Protein AF-A0A9Q8XMV0-F1 (afdb_monomer_lite)

Structure (mmCIF, N/CA/C/O backbone):
data_AF-A0A9Q8XMV0-F1
#
_entry.id   AF-A0A9Q8XMV0-F1
#
loop_
_atom_site.group_PDB
_atom_site.id
_atom_site.type_symbol
_atom_site.label_atom_id
_atom_site.label_alt_id
_atom_site.label_comp_id
_atom_site.label_asym_id
_atom_site.label_entity_id
_atom_site.label_seq_id
_atom_site.pdbx_PDB_ins_code
_atom_site.Cartn_x
_atom_site.Cartn_y
_atom_site.Cartn_z
_atom_site.occupancy
_atom_site.B_iso_or_equiv
_atom_site.auth_seq_id
_atom_site.auth_comp_id
_atom_site.auth_asym_id
_atom_site.auth_atom_id
_atom_site.pdbx_PDB_model_num
ATOM 1 N N . MET A 1 1 ? 28.395 15.274 -36.299 1.00 26.84 1 MET A N 1
ATOM 2 C CA . MET A 1 1 ? 29.060 13.967 -36.088 1.00 26.84 1 MET A CA 1
ATOM 3 C C . MET A 1 1 ? 29.912 14.037 -34.825 1.00 26.84 1 MET A C 1
ATOM 5 O O . MET A 1 1 ? 31.053 14.476 -34.882 1.00 26.84 1 MET A O 1
ATOM 9 N N . ALA A 1 2 ? 29.345 13.694 -33.666 1.00 25.73 2 ALA A N 1
ATOM 10 C CA . ALA A 1 2 ? 30.078 13.710 -32.403 1.00 25.73 2 ALA A CA 1
ATOM 11 C C . ALA A 1 2 ? 30.891 12.413 -32.267 1.00 25.73 2 ALA A C 1
ATOM 13 O O . ALA A 1 2 ? 30.318 11.335 -32.124 1.00 25.73 2 ALA A O 1
ATOM 14 N N . LYS A 1 3 ? 32.226 12.511 -32.322 1.00 28.67 3 LYS A N 1
ATOM 15 C CA . LYS A 1 3 ? 33.130 11.421 -31.931 1.00 28.67 3 LYS A CA 1
ATOM 16 C C . LYS A 1 3 ? 33.028 11.245 -30.413 1.00 28.67 3 LYS A C 1
ATOM 18 O O . LYS A 1 3 ? 33.769 11.876 -29.666 1.00 28.67 3 LYS A O 1
ATOM 23 N N . ARG A 1 4 ? 32.083 10.422 -29.948 1.00 37.72 4 ARG A N 1
ATOM 24 C CA . ARG A 1 4 ? 32.122 9.902 -28.576 1.00 37.72 4 ARG A CA 1
ATOM 25 C C . ARG A 1 4 ? 33.351 9.008 -28.469 1.00 37.72 4 ARG A C 1
ATOM 27 O O . ARG A 1 4 ? 33.509 8.081 -29.261 1.00 37.72 4 ARG A O 1
ATOM 34 N N . GLY A 1 5 ? 34.240 9.346 -27.539 1.00 39.38 5 GLY A N 1
ATOM 35 C CA . GLY A 1 5 ? 35.412 8.540 -27.232 1.00 39.38 5 GLY A CA 1
ATOM 36 C C . GLY A 1 5 ? 34.983 7.113 -26.919 1.00 39.38 5 GLY A C 1
ATOM 37 O O . GLY A 1 5 ? 34.035 6.887 -26.171 1.00 39.38 5 GLY A O 1
ATOM 38 N N . ILE A 1 6 ? 35.662 6.163 -27.548 1.00 47.03 6 ILE A N 1
ATOM 39 C CA . ILE A 1 6 ? 35.515 4.745 -27.270 1.00 47.03 6 ILE A CA 1
ATOM 40 C C . ILE A 1 6 ? 35.992 4.539 -25.827 1.00 47.03 6 ILE A C 1
ATOM 42 O O . ILE A 1 6 ? 37.195 4.606 -25.569 1.00 47.03 6 ILE A O 1
ATOM 46 N N . ASN A 1 7 ? 35.066 4.355 -24.882 1.00 50.78 7 ASN A N 1
ATOM 47 C CA . ASN A 1 7 ? 35.423 4.033 -23.503 1.00 50.78 7 ASN A CA 1
ATOM 48 C C . ASN A 1 7 ? 36.088 2.654 -23.504 1.00 50.78 7 ASN A C 1
ATOM 50 O O . ASN A 1 7 ? 35.429 1.625 -23.629 1.00 50.78 7 ASN A O 1
ATOM 54 N N . LYS A 1 8 ? 37.422 2.657 -23.407 1.00 51.06 8 LYS A N 1
ATOM 55 C CA . LYS A 1 8 ? 38.243 1.446 -23.294 1.00 51.06 8 LYS A CA 1
ATOM 56 C C . LYS A 1 8 ? 38.080 0.761 -21.950 1.00 51.06 8 LYS A C 1
ATOM 58 O O . LYS A 1 8 ? 38.626 -0.311 -21.767 1.00 51.06 8 LYS A O 1
ATOM 63 N N . THR A 1 9 ? 37.343 1.357 -21.026 1.00 43.34 9 THR A N 1
ATOM 64 C CA . THR A 1 9 ? 37.075 0.802 -19.712 1.00 43.34 9 THR A CA 1
ATOM 65 C C . THR A 1 9 ? 35.577 0.630 -19.516 1.00 43.34 9 THR A C 1
ATOM 67 O O . THR A 1 9 ? 34.778 1.454 -19.964 1.00 43.34 9 THR A O 1
ATOM 70 N N . ASN A 1 10 ? 35.172 -0.456 -18.860 1.00 47.66 10 ASN A N 1
ATOM 71 C CA . ASN A 1 10 ? 33.796 -0.562 -18.380 1.00 47.66 10 ASN A CA 1
ATOM 72 C C . ASN A 1 10 ? 33.557 0.445 -17.238 1.00 47.66 10 ASN A C 1
ATOM 74 O O . ASN A 1 10 ? 34.481 1.093 -16.742 1.00 47.66 10 ASN A O 1
ATOM 78 N N . ASN A 1 11 ? 32.318 0.533 -16.751 1.00 39.12 11 ASN A N 1
ATOM 79 C CA . ASN A 1 11 ? 31.946 1.415 -15.635 1.00 39.12 11 ASN A CA 1
ATOM 80 C C . ASN A 1 11 ? 32.650 1.074 -14.294 1.00 39.12 11 ASN A C 1
ATOM 82 O O . ASN A 1 11 ? 32.362 1.706 -13.282 1.00 39.12 11 ASN A O 1
ATOM 86 N N . LEU A 1 12 ? 33.548 0.078 -14.282 1.00 35.72 12 LEU A N 1
ATOM 87 C CA . LEU A 1 12 ? 34.382 -0.356 -13.158 1.00 35.72 12 LEU A CA 1
ATOM 88 C C . LEU A 1 12 ? 35.875 -0.016 -13.362 1.00 35.72 12 LEU A C 1
ATOM 90 O O . LEU A 1 12 ? 36.703 -0.433 -12.560 1.00 35.72 12 LEU A O 1
ATOM 94 N N . GLY A 1 13 ? 36.239 0.704 -14.431 1.00 40.12 13 GLY A N 1
ATOM 95 C CA . GLY A 1 13 ? 37.631 1.068 -14.726 1.00 40.12 13 GLY A CA 1
ATOM 96 C C . GLY A 1 13 ? 38.484 -0.071 -15.299 1.00 40.12 13 GLY A C 1
ATOM 97 O O . GLY A 1 13 ? 39.689 0.100 -15.448 1.00 40.12 13 GLY A O 1
ATOM 98 N N . VAL A 1 14 ? 37.881 -1.216 -15.635 1.00 48.56 14 VAL A N 1
ATOM 99 C CA . VAL A 1 14 ? 38.583 -2.379 -16.201 1.00 48.56 14 VAL A CA 1
ATOM 100 C C . VAL A 1 14 ? 38.699 -2.216 -17.708 1.00 48.56 14 VAL A C 1
ATOM 102 O O . VAL A 1 14 ? 37.674 -2.016 -18.364 1.00 48.56 14 VAL A O 1
ATOM 105 N N . GLU A 1 15 ? 39.917 -2.324 -18.251 1.00 54.84 15 GLU A N 1
ATOM 106 C CA . GLU A 1 15 ? 40.141 -2.281 -19.697 1.00 54.84 15 GLU A CA 1
ATOM 107 C C . GLU A 1 15 ? 39.398 -3.421 -20.404 1.00 54.84 15 GLU A C 1
ATOM 109 O O . GLU A 1 15 ? 39.560 -4.602 -20.099 1.00 54.84 15 GLU A O 1
ATOM 114 N N . LEU A 1 16 ? 38.547 -3.041 -21.347 1.00 55.50 16 LEU A N 1
ATOM 115 C CA . LEU A 1 16 ? 37.804 -3.926 -22.221 1.00 55.50 16 LEU A CA 1
ATOM 116 C C . LEU A 1 16 ? 38.619 -4.157 -23.493 1.00 55.50 16 LEU A C 1
ATOM 118 O O . LEU A 1 16 ? 39.155 -3.213 -24.079 1.00 55.50 16 LEU A O 1
ATOM 122 N N . ASP A 1 17 ? 38.660 -5.402 -23.967 1.00 73.44 17 ASP A N 1
ATOM 123 C CA . ASP A 1 17 ? 39.275 -5.700 -25.257 1.00 73.44 17 ASP A CA 1
ATOM 124 C C . ASP A 1 17 ? 38.510 -5.012 -26.405 1.00 73.44 17 ASP A C 1
ATOM 126 O O . ASP A 1 17 ? 37.287 -4.840 -26.355 1.00 73.44 17 ASP A O 1
ATOM 130 N N . GLU A 1 18 ? 39.213 -4.631 -27.474 1.00 60.06 18 GLU A N 1
ATOM 131 C CA . GLU A 1 18 ? 38.623 -3.864 -28.581 1.00 60.06 18 GLU A CA 1
ATOM 132 C C . GLU A 1 18 ? 37.437 -4.563 -29.267 1.00 60.06 18 GLU A C 1
ATOM 134 O O . GLU A 1 18 ? 36.552 -3.888 -29.801 1.00 60.06 18 GLU A O 1
ATOM 139 N N . SER A 1 19 ? 37.380 -5.898 -29.251 1.00 60.59 19 SER A N 1
ATOM 140 C CA . SER A 1 19 ? 36.276 -6.659 -29.847 1.00 60.59 19 SER A CA 1
ATOM 141 C C . SER A 1 19 ? 35.001 -6.552 -29.006 1.00 60.59 19 SER A C 1
ATOM 143 O O . SER A 1 19 ? 33.898 -6.460 -29.554 1.00 60.59 19 SER A O 1
ATOM 145 N N . THR A 1 20 ? 35.152 -6.524 -27.682 1.00 54.25 20 THR A N 1
ATOM 146 C CA . THR A 1 20 ? 34.079 -6.331 -26.705 1.00 54.25 20 THR A CA 1
ATOM 147 C C . THR A 1 20 ? 33.609 -4.884 -26.725 1.00 54.25 20 THR A C 1
ATOM 149 O O . THR A 1 20 ? 32.409 -4.628 -26.765 1.00 54.25 20 THR A O 1
ATOM 152 N N . VAL A 1 21 ? 34.533 -3.929 -26.827 1.00 50.53 21 VAL A N 1
ATOM 153 C CA . VAL A 1 21 ? 34.196 -2.509 -26.954 1.00 50.53 21 VAL A CA 1
ATOM 154 C C . VAL A 1 21 ? 33.416 -2.217 -28.240 1.00 50.53 21 VAL A C 1
ATOM 156 O O . VAL A 1 21 ? 32.410 -1.511 -28.202 1.00 50.53 21 VAL A O 1
ATOM 159 N N . ARG A 1 22 ? 33.817 -2.796 -29.381 1.00 50.09 22 ARG A N 1
ATOM 160 C CA . ARG A 1 22 ? 33.084 -2.638 -30.650 1.00 50.09 22 ARG A CA 1
ATOM 161 C C . ARG A 1 22 ? 31.712 -3.312 -30.619 1.00 50.09 22 ARG A C 1
ATOM 163 O O . ARG A 1 22 ? 30.750 -2.715 -31.091 1.00 50.09 22 ARG A O 1
ATOM 170 N N . ARG A 1 23 ? 31.589 -4.514 -30.041 1.00 53.22 23 ARG A N 1
ATOM 171 C CA . ARG A 1 23 ? 30.284 -5.182 -29.864 1.00 53.22 23 ARG A CA 1
ATOM 172 C C . ARG A 1 23 ? 29.356 -4.393 -28.944 1.00 53.22 23 ARG A C 1
ATOM 174 O O . ARG A 1 23 ? 28.194 -4.205 -29.292 1.00 53.22 23 ARG A O 1
ATOM 181 N N . ASN A 1 24 ? 29.875 -3.878 -27.832 1.00 47.62 24 ASN A N 1
ATOM 182 C CA . ASN A 1 24 ? 29.106 -3.066 -26.894 1.00 47.62 24 ASN A CA 1
ATOM 183 C C . ASN A 1 24 ? 28.653 -1.761 -27.545 1.00 47.62 24 ASN A C 1
ATOM 185 O O . ASN A 1 24 ? 27.467 -1.463 -27.490 1.00 47.62 24 ASN A O 1
ATOM 189 N N . ALA A 1 25 ? 29.538 -1.063 -28.263 1.00 45.94 25 ALA A N 1
ATOM 190 C CA . ALA A 1 25 ? 29.197 0.159 -28.989 1.00 45.94 25 ALA A CA 1
ATOM 191 C C . ALA A 1 25 ? 28.125 -0.075 -30.068 1.00 45.94 25 ALA A C 1
ATOM 193 O O . ALA A 1 25 ? 27.200 0.720 -30.201 1.00 45.94 25 ALA A O 1
ATOM 194 N N . VAL A 1 26 ? 28.198 -1.182 -30.816 1.00 46.28 26 VAL A N 1
ATOM 195 C CA . VAL A 1 26 ? 27.173 -1.540 -31.814 1.00 46.28 26 VAL A CA 1
ATOM 196 C C . VAL A 1 26 ? 25.847 -1.918 -31.143 1.00 46.28 26 VAL A C 1
ATOM 198 O O . VAL A 1 26 ? 24.788 -1.528 -31.634 1.00 46.28 26 VAL A O 1
ATOM 201 N N . SER A 1 27 ? 25.880 -2.621 -30.005 1.00 45.09 27 SER A N 1
ATOM 202 C CA . SER A 1 27 ? 24.668 -2.959 -29.245 1.00 45.09 27 SER A CA 1
ATOM 203 C C . SER A 1 27 ? 24.026 -1.728 -28.596 1.00 45.09 27 SER A C 1
ATOM 205 O O . SER A 1 27 ? 22.812 -1.581 -28.651 1.00 45.09 27 SER A O 1
ATOM 207 N N . GLU A 1 28 ? 24.827 -0.798 -28.070 1.00 42.97 28 GLU A N 1
ATOM 208 C CA . GLU A 1 28 ? 24.364 0.464 -27.492 1.00 42.97 28 GLU A CA 1
ATOM 209 C C . GLU A 1 28 ? 23.743 1.354 -28.565 1.00 42.97 28 GLU A C 1
ATOM 211 O O . GLU A 1 28 ? 22.673 1.912 -28.350 1.00 42.97 28 GLU A O 1
ATOM 216 N N . VAL A 1 29 ? 24.354 1.440 -29.750 1.00 42.69 29 VAL A N 1
ATOM 217 C CA . VAL A 1 29 ? 23.782 2.176 -30.885 1.00 42.69 29 VAL A CA 1
ATOM 218 C C . VAL A 1 29 ? 22.464 1.550 -31.335 1.00 42.69 29 VAL A C 1
ATOM 220 O O . VAL A 1 29 ? 21.511 2.285 -31.577 1.00 42.69 29 VAL A O 1
ATOM 223 N N . LYS A 1 30 ? 22.368 0.215 -31.393 1.00 44.38 30 LYS A N 1
ATOM 224 C CA . LYS A 1 30 ? 21.130 -0.484 -31.766 1.00 44.38 30 LYS A CA 1
ATOM 225 C C . LYS A 1 30 ? 20.021 -0.287 -30.730 1.00 44.38 30 LYS A C 1
ATOM 227 O O . LYS A 1 30 ? 18.897 0.008 -31.097 1.00 44.38 30 LYS A O 1
ATOM 232 N N . VAL A 1 31 ? 20.345 -0.349 -29.443 1.00 42.56 31 VAL A N 1
ATOM 233 C CA . VAL A 1 31 ? 19.382 -0.165 -28.348 1.00 42.56 31 VAL A CA 1
ATOM 234 C C . VAL A 1 31 ? 18.947 1.297 -28.212 1.00 42.56 31 VAL A C 1
ATOM 236 O O . VAL A 1 31 ? 17.775 1.566 -27.968 1.00 42.56 31 VAL A O 1
ATOM 239 N N . ILE A 1 32 ? 19.853 2.261 -28.400 1.00 41.94 32 ILE A N 1
ATOM 240 C CA . ILE A 1 32 ? 19.500 3.687 -28.471 1.00 41.94 32 ILE A CA 1
ATOM 241 C C . ILE A 1 32 ? 18.636 3.953 -29.710 1.00 41.94 32 ILE A C 1
ATOM 243 O O . ILE A 1 32 ? 17.662 4.692 -29.604 1.00 41.94 32 ILE A O 1
ATOM 247 N N . ALA A 1 33 ? 18.934 3.323 -30.849 1.00 43.03 33 ALA A N 1
ATOM 248 C CA . ALA A 1 33 ? 18.121 3.419 -32.059 1.00 43.03 33 ALA A CA 1
ATOM 249 C C . ALA A 1 33 ? 16.727 2.800 -31.871 1.00 43.03 33 ALA A C 1
ATOM 251 O O . ALA A 1 33 ? 15.749 3.459 -32.198 1.00 43.03 33 ALA A O 1
ATOM 252 N N . ASP A 1 34 ? 16.610 1.617 -31.263 1.00 46.41 34 ASP A N 1
ATOM 253 C CA . ASP A 1 34 ? 15.324 0.975 -30.955 1.00 46.41 34 ASP A CA 1
ATOM 254 C C . ASP A 1 34 ? 14.510 1.818 -29.951 1.00 46.41 34 ASP A C 1
ATOM 256 O O . ASP A 1 34 ? 13.293 1.942 -30.061 1.00 46.41 34 ASP A O 1
ATOM 260 N N . ARG A 1 35 ? 15.170 2.482 -28.989 1.00 49.81 35 ARG A N 1
ATOM 261 C CA . ARG A 1 35 ? 14.521 3.351 -27.986 1.00 49.81 35 ARG A CA 1
ATOM 262 C C . ARG A 1 35 ? 14.092 4.706 -28.546 1.00 49.81 35 ARG A C 1
ATOM 264 O O . ARG A 1 35 ? 13.008 5.174 -28.205 1.00 49.81 35 ARG A O 1
ATOM 271 N N . LEU A 1 36 ? 14.908 5.317 -29.405 1.00 44.28 36 LEU A N 1
ATOM 272 C CA . LEU A 1 36 ? 14.524 6.501 -30.175 1.00 44.28 36 LEU A CA 1
ATOM 273 C C . LEU A 1 36 ? 13.393 6.152 -31.138 1.00 44.28 36 LEU A C 1
ATOM 275 O O . LEU A 1 36 ? 12.417 6.885 -31.198 1.00 44.28 36 LEU A O 1
ATOM 279 N N . SER A 1 37 ? 13.468 4.996 -31.799 1.00 47.12 37 SER A N 1
ATOM 280 C CA . SER A 1 37 ? 12.399 4.477 -32.646 1.00 47.12 37 SER A CA 1
ATOM 281 C C . SER A 1 37 ? 11.122 4.241 -31.845 1.00 47.12 37 SER A C 1
ATOM 283 O O . SER A 1 37 ? 10.058 4.559 -32.340 1.00 47.12 37 SER A O 1
ATOM 285 N N . ASN A 1 38 ? 11.191 3.810 -30.583 1.00 49.53 38 ASN A N 1
ATOM 286 C CA . ASN A 1 38 ? 10.013 3.668 -29.724 1.00 49.53 38 ASN A CA 1
ATOM 287 C C . ASN A 1 38 ? 9.424 5.000 -29.249 1.00 49.53 38 ASN A C 1
ATOM 289 O O . ASN A 1 38 ? 8.205 5.124 -29.165 1.00 49.53 38 ASN A O 1
ATOM 293 N N . ALA A 1 39 ? 10.258 5.998 -28.952 1.00 45.44 39 ALA A N 1
ATOM 294 C CA . ALA A 1 39 ? 9.783 7.345 -28.646 1.00 45.44 39 ALA A CA 1
ATOM 295 C C . ALA A 1 39 ? 9.181 8.024 -29.890 1.00 45.44 39 ALA A C 1
ATOM 297 O O . ALA A 1 39 ? 8.170 8.708 -29.774 1.00 45.44 39 ALA A O 1
ATOM 298 N N . ILE A 1 40 ? 9.750 7.760 -31.071 1.00 47.31 40 ILE A N 1
ATOM 299 C CA . ILE A 1 40 ? 9.210 8.153 -32.378 1.00 47.31 40 ILE A CA 1
ATOM 300 C C . ILE A 1 40 ? 7.908 7.400 -32.669 1.00 47.31 40 ILE A C 1
ATOM 302 O O . ILE A 1 40 ? 6.934 8.033 -33.027 1.00 47.31 40 ILE A O 1
ATOM 306 N N . ASN A 1 41 ? 7.818 6.095 -32.412 1.00 49.44 41 ASN A N 1
ATOM 307 C CA . ASN A 1 41 ? 6.593 5.308 -32.585 1.00 49.44 41 ASN A CA 1
ATOM 308 C C . ASN A 1 41 ? 5.491 5.755 -31.613 1.00 49.44 41 ASN A C 1
ATOM 310 O O . ASN A 1 41 ? 4.310 5.696 -31.944 1.00 49.44 41 ASN A O 1
ATOM 314 N N . ALA A 1 42 ? 5.855 6.174 -30.396 1.00 45.97 42 ALA A N 1
ATOM 315 C CA . ALA A 1 42 ? 4.923 6.773 -29.448 1.00 45.97 42 ALA A CA 1
ATOM 316 C C . ALA A 1 42 ? 4.429 8.127 -29.972 1.00 45.97 42 ALA A C 1
ATOM 318 O O . ALA A 1 42 ? 3.224 8.321 -30.049 1.00 45.97 42 ALA A O 1
ATOM 319 N N . ALA A 1 43 ? 5.342 8.991 -30.420 1.00 46.84 43 ALA A N 1
ATOM 320 C CA . ALA A 1 43 ? 5.048 10.257 -31.091 1.00 46.84 43 ALA A CA 1
ATOM 321 C C . ALA A 1 43 ? 4.149 10.080 -32.337 1.00 46.84 43 ALA A C 1
ATOM 323 O O . ALA A 1 43 ? 3.140 10.763 -32.477 1.00 46.84 43 ALA A O 1
ATOM 324 N N . GLU A 1 44 ? 4.433 9.099 -33.194 1.00 47.78 44 GLU A N 1
ATOM 325 C CA . GLU A 1 44 ? 3.649 8.762 -34.388 1.00 47.78 44 GLU A CA 1
ATOM 326 C C . GLU A 1 44 ? 2.258 8.217 -34.033 1.00 47.78 44 GLU A C 1
ATOM 328 O O . GLU A 1 44 ? 1.275 8.558 -34.688 1.00 47.78 44 GLU A O 1
ATOM 333 N N . LYS A 1 45 ? 2.140 7.412 -32.968 1.00 49.84 45 LYS A N 1
ATOM 334 C CA . LYS A 1 45 ? 0.849 6.892 -32.481 1.00 49.84 45 LYS A CA 1
ATOM 335 C C . LYS A 1 45 ? -0.016 7.946 -31.790 1.00 49.84 45 LYS A C 1
ATOM 337 O O . LYS A 1 45 ? -1.229 7.744 -31.708 1.00 49.84 45 LYS A O 1
ATOM 342 N N . THR A 1 46 ? 0.586 9.015 -31.269 1.00 44.75 46 THR A N 1
ATOM 343 C CA . THR A 1 46 ? -0.107 10.103 -30.557 1.00 44.75 46 THR A CA 1
ATOM 344 C C . THR A 1 46 ? -0.215 11.394 -31.366 1.00 44.75 46 THR A C 1
ATOM 346 O O . THR A 1 46 ? -0.864 12.332 -30.917 1.00 44.75 46 THR A O 1
ATOM 349 N N . GLY A 1 47 ? 0.408 11.466 -32.546 1.00 48.50 47 GLY A N 1
ATOM 350 C CA . GLY A 1 47 ? 0.478 12.686 -33.355 1.00 48.50 47 GLY A CA 1
ATOM 351 C C . GLY A 1 47 ? 1.306 13.813 -32.721 1.00 48.50 47 GLY A C 1
ATOM 352 O O . GLY A 1 47 ? 1.177 14.964 -33.132 1.00 48.50 47 GLY A O 1
ATOM 353 N N . MET A 1 48 ? 2.125 13.505 -31.711 1.00 46.03 48 MET A N 1
ATOM 354 C CA . MET A 1 48 ? 2.994 14.459 -31.013 1.00 46.03 48 MET A CA 1
ATOM 355 C C . MET A 1 48 ? 4.400 14.442 -31.611 1.00 46.03 48 MET A C 1
ATOM 357 O O . MET A 1 48 ? 4.825 13.422 -32.144 1.00 46.03 48 MET A O 1
ATOM 361 N N . SER A 1 49 ? 5.167 15.530 -31.492 1.00 47.78 49 SER A N 1
ATOM 362 C CA . SER A 1 49 ? 6.606 15.455 -31.760 1.00 47.78 49 SER A CA 1
ATOM 363 C C . SER A 1 49 ? 7.342 14.829 -30.570 1.00 47.78 49 SER A C 1
ATOM 365 O O . SER A 1 49 ? 6.864 14.833 -29.433 1.00 47.78 49 SER A O 1
ATOM 367 N N . PHE A 1 50 ? 8.537 14.291 -30.816 1.00 43.09 50 PHE A N 1
ATOM 368 C CA . PHE A 1 50 ? 9.406 13.770 -29.757 1.00 43.09 50 PHE A CA 1
ATOM 369 C C . PHE A 1 50 ? 9.675 14.817 -28.658 1.00 43.09 50 PHE A C 1
ATOM 371 O O . PHE A 1 50 ? 9.667 14.487 -27.471 1.00 43.09 50 PHE A O 1
ATOM 378 N N . ASP A 1 51 ? 9.846 16.082 -29.044 1.00 46.47 51 ASP A N 1
ATOM 379 C CA . ASP A 1 51 ? 10.118 17.179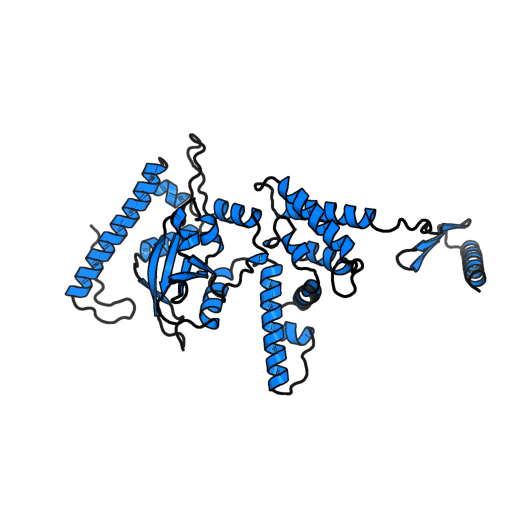 -28.115 1.00 46.47 51 ASP A CA 1
ATOM 380 C C . ASP A 1 51 ? 8.900 17.507 -27.232 1.00 46.47 51 ASP A C 1
ATOM 382 O O . ASP A 1 51 ? 9.068 17.815 -26.049 1.00 46.47 51 ASP A O 1
ATOM 386 N N . ASP A 1 52 ? 7.678 17.337 -27.749 1.00 47.41 52 ASP A N 1
ATOM 387 C CA . ASP A 1 52 ? 6.439 17.539 -26.984 1.00 47.41 52 ASP A CA 1
ATOM 388 C C . ASP A 1 52 ? 6.266 16.481 -25.885 1.00 47.41 52 ASP A C 1
ATOM 390 O O . ASP A 1 52 ? 5.848 16.796 -24.770 1.00 47.41 52 ASP A O 1
ATOM 394 N N . VAL A 1 53 ? 6.632 15.225 -26.166 1.00 46.03 53 VAL A N 1
ATOM 395 C CA . VAL A 1 53 ? 6.582 14.127 -25.183 1.00 46.03 53 VAL A CA 1
ATOM 396 C C . VAL A 1 53 ? 7.573 14.376 -24.044 1.00 46.03 53 VAL A C 1
ATOM 398 O O . VAL A 1 53 ? 7.246 14.187 -22.872 1.00 46.03 53 VAL A O 1
ATOM 401 N N . VAL A 1 54 ? 8.782 14.844 -24.368 1.00 48.94 54 VAL A N 1
ATOM 402 C CA . VAL A 1 54 ? 9.832 15.136 -23.378 1.00 48.94 54 VAL A CA 1
ATOM 403 C C . VAL A 1 54 ? 9.498 16.376 -22.539 1.00 48.94 54 VAL A C 1
ATOM 405 O O . VAL A 1 54 ? 9.878 16.445 -21.367 1.00 48.94 54 VAL A O 1
ATOM 408 N N . ALA A 1 55 ? 8.775 17.346 -23.102 1.00 54.22 55 ALA A N 1
ATOM 409 C CA . ALA A 1 55 ? 8.371 18.568 -22.411 1.00 54.22 55 ALA A CA 1
ATOM 410 C C . ALA A 1 55 ? 7.301 18.346 -21.324 1.00 54.22 55 ALA A C 1
ATOM 412 O O . ALA A 1 55 ? 7.231 19.135 -20.383 1.00 54.22 55 ALA A O 1
ATOM 413 N N . GLN A 1 56 ? 6.498 17.282 -21.424 1.00 52.34 56 GLN A N 1
ATOM 414 C CA . GLN A 1 56 ? 5.411 16.993 -20.479 1.00 52.34 56 GLN A CA 1
ATOM 415 C C . GLN A 1 56 ? 5.814 16.149 -19.266 1.00 52.34 56 GLN A C 1
ATOM 417 O O . GLN A 1 56 ? 5.036 16.010 -18.321 1.00 52.34 56 GLN A O 1
ATOM 422 N N . LEU A 1 57 ? 7.017 15.578 -19.273 1.00 48.78 57 LEU A N 1
ATOM 423 C CA . LEU A 1 57 ? 7.524 14.822 -18.134 1.00 48.78 57 LEU A CA 1
ATOM 424 C C . LEU A 1 57 ? 7.713 15.758 -16.933 1.00 48.78 57 LEU A C 1
ATOM 426 O O . LEU A 1 57 ? 8.296 16.838 -17.054 1.00 48.78 57 LEU A O 1
ATOM 430 N N . THR A 1 58 ? 7.274 15.330 -15.747 1.00 48.22 58 THR A N 1
ATOM 431 C CA . THR A 1 58 ? 7.599 16.035 -14.499 1.00 48.22 58 THR A CA 1
ATOM 432 C C . THR A 1 58 ? 9.121 16.123 -14.314 1.00 48.22 58 THR A C 1
ATOM 434 O O . THR A 1 58 ? 9.851 15.310 -14.881 1.00 48.22 58 THR A O 1
ATOM 437 N N . PRO A 1 59 ? 9.650 17.059 -13.504 1.00 48.91 59 PRO A N 1
ATOM 438 C CA . PRO A 1 59 ? 11.096 17.180 -13.290 1.00 48.91 59 PRO A CA 1
ATOM 439 C C . PRO A 1 59 ? 11.769 15.865 -12.862 1.00 48.91 59 PRO A C 1
ATOM 441 O O . PRO A 1 59 ? 12.846 15.535 -13.357 1.00 48.91 59 PRO A O 1
ATOM 444 N N . ASP A 1 60 ? 11.094 15.072 -12.026 1.00 45.72 60 ASP A N 1
ATOM 445 C CA . ASP A 1 60 ? 11.567 13.753 -11.596 1.00 45.72 60 ASP A CA 1
ATOM 446 C C . ASP A 1 60 ? 11.514 12.732 -12.737 1.00 45.72 60 ASP A C 1
ATOM 448 O O . ASP A 1 60 ? 12.482 12.008 -12.971 1.00 45.72 60 ASP A O 1
ATOM 452 N N . GLN A 1 61 ? 10.416 12.707 -13.500 1.00 45.38 61 GLN A N 1
ATOM 453 C CA . GLN A 1 61 ? 10.291 11.856 -14.685 1.00 45.38 61 GLN A CA 1
ATOM 454 C C . GLN A 1 61 ? 11.326 12.220 -15.746 1.00 45.38 61 GLN A C 1
ATOM 456 O O . GLN A 1 61 ? 11.859 11.323 -16.381 1.00 45.38 61 GLN A O 1
ATOM 461 N N . LYS A 1 62 ? 11.660 13.501 -15.907 1.00 49.88 62 LYS A N 1
ATOM 462 C CA . LYS A 1 62 ? 12.666 13.993 -16.845 1.00 49.88 62 LYS A CA 1
ATOM 463 C C . LYS A 1 62 ? 14.078 13.646 -16.385 1.00 49.88 62 LYS A C 1
ATOM 465 O O . LYS A 1 62 ? 14.864 13.172 -17.192 1.00 49.88 62 LYS A O 1
ATOM 470 N N . ALA A 1 63 ? 14.394 13.784 -15.097 1.00 50.31 63 ALA A N 1
ATOM 471 C CA . ALA A 1 63 ? 15.687 13.372 -14.548 1.00 50.31 63 ALA A CA 1
ATOM 472 C C . ALA A 1 63 ? 15.901 11.852 -14.660 1.00 50.31 63 ALA A C 1
ATOM 474 O O . ALA A 1 63 ? 16.999 11.393 -14.981 1.00 50.31 63 ALA A O 1
ATOM 475 N N . ILE A 1 64 ? 14.843 11.071 -14.431 1.00 44.75 64 ILE A N 1
ATOM 476 C CA . ILE A 1 64 ? 14.844 9.614 -14.582 1.00 44.75 64 ILE A CA 1
ATOM 477 C C . ILE A 1 64 ? 14.918 9.225 -16.063 1.00 44.75 64 ILE A C 1
ATOM 479 O O . ILE A 1 64 ? 15.797 8.453 -16.428 1.00 44.75 64 ILE A O 1
ATOM 483 N N . PHE A 1 65 ? 14.098 9.824 -16.927 1.00 42.41 65 PHE A N 1
ATOM 484 C CA . PHE A 1 65 ? 14.107 9.616 -18.377 1.00 42.41 65 PHE A CA 1
ATOM 485 C C . PHE A 1 65 ? 15.456 9.989 -18.988 1.00 42.41 65 PHE A C 1
ATOM 487 O O . PHE A 1 65 ? 16.027 9.209 -19.736 1.00 42.41 65 PHE A O 1
ATOM 494 N N . GLU A 1 66 ? 16.043 11.127 -18.624 1.00 45.12 66 GLU A N 1
ATOM 495 C CA . GLU A 1 66 ? 17.386 11.503 -19.055 1.00 45.12 66 GLU A CA 1
ATOM 496 C C . GLU A 1 66 ? 18.436 10.525 -18.534 1.00 45.12 66 GLU A C 1
ATOM 498 O O . GLU A 1 66 ? 19.354 10.191 -19.275 1.00 45.12 66 GLU A O 1
ATOM 503 N N . LYS A 1 67 ? 18.320 10.035 -17.295 1.00 45.88 67 LYS A N 1
ATOM 504 C CA . LYS A 1 67 ? 19.213 9.005 -16.744 1.00 45.88 67 LYS A CA 1
ATOM 505 C C . LYS A 1 67 ? 19.046 7.658 -17.453 1.00 45.88 67 LYS A C 1
ATOM 507 O O . LYS A 1 67 ? 20.028 6.942 -17.587 1.00 45.88 67 LYS A O 1
ATOM 512 N N . GLU A 1 68 ? 17.854 7.325 -17.936 1.00 46.69 68 GLU A N 1
ATOM 513 C CA . GLU A 1 68 ? 17.514 6.068 -18.622 1.00 46.69 68 GLU A CA 1
ATOM 514 C C . GLU A 1 68 ? 17.841 6.089 -20.123 1.00 46.69 68 GLU A C 1
ATOM 516 O O . GLU A 1 68 ? 18.367 5.115 -20.668 1.00 46.69 68 GLU A O 1
ATOM 521 N N . VAL A 1 69 ? 17.611 7.226 -20.782 1.00 41.00 69 VAL A N 1
ATOM 522 C CA . VAL A 1 69 ? 18.084 7.531 -22.138 1.00 41.00 69 VAL A CA 1
ATOM 523 C C . VAL A 1 69 ? 19.611 7.617 -22.148 1.00 41.00 69 VAL A C 1
ATOM 525 O O . VAL A 1 69 ? 20.243 7.084 -23.057 1.00 41.00 69 VAL A O 1
ATOM 528 N N . LYS A 1 70 ? 20.229 8.220 -21.118 1.00 38.56 70 LYS A N 1
ATOM 529 C CA . LYS A 1 70 ? 21.693 8.237 -20.959 1.00 38.56 70 LYS A CA 1
ATOM 530 C C . LYS A 1 70 ? 22.260 6.873 -20.572 1.00 38.56 70 LYS A C 1
ATOM 532 O O . LYS A 1 70 ? 23.387 6.596 -20.970 1.00 38.56 70 LYS A O 1
ATOM 537 N N . SER A 1 71 ? 21.544 6.046 -19.802 1.00 46.16 71 SER A N 1
ATOM 538 C CA . SER A 1 71 ? 22.087 4.760 -19.354 1.00 46.16 71 SER A CA 1
ATOM 539 C C . SER A 1 71 ? 22.052 3.704 -20.444 1.00 46.16 71 SER A C 1
ATOM 541 O O . SER A 1 71 ? 22.972 2.898 -20.478 1.00 46.16 71 SER A O 1
ATOM 543 N N . GLY A 1 72 ? 21.037 3.677 -21.323 1.00 47.97 72 GLY A N 1
ATOM 544 C CA . GLY A 1 72 ? 21.019 2.774 -22.487 1.00 47.97 72 GLY A CA 1
ATOM 545 C C . GLY A 1 72 ? 21.067 1.273 -22.148 1.00 47.97 72 GLY A C 1
ATOM 546 O O . GLY A 1 72 ? 21.040 0.436 -23.043 1.00 47.97 72 GLY A O 1
ATOM 547 N N . ALA A 1 73 ? 21.138 0.914 -20.865 1.00 56.41 73 ALA A N 1
ATOM 548 C CA . ALA A 1 73 ? 21.747 -0.338 -20.466 1.00 56.41 73 ALA A CA 1
ATOM 549 C C . ALA A 1 73 ? 20.715 -1.462 -20.488 1.00 56.41 73 ALA A C 1
ATOM 551 O O . ALA A 1 73 ? 19.686 -1.388 -19.819 1.00 56.41 73 ALA A O 1
ATOM 552 N N . GLN A 1 74 ? 20.996 -2.514 -21.254 1.00 73.56 74 GLN A N 1
ATOM 553 C CA . GLN A 1 74 ? 20.257 -3.776 -21.171 1.00 73.56 74 GLN A CA 1
ATOM 554 C C . GLN A 1 74 ? 20.458 -4.447 -19.802 1.00 73.56 74 GLN A C 1
ATOM 556 O O . GLN A 1 74 ? 19.616 -5.226 -19.360 1.00 73.56 74 GLN A O 1
ATOM 561 N N . THR A 1 75 ? 21.552 -4.105 -19.113 1.00 75.00 75 THR A N 1
ATOM 562 C CA . THR A 1 75 ? 21.900 -4.626 -17.795 1.00 75.00 75 THR A CA 1
ATOM 563 C C . THR A 1 75 ? 22.363 -3.503 -16.872 1.00 75.00 75 THR A C 1
ATOM 565 O O . THR A 1 75 ? 23.296 -2.774 -17.203 1.00 75.00 75 THR A O 1
ATOM 568 N N . ILE A 1 76 ? 21.771 -3.389 -15.684 1.00 72.75 76 ILE A N 1
ATOM 569 C CA . ILE A 1 76 ? 22.271 -2.521 -14.606 1.00 72.75 76 ILE A CA 1
ATOM 570 C C . ILE A 1 76 ? 22.926 -3.364 -13.516 1.00 72.75 76 ILE A C 1
ATOM 572 O O . ILE A 1 76 ? 22.620 -4.542 -13.375 1.00 72.75 76 ILE A O 1
ATOM 576 N N . HIS A 1 77 ? 23.817 -2.766 -12.731 1.00 69.00 77 HIS A N 1
ATOM 577 C CA . HIS A 1 77 ? 24.426 -3.432 -11.583 1.00 69.00 77 HIS A CA 1
ATOM 578 C C . HIS A 1 77 ? 24.047 -2.684 -10.311 1.00 69.00 77 HIS A C 1
ATOM 580 O O . HIS A 1 77 ? 24.259 -1.474 -10.227 1.00 69.00 77 HIS A O 1
ATOM 586 N N . LEU A 1 78 ? 23.476 -3.390 -9.336 1.00 66.00 78 LEU A N 1
ATOM 587 C CA . LEU A 1 78 ? 23.038 -2.804 -8.067 1.00 66.00 78 LEU A CA 1
ATOM 588 C C . LEU A 1 78 ? 23.757 -3.477 -6.887 1.00 66.00 78 LEU A C 1
ATOM 590 O O . LEU A 1 78 ? 23.945 -4.694 -6.925 1.00 66.00 78 LEU A O 1
ATOM 594 N N . PRO A 1 79 ? 24.121 -2.734 -5.824 1.00 69.56 79 PRO A N 1
ATOM 595 C CA . PRO A 1 79 ? 24.814 -3.267 -4.646 1.00 69.56 79 PRO A CA 1
ATOM 596 C C . PRO A 1 79 ? 23.834 -3.987 -3.702 1.00 69.56 79 PRO A C 1
ATOM 598 O O . PRO A 1 79 ? 23.641 -3.589 -2.557 1.00 69.56 79 PRO A O 1
ATOM 601 N N . LEU A 1 80 ? 23.140 -5.007 -4.211 1.00 68.94 80 LEU A N 1
ATOM 602 C CA . LEU A 1 80 ? 22.069 -5.729 -3.507 1.00 68.94 80 LEU A CA 1
ATOM 603 C C . LEU A 1 80 ? 22.423 -7.192 -3.205 1.00 68.94 80 LEU A C 1
ATOM 605 O O . LEU A 1 80 ? 21.620 -7.926 -2.620 1.00 68.94 80 LEU A O 1
ATOM 609 N N . GLY A 1 81 ? 23.615 -7.642 -3.599 1.00 57.84 81 GLY A N 1
ATOM 610 C CA . GLY A 1 81 ? 24.105 -8.963 -3.228 1.00 57.84 81 GLY A CA 1
ATOM 611 C C . GLY A 1 81 ? 24.544 -9.022 -1.762 1.00 57.84 81 GLY A C 1
ATOM 612 O O . GLY A 1 81 ? 24.575 -8.016 -1.056 1.00 57.84 81 GLY A O 1
ATOM 613 N N . ARG A 1 82 ? 24.891 -10.226 -1.286 1.00 61.50 82 ARG A N 1
ATOM 614 C CA . ARG A 1 82 ? 25.523 -10.400 0.035 1.00 61.50 82 ARG A CA 1
ATOM 615 C C . ARG A 1 82 ? 26.759 -9.492 0.141 1.00 61.50 82 ARG A C 1
ATOM 617 O O . ARG A 1 82 ? 27.484 -9.350 -0.841 1.00 61.50 82 ARG A O 1
ATOM 624 N N . ASP A 1 83 ? 26.929 -8.849 1.293 1.00 59.66 83 ASP A N 1
ATOM 625 C CA . ASP A 1 83 ? 27.998 -7.874 1.558 1.00 59.66 83 ASP A CA 1
ATOM 626 C C . ASP A 1 83 ? 27.989 -6.668 0.600 1.00 59.66 83 ASP A C 1
ATOM 628 O O . ASP A 1 83 ? 29.030 -6.109 0.271 1.00 59.66 83 ASP A O 1
ATOM 632 N N . PHE A 1 84 ? 26.800 -6.276 0.123 1.00 58.34 84 PHE A N 1
ATOM 633 C CA . PHE A 1 84 ? 26.595 -5.175 -0.827 1.00 58.34 84 PHE A CA 1
ATOM 634 C C . PHE A 1 84 ? 27.353 -5.334 -2.153 1.00 58.34 84 PHE A C 1
ATOM 636 O O . PHE A 1 84 ? 27.577 -4.355 -2.869 1.00 58.34 84 PHE A O 1
ATOM 643 N N . ARG A 1 85 ? 27.714 -6.570 -2.529 1.00 64.31 85 ARG A N 1
ATOM 644 C CA . ARG A 1 85 ? 28.319 -6.831 -3.839 1.00 64.31 85 ARG A CA 1
ATOM 645 C C . ARG A 1 85 ? 27.371 -6.414 -4.965 1.00 64.31 85 ARG A C 1
ATOM 647 O O . ARG A 1 85 ? 26.149 -6.573 -4.868 1.00 64.31 85 ARG A O 1
ATOM 654 N N . MET A 1 86 ? 27.957 -5.914 -6.046 1.00 66.50 86 MET A N 1
ATOM 655 C CA . MET A 1 86 ? 27.229 -5.541 -7.255 1.00 66.50 86 MET A CA 1
ATOM 656 C C . MET A 1 86 ? 26.695 -6.799 -7.942 1.00 66.50 86 MET A C 1
ATOM 658 O O . MET A 1 86 ? 27.463 -7.716 -8.225 1.00 66.50 86 MET A O 1
ATOM 662 N N . ILE A 1 87 ? 25.391 -6.838 -8.208 1.00 63.09 87 ILE A N 1
ATOM 663 C CA . ILE A 1 87 ? 24.735 -7.931 -8.935 1.00 63.09 87 ILE A CA 1
ATOM 664 C C . ILE A 1 87 ? 24.057 -7.386 -10.198 1.00 63.09 87 ILE A C 1
ATOM 666 O O . ILE A 1 87 ? 23.516 -6.274 -10.154 1.00 63.09 87 ILE A O 1
ATOM 670 N N . PRO A 1 88 ? 24.082 -8.131 -11.314 1.00 79.12 88 PRO A N 1
ATOM 671 C CA . PRO A 1 88 ? 23.469 -7.715 -12.563 1.00 79.12 88 PRO A CA 1
ATOM 672 C C . PRO A 1 88 ? 21.944 -7.865 -12.514 1.00 79.12 88 PRO A C 1
ATOM 674 O O . PRO A 1 88 ? 21.401 -8.812 -11.937 1.00 79.12 88 PRO A O 1
ATOM 677 N N . PHE A 1 89 ? 21.261 -6.939 -13.174 1.00 84.94 89 PHE A N 1
ATOM 678 C CA . PHE A 1 89 ? 19.834 -6.969 -13.457 1.00 84.94 89 PHE A CA 1
ATOM 679 C C . PHE A 1 89 ? 19.617 -6.731 -14.946 1.00 84.94 89 PHE A C 1
ATOM 681 O O . PHE A 1 89 ? 20.062 -5.712 -15.468 1.00 84.94 89 PHE A O 1
ATOM 688 N N . GLU A 1 90 ? 18.909 -7.631 -15.611 1.00 89.88 90 GLU A N 1
ATOM 689 C CA . GLU A 1 90 ? 18.599 -7.572 -17.039 1.00 89.88 90 GLU A CA 1
ATOM 690 C C . GLU A 1 90 ? 17.234 -6.913 -17.261 1.00 89.88 90 GLU A C 1
ATOM 692 O O . GLU A 1 90 ? 16.291 -7.165 -16.511 1.00 89.88 90 GLU A O 1
ATOM 697 N N . LEU A 1 91 ? 17.122 -6.044 -18.266 1.00 88.75 91 LEU A N 1
ATOM 698 C CA . LEU A 1 91 ? 15.864 -5.392 -18.618 1.00 88.75 91 LEU A CA 1
ATOM 699 C C . LEU A 1 91 ? 14.980 -6.330 -19.445 1.00 88.75 91 LEU A C 1
ATOM 701 O O . LEU A 1 91 ? 15.357 -6.757 -20.535 1.00 88.75 91 LEU A O 1
ATOM 705 N N . HIS A 1 92 ? 13.773 -6.574 -18.957 1.00 92.06 92 HIS A N 1
ATOM 706 C CA . HIS A 1 92 ? 12.708 -7.278 -19.656 1.00 92.06 92 HIS A CA 1
ATOM 707 C C . HIS A 1 92 ? 11.541 -6.331 -19.926 1.00 92.06 92 HIS A C 1
ATOM 709 O O . HIS A 1 92 ? 11.263 -5.427 -19.136 1.00 92.06 92 HIS A O 1
ATOM 715 N N . GLU A 1 93 ? 10.835 -6.570 -21.024 1.00 92.88 93 GLU A N 1
ATOM 716 C CA . GLU A 1 93 ? 9.574 -5.910 -21.343 1.00 92.88 93 GLU A CA 1
ATOM 717 C C . GLU A 1 93 ? 8.469 -6.966 -21.398 1.00 92.88 93 GLU A C 1
ATOM 719 O O . GLU A 1 93 ? 8.635 -8.012 -22.025 1.00 92.88 93 GLU A O 1
ATOM 724 N N . ILE A 1 94 ? 7.372 -6.715 -20.684 1.00 94.88 94 ILE A N 1
ATOM 725 C CA . ILE A 1 94 ? 6.233 -7.627 -20.575 1.00 94.88 94 ILE A CA 1
ATOM 726 C C . ILE A 1 94 ? 5.021 -6.978 -21.245 1.00 94.88 94 ILE A C 1
ATOM 728 O O . ILE A 1 94 ? 4.671 -5.853 -20.869 1.00 94.88 94 ILE A O 1
ATOM 732 N N . PRO A 1 95 ? 4.360 -7.661 -22.196 1.00 95.12 95 PRO A N 1
ATOM 733 C CA . PRO A 1 95 ? 3.125 -7.179 -22.805 1.00 95.12 95 PRO A CA 1
ATOM 734 C C . PRO A 1 95 ? 2.026 -6.908 -21.764 1.00 95.12 95 PRO A C 1
ATOM 736 O O . PRO A 1 95 ? 1.932 -7.665 -20.797 1.00 95.12 95 PRO A O 1
ATOM 739 N N . PRO A 1 96 ? 1.169 -5.883 -21.960 1.00 94.31 96 PRO A N 1
ATOM 740 C CA . PRO A 1 96 ? 0.151 -5.476 -20.986 1.00 94.31 96 PRO A CA 1
ATOM 741 C C . PRO A 1 96 ? -0.739 -6.619 -20.481 1.00 94.31 96 PRO A C 1
ATOM 743 O O . PRO A 1 96 ? -1.065 -6.663 -19.293 1.00 94.31 96 PRO A O 1
ATOM 746 N N . ASP A 1 97 ? -1.101 -7.533 -21.381 1.00 96.00 97 ASP A N 1
ATOM 747 C CA . ASP A 1 97 ? -2.031 -8.637 -21.124 1.00 96.00 97 ASP A CA 1
ATOM 748 C C . ASP A 1 97 ? -1.367 -9.825 -20.411 1.00 96.00 97 ASP A C 1
ATOM 750 O O . ASP A 1 97 ? -2.044 -10.670 -19.837 1.00 96.00 97 ASP A O 1
ATOM 754 N N . GLU A 1 98 ? -0.032 -9.868 -20.380 1.00 96.56 98 GLU A N 1
ATOM 755 C CA . GLU A 1 98 ? 0.745 -10.942 -19.753 1.00 96.56 98 GLU A CA 1
ATOM 756 C C . GLU A 1 98 ? 1.303 -10.542 -18.379 1.00 96.56 98 GLU A C 1
ATOM 758 O O . GLU A 1 98 ? 1.898 -11.364 -17.681 1.00 96.56 98 GLU A O 1
ATOM 763 N N . ILE A 1 99 ? 1.148 -9.276 -17.966 1.00 96.44 99 ILE A N 1
ATOM 764 C CA . ILE A 1 99 ? 1.740 -8.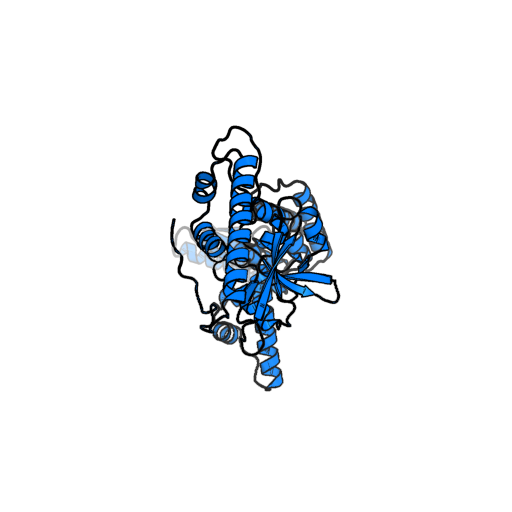760 -16.721 1.00 96.44 99 ILE A CA 1
ATOM 765 C C . ILE A 1 99 ? 1.259 -9.560 -15.511 1.00 96.44 99 ILE A C 1
ATOM 767 O O . ILE A 1 99 ? 2.057 -9.861 -14.622 1.00 96.44 99 ILE A O 1
ATOM 771 N N . GLU A 1 100 ? -0.031 -9.885 -15.445 1.00 94.25 100 GLU A N 1
ATOM 772 C CA . GLU A 1 100 ? -0.593 -10.610 -14.307 1.00 94.25 100 GLU A CA 1
ATOM 773 C C . GLU A 1 100 ? -0.023 -12.026 -14.188 1.00 94.25 100 GLU A C 1
ATOM 775 O O . GLU A 1 100 ? 0.352 -12.436 -13.091 1.00 94.25 100 GLU A O 1
ATOM 780 N N . GLU A 1 101 ? 0.127 -12.721 -15.313 1.00 95.56 101 GLU A N 1
ATOM 781 C CA . GLU A 1 101 ? 0.646 -14.087 -15.370 1.00 95.56 101 GLU A CA 1
ATOM 782 C C . GLU A 1 101 ? 2.163 -14.150 -15.166 1.00 95.56 101 GLU A C 1
ATOM 784 O O . GLU A 1 101 ? 2.658 -15.043 -14.483 1.00 95.56 101 GLU A O 1
ATOM 789 N N . LYS A 1 102 ? 2.923 -13.196 -15.714 1.00 96.62 102 LYS A N 1
ATOM 790 C CA . LYS A 1 102 ? 4.395 -13.222 -15.686 1.00 96.62 102 LYS A CA 1
ATOM 791 C C . LYS A 1 102 ? 5.009 -12.584 -14.448 1.00 96.62 102 LYS A C 1
ATOM 793 O O . LYS A 1 102 ? 6.226 -12.651 -14.263 1.00 96.62 102 LYS A O 1
ATOM 798 N N . THR A 1 103 ? 4.211 -11.953 -13.588 1.00 96.19 103 THR A N 1
ATOM 799 C CA . THR A 1 103 ? 4.735 -11.244 -12.416 1.00 96.19 103 THR A CA 1
ATOM 800 C C . THR A 1 103 ? 3.973 -11.567 -11.141 1.00 96.19 103 THR A C 1
ATOM 802 O O . THR A 1 103 ? 2.745 -11.586 -11.107 1.00 96.19 103 THR A O 1
ATOM 805 N N . CYS A 1 104 ? 4.704 -11.703 -10.039 1.00 93.19 104 CYS A N 1
ATOM 806 C CA . CYS A 1 104 ? 4.136 -11.820 -8.702 1.00 93.19 104 CYS A CA 1
ATOM 807 C C . CYS A 1 104 ? 4.721 -10.781 -7.747 1.00 93.19 104 CYS A C 1
ATOM 809 O O . CYS A 1 104 ? 5.656 -10.050 -8.072 1.00 93.19 104 CYS A O 1
ATOM 811 N N . LEU A 1 105 ? 4.139 -10.688 -6.553 1.00 89.81 105 LEU A N 1
ATOM 812 C CA . LEU A 1 105 ? 4.650 -9.820 -5.503 1.00 89.81 105 LEU A CA 1
ATOM 813 C C . LEU A 1 105 ? 5.769 -10.525 -4.736 1.00 89.81 105 LEU A C 1
ATOM 815 O O . LEU A 1 105 ? 5.582 -11.634 -4.232 1.00 89.81 105 LEU A O 1
ATOM 819 N N . HIS A 1 106 ? 6.913 -9.861 -4.606 1.00 88.62 106 HIS A N 1
ATOM 820 C CA . HIS A 1 106 ? 7.980 -10.327 -3.734 1.00 88.62 106 HIS A CA 1
ATOM 821 C C . HIS A 1 106 ? 7.587 -10.140 -2.262 1.00 88.62 106 HIS A C 1
ATOM 823 O O . HIS A 1 106 ? 7.035 -9.107 -1.890 1.00 88.62 106 HIS A O 1
ATOM 829 N N . ALA A 1 107 ? 7.954 -11.083 -1.389 1.00 81.19 107 ALA A N 1
ATOM 830 C CA . ALA A 1 107 ? 7.631 -11.021 0.044 1.00 81.19 107 ALA A CA 1
ATOM 831 C C . ALA A 1 107 ? 8.250 -9.815 0.783 1.00 81.19 107 ALA A C 1
ATOM 833 O O . ALA A 1 107 ? 7.838 -9.490 1.888 1.00 81.19 107 ALA A O 1
ATOM 834 N N . ALA A 1 108 ? 9.257 -9.173 0.186 1.00 74.38 108 ALA A N 1
ATOM 835 C CA . ALA A 1 108 ? 9.900 -7.963 0.714 1.00 74.38 108 ALA A CA 1
ATOM 836 C C . ALA A 1 108 ? 9.230 -6.654 0.282 1.00 74.38 108 ALA A C 1
ATOM 838 O O . ALA A 1 108 ? 9.708 -5.582 0.643 1.00 74.38 108 ALA A O 1
ATOM 839 N N . ASN A 1 109 ? 8.166 -6.722 -0.522 1.00 75.75 109 ASN A N 1
ATOM 840 C CA . ASN A 1 109 ? 7.445 -5.523 -0.903 1.00 75.75 109 ASN A CA 1
ATOM 841 C C . ASN A 1 109 ? 6.758 -4.925 0.330 1.00 75.75 109 ASN A C 1
ATOM 843 O O . ASN A 1 109 ? 6.037 -5.614 1.048 1.00 75.75 109 ASN A O 1
ATOM 847 N N . ILE A 1 110 ? 6.976 -3.634 0.559 1.00 71.06 110 ILE A N 1
ATOM 848 C CA . ILE A 1 110 ? 6.433 -2.928 1.723 1.00 71.06 110 ILE A CA 1
ATOM 849 C C . ILE A 1 110 ? 4.927 -2.673 1.635 1.00 71.06 110 ILE A C 1
ATOM 851 O O . ILE A 1 110 ? 4.303 -2.325 2.635 1.00 71.06 110 ILE A O 1
ATOM 855 N N . ARG A 1 111 ? 4.345 -2.787 0.436 1.00 77.94 111 ARG A N 1
ATOM 856 C CA . ARG A 1 111 ? 2.926 -2.525 0.206 1.00 77.94 111 ARG A CA 1
ATOM 857 C C . ARG A 1 111 ? 2.098 -3.747 0.552 1.00 77.94 111 ARG A C 1
ATOM 859 O O . ARG A 1 111 ? 2.333 -4.851 0.061 1.00 77.94 111 ARG A O 1
ATOM 866 N N . VAL A 1 112 ? 1.072 -3.522 1.358 1.00 81.25 112 VAL A N 1
ATOM 867 C CA . VAL A 1 112 ? 0.222 -4.584 1.884 1.00 81.25 112 VAL A CA 1
ATOM 868 C C . VAL A 1 112 ? -0.955 -4.806 0.935 1.00 81.25 112 VAL A C 1
ATOM 870 O O . VAL A 1 112 ? -1.938 -4.066 0.949 1.00 81.25 112 VAL A O 1
ATOM 873 N N . LEU A 1 113 ? -0.862 -5.843 0.095 1.00 85.88 113 LEU A N 1
ATOM 874 C CA . LEU A 1 113 ? -1.785 -6.051 -1.030 1.00 85.88 113 LEU A CA 1
ATOM 875 C C . LEU A 1 113 ? -3.262 -6.180 -0.623 1.00 85.88 113 LEU A C 1
ATOM 877 O O . LEU A 1 113 ? -4.131 -5.750 -1.373 1.00 85.88 113 LEU A O 1
ATOM 881 N N . LYS A 1 114 ? -3.561 -6.712 0.570 1.00 88.44 114 LYS A N 1
ATOM 882 C CA . LYS A 1 114 ? -4.947 -6.818 1.068 1.00 88.44 114 LYS A CA 1
ATOM 883 C C . LYS A 1 114 ? -5.668 -5.465 1.154 1.00 88.44 114 LYS A C 1
ATOM 885 O O . LYS A 1 114 ? -6.887 -5.440 1.077 1.00 88.44 114 LYS A O 1
ATOM 890 N N . TYR A 1 115 ? -4.939 -4.353 1.269 1.00 89.44 115 TYR A N 1
ATOM 891 C CA . TYR A 1 115 ? -5.505 -3.000 1.312 1.00 89.44 115 TYR A CA 1
ATOM 892 C C . TYR A 1 115 ? -5.620 -2.336 -0.062 1.00 89.44 115 TYR A C 1
ATOM 894 O O . TYR A 1 115 ? -6.027 -1.180 -0.137 1.00 89.44 115 TYR A O 1
ATOM 902 N N . PHE A 1 116 ? -5.247 -3.032 -1.135 1.00 88.38 116 PHE A N 1
ATOM 903 C CA . PHE A 1 116 ? -5.218 -2.481 -2.483 1.00 88.38 116 PHE A CA 1
ATOM 904 C C . PHE A 1 116 ? -6.586 -2.632 -3.161 1.00 88.38 116 PHE A C 1
ATOM 906 O O . PHE A 1 116 ? -6.953 -3.704 -3.641 1.00 88.38 116 PHE A O 1
ATOM 913 N N . SER A 1 117 ? -7.348 -1.542 -3.173 1.00 90.94 117 SER A N 1
ATOM 914 C CA . SER A 1 117 ? -8.707 -1.458 -3.717 1.00 90.94 117 SER A CA 1
ATOM 915 C C . SER A 1 117 ? -8.735 -1.161 -5.221 1.00 90.94 117 SER A C 1
ATOM 917 O O . SER A 1 117 ? -7.715 -0.855 -5.843 1.00 90.94 117 SER A O 1
ATOM 919 N N . ASP A 1 118 ? -9.928 -1.172 -5.817 1.00 90.69 118 ASP A N 1
ATOM 920 C CA . ASP A 1 118 ? -10.106 -0.756 -7.212 1.00 90.69 118 ASP A CA 1
ATOM 921 C C . ASP A 1 118 ? -9.850 0.748 -7.416 1.00 90.69 118 ASP A C 1
ATOM 923 O O . ASP A 1 118 ? -9.315 1.134 -8.455 1.00 90.69 118 ASP A O 1
ATOM 927 N N . PHE A 1 119 ? -10.090 1.591 -6.401 1.00 90.44 119 PHE A N 1
ATOM 928 C CA . PHE A 1 119 ? -9.647 2.993 -6.411 1.00 90.44 119 PHE A CA 1
ATOM 929 C C . PHE A 1 119 ? -8.119 3.109 -6.492 1.00 90.44 119 PHE A C 1
ATOM 931 O O . PHE A 1 119 ? -7.589 3.980 -7.187 1.00 90.44 119 PHE A O 1
ATOM 938 N N . ASP A 1 120 ? -7.394 2.225 -5.801 1.00 88.06 120 ASP A N 1
ATOM 939 C CA . ASP A 1 120 ? -5.930 2.205 -5.839 1.00 88.06 120 ASP A CA 1
ATOM 940 C C . ASP A 1 120 ? -5.415 1.765 -7.212 1.00 88.06 120 ASP A C 1
ATOM 942 O O . ASP A 1 120 ? -4.479 2.371 -7.742 1.00 88.06 120 ASP A O 1
ATOM 946 N N . LYS A 1 121 ? -6.058 0.765 -7.828 1.00 90.38 121 LYS A N 1
ATOM 947 C CA . LYS A 1 121 ? -5.757 0.344 -9.205 1.00 90.38 121 LYS A CA 1
ATOM 948 C C . LYS A 1 121 ? -6.034 1.466 -10.205 1.00 90.38 121 LYS A C 1
ATOM 950 O O . LYS A 1 121 ? -5.174 1.726 -11.044 1.00 90.38 121 LYS A O 1
ATOM 955 N N . GLN A 1 122 ? -7.162 2.173 -10.088 1.00 89.56 122 GLN A N 1
ATOM 956 C CA . GLN A 1 122 ? -7.472 3.303 -10.970 1.00 89.56 122 GLN A CA 1
ATOM 957 C C . GLN A 1 122 ? -6.412 4.401 -10.853 1.00 89.56 122 GLN A C 1
ATOM 959 O O . GLN A 1 122 ? -5.848 4.826 -11.856 1.00 89.56 122 GLN A O 1
ATOM 964 N N . LYS A 1 123 ? -6.026 4.783 -9.631 1.00 86.75 123 LYS A N 1
ATOM 965 C CA . LYS A 1 123 ? -4.921 5.731 -9.407 1.00 86.75 123 LYS A CA 1
ATOM 966 C C .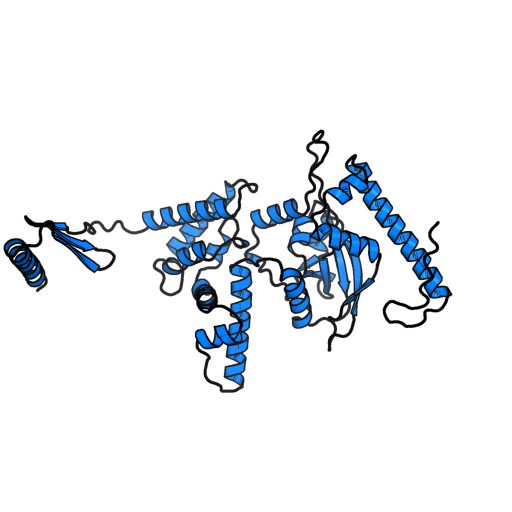 LYS A 1 123 ? -3.597 5.282 -10.019 1.00 86.75 123 LYS A C 1
ATOM 968 O O . LYS A 1 123 ? -2.785 6.117 -10.411 1.00 86.75 123 LYS A O 1
ATOM 973 N N . CYS A 1 124 ? -3.334 3.980 -10.044 1.00 89.88 124 CYS A N 1
ATOM 974 C CA . CYS A 1 124 ? -2.137 3.450 -10.683 1.00 89.88 124 CYS A CA 1
ATOM 975 C C . CYS A 1 124 ? -2.179 3.604 -12.202 1.00 89.88 124 CYS A C 1
ATOM 977 O O . CYS A 1 124 ? -1.142 3.912 -12.782 1.00 89.88 124 CYS A O 1
ATOM 979 N N . LYS A 1 125 ? -3.352 3.448 -12.826 1.00 89.12 125 LYS A N 1
ATOM 980 C CA . LYS A 1 125 ? -3.545 3.732 -14.254 1.00 89.12 125 LYS A CA 1
ATOM 981 C C . LYS A 1 125 ? -3.347 5.216 -14.547 1.00 89.12 125 LYS A C 1
ATOM 983 O O . LYS A 1 125 ? -2.528 5.557 -15.392 1.00 89.12 125 LYS A O 1
ATOM 988 N N . GLU A 1 126 ? -3.999 6.094 -13.782 1.00 86.31 126 GLU A N 1
ATOM 989 C CA . GLU A 1 126 ? -3.866 7.553 -13.940 1.00 86.31 126 GLU A CA 1
ATOM 990 C C . GLU A 1 126 ? -2.415 8.033 -13.790 1.00 86.31 126 GLU A C 1
ATOM 992 O O . GLU A 1 126 ? -1.984 8.940 -14.488 1.00 86.31 126 GLU A O 1
ATOM 997 N N . MET A 1 127 ? -1.618 7.392 -12.927 1.00 84.69 127 MET A N 1
ATOM 998 C CA . MET A 1 127 ? -0.191 7.705 -12.764 1.00 84.69 127 MET A CA 1
ATOM 999 C C . MET A 1 127 ? 0.634 7.485 -14.044 1.00 84.69 127 MET A C 1
ATOM 1001 O O . MET A 1 127 ? 1.695 8.089 -14.185 1.00 84.69 127 MET A O 1
ATOM 1005 N N . LEU A 1 128 ? 0.190 6.602 -14.942 1.00 84.81 128 LEU A N 1
ATOM 1006 C CA . LEU A 1 128 ? 0.861 6.323 -16.215 1.00 84.81 128 LEU A CA 1
ATOM 1007 C C . LEU A 1 128 ? 0.252 7.095 -17.389 1.00 84.81 128 LEU A C 1
ATOM 1009 O O . LEU A 1 128 ? 0.773 7.001 -18.499 1.00 84.81 128 LEU A O 1
ATOM 1013 N N . LYS A 1 129 ? -0.850 7.815 -17.167 1.00 85.06 129 LYS A N 1
ATOM 1014 C CA . LYS A 1 129 ? -1.568 8.549 -18.205 1.00 85.06 129 LYS A CA 1
ATOM 1015 C C . LYS A 1 129 ? -0.796 9.809 -18.599 1.00 85.06 129 LYS A C 1
ATOM 1017 O O . LYS A 1 129 ? -0.324 10.549 -17.740 1.00 85.06 129 LYS A O 1
ATOM 1022 N N . LEU A 1 130 ? -0.695 10.057 -19.899 1.00 76.44 130 LEU A N 1
ATOM 1023 C CA . LEU A 1 130 ? -0.221 11.308 -20.483 1.00 76.44 130 LEU A CA 1
ATOM 1024 C C . LEU A 1 130 ? -1.421 12.154 -20.925 1.00 76.44 130 LEU A C 1
ATOM 1026 O O . LEU A 1 130 ? -2.458 11.619 -21.323 1.00 76.44 130 LEU A O 1
ATOM 1030 N N . THR A 1 131 ? -1.275 13.475 -20.867 1.00 63.56 131 THR A N 1
ATOM 1031 C CA . THR A 1 131 ? -2.299 14.418 -21.331 1.00 63.56 131 THR A CA 1
ATOM 1032 C C . THR A 1 131 ? -2.044 14.745 -22.802 1.00 63.56 131 THR A C 1
ATOM 1034 O O . THR A 1 131 ? -0.978 15.263 -23.124 1.00 63.56 131 THR A O 1
ATOM 1037 N N . ASP A 1 132 ? -3.005 14.481 -23.697 1.00 59.88 132 ASP A N 1
ATOM 1038 C CA . ASP A 1 132 ? -2.911 14.921 -25.100 1.00 59.88 132 ASP A CA 1
ATOM 1039 C C . ASP A 1 132 ? -2.790 16.462 -25.154 1.00 59.88 132 ASP A C 1
ATOM 1041 O O . ASP A 1 132 ? -3.721 17.156 -24.734 1.00 59.88 132 ASP A O 1
ATOM 1045 N N . PRO A 1 133 ? -1.670 17.030 -25.642 1.00 50.66 133 PRO A N 1
ATOM 1046 C CA . PRO A 1 133 ? -1.497 18.479 -25.727 1.00 50.66 133 PRO A CA 1
ATOM 1047 C C . PRO A 1 133 ? -2.365 19.142 -26.797 1.00 50.66 133 PRO A C 1
ATOM 1049 O O . PRO A 1 133 ? -2.550 20.356 -26.743 1.00 50.66 133 PRO A O 1
ATOM 1052 N N . ASN A 1 134 ? -2.882 18.386 -27.770 1.00 53.94 134 ASN A N 1
ATOM 1053 C CA . ASN A 1 134 ? -3.599 18.953 -28.908 1.00 53.94 134 ASN A CA 1
ATOM 1054 C C . ASN A 1 134 ? -5.122 18.927 -28.750 1.00 53.94 134 ASN A C 1
ATOM 1056 O O . ASN A 1 134 ? -5.800 19.553 -29.564 1.00 53.94 134 ASN A O 1
ATOM 1060 N N . GLY A 1 135 ? -5.662 18.261 -27.720 1.00 52.66 135 GLY A N 1
ATOM 1061 C CA . GLY A 1 135 ? -7.074 18.313 -27.313 1.00 52.66 135 GLY A CA 1
ATOM 1062 C C . GLY A 1 135 ? -8.085 17.946 -28.404 1.00 52.66 135 GLY A C 1
ATOM 1063 O O . GLY A 1 135 ? -9.268 18.261 -28.274 1.00 52.66 135 GLY A O 1
ATOM 1064 N N . LYS A 1 136 ? -7.625 17.345 -29.506 1.00 49.44 136 LYS A N 1
ATOM 1065 C CA . LYS A 1 136 ? -8.429 17.135 -30.716 1.00 49.44 136 LYS A CA 1
ATOM 1066 C C . LYS A 1 136 ? -9.048 15.747 -30.759 1.00 49.44 136 LYS A C 1
ATOM 1068 O O . LYS A 1 136 ? -10.102 15.597 -31.367 1.00 49.44 136 LYS A O 1
ATOM 1073 N N . GLU A 1 137 ? -8.473 14.776 -30.051 1.00 50.25 137 GLU A N 1
ATOM 1074 C CA . GLU A 1 137 ? -9.093 13.476 -29.820 1.00 50.25 137 GLU A CA 1
ATOM 1075 C C . GLU A 1 137 ? -8.875 13.056 -28.362 1.00 50.25 137 GLU A C 1
ATOM 1077 O O . GLU A 1 137 ? -7.753 13.032 -27.873 1.00 50.25 137 GLU A O 1
ATOM 1082 N N . ASN A 1 138 ? -9.954 12.705 -27.657 1.00 55.31 138 ASN A N 1
ATOM 1083 C CA . ASN A 1 138 ? -9.938 12.188 -26.281 1.00 55.31 138 ASN A CA 1
ATOM 1084 C C . ASN A 1 138 ? -9.299 10.783 -26.196 1.00 55.31 138 ASN A C 1
ATOM 1086 O O . ASN A 1 138 ? -9.912 9.850 -25.676 1.00 55.31 138 ASN A O 1
ATOM 1090 N N . LYS A 1 139 ? -8.105 10.577 -26.756 1.00 62.44 139 LYS A N 1
ATOM 1091 C CA . LYS A 1 139 ? -7.419 9.291 -26.706 1.00 62.44 139 LYS A CA 1
ATOM 1092 C C . LYS A 1 139 ? -6.488 9.280 -25.506 1.00 62.44 139 LYS A C 1
ATOM 1094 O O . LYS A 1 139 ? -5.475 9.970 -25.472 1.00 62.44 139 LYS A O 1
ATOM 1099 N N . GLU A 1 140 ? -6.853 8.499 -24.500 1.00 72.38 140 GLU A N 1
ATOM 1100 C CA . GLU A 1 140 ? -6.014 8.295 -23.324 1.00 72.38 140 GLU A CA 1
ATOM 1101 C C . GLU A 1 140 ? -4.753 7.519 -23.728 1.00 72.38 140 GLU A C 1
ATOM 1103 O O . GLU A 1 140 ? -4.830 6.454 -24.344 1.00 72.38 140 GLU A O 1
ATOM 1108 N N . VAL A 1 141 ? -3.582 8.068 -23.404 1.00 76.69 141 VAL A N 1
ATOM 1109 C CA . VAL A 1 141 ? -2.282 7.458 -23.704 1.00 76.69 141 VAL A CA 1
ATOM 1110 C C . VAL A 1 141 ? -1.616 7.085 -22.390 1.00 76.69 141 VAL A C 1
ATOM 1112 O O . VAL A 1 141 ? -1.480 7.933 -21.515 1.00 76.69 141 VAL A O 1
ATOM 1115 N N . TYR A 1 142 ? -1.160 5.839 -22.259 1.00 80.50 142 TYR A N 1
ATOM 1116 C CA . TYR A 1 142 ? -0.481 5.351 -21.057 1.00 80.50 142 TYR A CA 1
ATOM 1117 C C . TYR A 1 142 ? 0.956 4.941 -21.368 1.00 80.50 142 TYR A C 1
ATOM 1119 O O . TYR A 1 142 ? 1.200 4.165 -22.292 1.00 80.50 142 TYR A O 1
ATOM 1127 N N . VAL A 1 143 ? 1.919 5.423 -20.579 1.00 75.69 143 VAL A N 1
ATOM 1128 C CA . VAL A 1 143 ? 3.345 5.144 -20.788 1.00 75.69 143 VAL A CA 1
ATOM 1129 C C . VAL A 1 143 ? 4.028 4.784 -19.476 1.00 75.69 143 VAL A C 1
ATOM 1131 O O . VAL A 1 143 ? 4.052 5.554 -18.519 1.00 75.69 143 VAL A O 1
ATOM 1134 N N . ASN A 1 144 ? 4.654 3.607 -19.450 1.00 80.50 144 ASN A N 1
ATOM 1135 C CA . ASN A 1 144 ? 5.545 3.214 -18.370 1.00 80.50 144 ASN A CA 1
ATOM 1136 C C . ASN A 1 144 ? 6.978 3.668 -18.671 1.00 80.50 144 ASN A C 1
ATOM 1138 O O . ASN A 1 144 ? 7.732 3.014 -19.401 1.00 80.50 144 ASN A O 1
ATOM 1142 N N . THR A 1 145 ? 7.348 4.810 -18.102 1.00 67.56 145 THR A N 1
ATOM 1143 C CA . THR A 1 145 ? 8.672 5.399 -18.302 1.00 67.56 145 THR A CA 1
ATOM 1144 C C . THR A 1 145 ? 9.744 4.701 -17.474 1.00 67.56 145 THR A C 1
ATOM 1146 O O . THR A 1 145 ? 10.847 4.536 -17.971 1.00 67.56 145 THR A O 1
ATOM 1149 N N . THR A 1 146 ? 9.424 4.216 -16.269 1.00 74.25 146 THR A N 1
ATOM 1150 C CA . THR A 1 146 ? 10.433 3.797 -15.280 1.00 74.25 146 THR A CA 1
ATOM 1151 C C . THR A 1 146 ? 10.337 2.303 -14.954 1.00 74.25 146 THR A C 1
ATOM 1153 O O . THR A 1 146 ? 9.324 1.878 -14.384 1.00 74.25 146 THR A O 1
ATOM 1156 N N . PRO A 1 147 ? 11.381 1.488 -15.203 1.00 84.88 147 PRO A N 1
ATOM 1157 C CA . PRO A 1 147 ? 11.334 0.052 -14.952 1.00 84.88 147 PRO A CA 1
ATOM 1158 C C . PRO A 1 147 ? 11.147 -0.312 -13.476 1.00 84.88 147 PRO A C 1
ATOM 1160 O O . PRO A 1 147 ? 11.701 0.328 -12.577 1.00 84.88 147 PRO A O 1
ATOM 1163 N N . THR A 1 148 ? 10.376 -1.363 -13.216 1.00 90.50 148 THR A N 1
ATOM 1164 C CA . THR A 1 148 ? 10.247 -1.963 -11.881 1.00 90.50 148 THR A CA 1
ATOM 1165 C C . THR A 1 148 ? 11.466 -2.828 -11.559 1.00 90.50 148 THR A C 1
ATOM 1167 O O . THR A 1 148 ? 12.212 -3.202 -12.464 1.00 90.50 148 THR A O 1
ATOM 1170 N N . LEU A 1 149 ? 11.664 -3.188 -10.289 1.00 90.25 149 LEU A N 1
ATOM 1171 C CA . LEU A 1 149 ? 12.736 -4.105 -9.884 1.00 90.25 149 LEU A CA 1
ATOM 1172 C C . LEU A 1 149 ? 12.159 -5.436 -9.407 1.00 90.25 149 LEU A C 1
ATOM 1174 O O . LEU A 1 149 ? 11.189 -5.464 -8.640 1.00 90.25 149 LEU A O 1
ATOM 1178 N N . ALA A 1 150 ? 12.772 -6.532 -9.849 1.00 93.69 150 ALA A N 1
ATOM 1179 C CA . ALA A 1 150 ? 12.316 -7.874 -9.534 1.00 93.69 150 ALA A CA 1
ATOM 1180 C C . ALA A 1 150 ? 13.449 -8.891 -9.394 1.00 93.69 150 ALA A C 1
ATOM 1182 O O . ALA A 1 150 ? 14.569 -8.703 -9.877 1.00 93.69 150 ALA A O 1
ATOM 1183 N N . THR A 1 151 ? 13.123 -10.006 -8.752 1.00 93.31 151 THR A N 1
ATOM 1184 C CA . THR A 1 151 ? 13.907 -11.240 -8.826 1.00 93.31 151 THR A CA 1
ATOM 1185 C C . THR A 1 151 ? 13.176 -12.299 -9.624 1.00 93.31 151 THR A C 1
ATOM 1187 O O . THR A 1 151 ? 11.954 -12.271 -9.754 1.00 93.31 151 THR A O 1
ATOM 1190 N N . TRP A 1 152 ? 13.929 -13.253 -10.160 1.00 94.25 152 TRP A N 1
ATOM 1191 C CA . TRP A 1 152 ? 13.346 -14.456 -10.738 1.00 94.25 152 TRP A CA 1
ATOM 1192 C C . TRP A 1 152 ? 12.885 -15.422 -9.635 1.00 94.25 152 TRP A C 1
ATOM 1194 O O . TRP A 1 152 ? 13.715 -15.996 -8.922 1.00 94.25 152 TRP A O 1
ATOM 1204 N N . ASP A 1 153 ? 11.573 -15.634 -9.502 1.00 91.31 153 ASP A N 1
ATOM 1205 C CA . ASP A 1 153 ? 11.019 -16.694 -8.658 1.00 91.31 153 ASP A CA 1
ATOM 1206 C C . ASP A 1 153 ? 11.035 -18.012 -9.435 1.00 91.31 153 ASP A C 1
ATOM 1208 O O . ASP A 1 153 ? 10.167 -18.282 -10.262 1.00 91.31 153 ASP A O 1
ATOM 1212 N N . LYS A 1 154 ? 12.028 -18.859 -9.144 1.00 88.31 154 LYS A N 1
ATOM 1213 C CA . LYS A 1 154 ? 12.188 -20.169 -9.793 1.00 88.31 154 LYS A CA 1
ATOM 1214 C C . LYS A 1 154 ? 11.013 -21.121 -9.568 1.00 88.31 154 LYS A C 1
ATOM 1216 O O . LYS A 1 154 ? 10.838 -22.021 -10.374 1.00 88.31 154 LYS A O 1
ATOM 1221 N N . LYS A 1 155 ? 10.263 -20.989 -8.468 1.00 89.25 155 LYS A N 1
ATOM 1222 C CA . LYS A 1 155 ? 9.155 -21.907 -8.158 1.00 89.25 155 LYS A CA 1
ATOM 1223 C C . LYS A 1 155 ? 7.899 -21.546 -8.934 1.00 89.25 155 LYS A C 1
ATOM 1225 O O . LYS A 1 155 ? 7.148 -22.436 -9.306 1.00 89.25 155 LYS A O 1
ATOM 1230 N N . LYS A 1 156 ? 7.662 -20.246 -9.110 1.00 89.62 156 LYS A N 1
ATOM 1231 C CA . LYS A 1 156 ? 6.496 -19.726 -9.831 1.00 89.62 156 LYS A CA 1
ATOM 1232 C C . LYS A 1 156 ? 6.774 -19.433 -11.300 1.00 89.62 156 LYS A C 1
ATOM 1234 O O . LYS A 1 156 ? 5.837 -19.134 -12.019 1.00 89.62 156 LYS A O 1
ATOM 1239 N N . GLU A 1 157 ? 8.042 -19.464 -11.705 1.00 93.62 157 GLU A N 1
ATOM 1240 C CA . GLU A 1 157 ? 8.509 -19.044 -13.030 1.00 93.62 157 GLU A CA 1
ATOM 1241 C C . GLU A 1 157 ? 8.037 -17.625 -13.394 1.00 93.62 157 GLU A C 1
ATOM 1243 O O . GLU A 1 157 ? 7.634 -17.330 -14.515 1.00 93.62 157 GLU A O 1
ATOM 1248 N N . GLN A 1 158 ? 8.090 -16.726 -12.407 1.00 95.56 158 GLN A N 1
ATOM 1249 C CA . GLN A 1 158 ? 7.568 -15.361 -12.490 1.00 95.56 158 GLN A CA 1
ATOM 1250 C C . GLN A 1 158 ? 8.602 -14.332 -12.032 1.00 95.56 158 GLN A C 1
ATOM 1252 O O . GLN A 1 158 ? 9.495 -14.616 -11.229 1.00 95.56 158 GLN A O 1
ATOM 1257 N N . PHE A 1 159 ? 8.432 -13.085 -12.473 1.00 95.81 159 PHE A N 1
ATOM 1258 C CA . PHE A 1 159 ? 9.166 -11.948 -11.924 1.00 95.81 159 PHE A CA 1
ATOM 1259 C C . PHE A 1 159 ? 8.529 -11.502 -10.608 1.00 95.81 159 PHE A C 1
ATOM 1261 O O . PHE A 1 159 ? 7.442 -10.921 -10.587 1.00 95.81 159 PHE A O 1
ATOM 1268 N N . ALA A 1 160 ? 9.216 -11.759 -9.499 1.00 94.19 160 ALA A N 1
ATOM 1269 C CA . ALA A 1 160 ? 8.811 -11.320 -8.175 1.00 94.19 160 ALA A CA 1
ATOM 1270 C C . ALA A 1 160 ? 9.200 -9.850 -7.969 1.00 94.19 160 ALA A C 1
ATOM 1272 O O . ALA A 1 160 ? 10.342 -9.525 -7.637 1.00 94.19 160 ALA A O 1
ATOM 1273 N N . ILE A 1 161 ? 8.234 -8.955 -8.175 1.00 92.94 161 ILE A N 1
ATOM 1274 C CA . ILE A 1 161 ? 8.390 -7.502 -8.078 1.00 92.94 161 ILE A CA 1
ATOM 1275 C C . ILE A 1 161 ? 8.567 -7.089 -6.611 1.00 92.94 161 ILE A C 1
ATOM 1277 O O . ILE A 1 161 ? 7.658 -7.262 -5.792 1.00 92.94 161 ILE A O 1
ATOM 1281 N N . PHE A 1 162 ? 9.712 -6.491 -6.279 1.00 87.88 162 PHE A N 1
ATOM 1282 C CA . PHE A 1 162 ? 9.973 -5.924 -4.949 1.00 87.88 162 PHE A CA 1
ATOM 1283 C C . PHE A 1 162 ? 9.936 -4.391 -4.923 1.00 87.88 162 PHE A C 1
ATOM 1285 O O . PHE A 1 162 ? 9.698 -3.833 -3.860 1.00 87.88 162 PHE A O 1
ATOM 1292 N N . ASP A 1 163 ? 10.067 -3.714 -6.069 1.00 87.38 163 ASP A N 1
ATOM 1293 C CA . ASP A 1 163 ? 9.820 -2.271 -6.205 1.00 87.38 163 ASP A CA 1
ATOM 1294 C C . ASP A 1 163 ? 9.011 -1.966 -7.473 1.00 87.38 163 ASP A C 1
ATOM 1296 O O . ASP A 1 163 ? 9.206 -2.595 -8.510 1.00 87.38 163 ASP A O 1
ATOM 1300 N N . GLY A 1 164 ? 8.120 -0.973 -7.405 1.00 88.38 164 GLY A N 1
ATOM 1301 C CA . GLY A 1 164 ? 7.300 -0.553 -8.545 1.00 88.38 164 GLY A CA 1
ATOM 1302 C C . GLY A 1 164 ? 5.926 -1.221 -8.653 1.00 88.38 164 GLY A C 1
ATOM 1303 O O . GLY A 1 164 ? 5.360 -1.285 -9.741 1.00 88.38 164 GLY A O 1
ATOM 1304 N N . LEU A 1 165 ? 5.337 -1.654 -7.533 1.00 88.69 165 LEU A N 1
ATOM 1305 C CA . LEU A 1 165 ? 4.008 -2.287 -7.501 1.00 88.69 165 LEU A CA 1
ATOM 1306 C C . LEU A 1 165 ? 2.909 -1.447 -8.179 1.00 88.69 165 LEU A C 1
ATOM 1308 O O . LEU A 1 165 ? 2.088 -1.976 -8.923 1.00 88.69 165 LEU A O 1
ATOM 1312 N N . ARG A 1 166 ? 2.907 -0.127 -7.958 1.00 88.62 166 ARG A N 1
ATOM 1313 C CA . ARG A 1 166 ? 1.941 0.786 -8.592 1.00 88.62 166 ARG A CA 1
ATOM 1314 C C . ARG A 1 166 ? 2.101 0.818 -10.113 1.00 88.62 166 ARG A C 1
ATOM 1316 O O . ARG A 1 166 ? 1.109 0.834 -10.825 1.00 88.62 166 ARG A O 1
ATOM 1323 N N . ARG A 1 167 ? 3.341 0.770 -10.610 1.00 90.81 167 ARG A N 1
ATOM 1324 C CA . ARG A 1 167 ? 3.635 0.713 -12.051 1.00 90.81 167 ARG A CA 1
ATOM 1325 C C . ARG A 1 167 ? 3.175 -0.614 -12.647 1.00 90.81 167 ARG A C 1
ATOM 1327 O O . ARG A 1 167 ? 2.529 -0.599 -13.684 1.00 90.81 167 ARG A O 1
ATOM 1334 N N . ARG A 1 168 ? 3.400 -1.730 -11.941 1.00 94.06 168 ARG A N 1
ATOM 1335 C CA . ARG A 1 168 ? 2.853 -3.047 -12.308 1.00 94.06 168 ARG A CA 1
ATOM 1336 C C . ARG A 1 168 ? 1.335 -2.983 -12.497 1.00 94.06 168 ARG A C 1
ATOM 1338 O O . ARG A 1 168 ? 0.858 -3.352 -13.559 1.00 94.06 168 ARG A O 1
ATOM 1345 N N . PHE A 1 169 ? 0.588 -2.498 -11.503 1.00 93.12 169 PHE A N 1
ATOM 1346 C CA . PHE A 1 169 ? -0.878 -2.427 -11.597 1.00 93.12 169 PHE A CA 1
ATOM 1347 C C . PHE A 1 169 ? -1.382 -1.415 -12.625 1.00 93.12 169 PHE A C 1
ATOM 1349 O O . PHE A 1 169 ? -2.388 -1.672 -13.273 1.00 93.12 169 PHE A O 1
ATOM 1356 N N . GLY A 1 170 ? -0.705 -0.276 -12.775 1.00 91.94 170 GLY A N 1
ATOM 1357 C CA . GLY A 1 170 ? -1.087 0.732 -13.764 1.00 91.94 170 GLY A CA 1
ATOM 1358 C C . GLY A 1 170 ? -0.898 0.253 -15.200 1.00 91.94 170 GLY A C 1
ATOM 1359 O O . GLY A 1 170 ? -1.700 0.592 -16.062 1.00 91.94 170 GLY A O 1
ATOM 1360 N N . ALA A 1 171 ? 0.145 -0.543 -15.447 1.00 93.50 171 ALA A N 1
ATOM 1361 C CA . ALA A 1 171 ? 0.489 -1.038 -16.776 1.00 93.50 171 ALA A CA 1
ATOM 1362 C C . ALA A 1 171 ? -0.434 -2.175 -17.256 1.00 93.50 171 ALA A C 1
ATOM 1364 O O . ALA A 1 171 ? -0.609 -2.346 -18.461 1.00 93.50 171 ALA A O 1
ATOM 1365 N N . MET A 1 172 ? -1.050 -2.927 -16.336 1.00 93.56 172 MET A N 1
ATOM 1366 C CA . MET A 1 172 ? -1.946 -4.050 -16.651 1.00 93.56 172 MET A CA 1
ATOM 1367 C C . MET A 1 172 ? -3.058 -3.655 -17.627 1.00 93.56 172 MET A C 1
ATOM 1369 O O . MET A 1 172 ? -3.900 -2.808 -17.317 1.00 93.56 172 MET A O 1
ATOM 1373 N N . GLY A 1 173 ? -3.056 -4.286 -18.805 1.00 87.00 173 GLY A N 1
ATOM 1374 C CA . GLY A 1 173 ? -4.014 -4.018 -19.881 1.00 87.00 173 GLY A CA 1
ATOM 1375 C C . GLY A 1 173 ? -3.964 -2.594 -20.454 1.00 87.00 173 GLY A C 1
ATOM 1376 O O . GLY A 1 173 ? -4.926 -2.179 -21.090 1.00 87.00 173 GLY A O 1
ATOM 1377 N N . GLN A 1 174 ? -2.905 -1.815 -20.189 1.00 88.19 174 GLN A N 1
ATOM 1378 C CA . GLN A 1 174 ? -2.754 -0.432 -20.670 1.00 88.19 174 GLN A CA 1
ATOM 1379 C C . GLN A 1 174 ? -1.474 -0.232 -21.487 1.00 88.19 174 GLN A C 1
ATOM 1381 O O . GLN A 1 174 ? -1.520 0.283 -22.602 1.00 88.19 174 GLN A O 1
ATOM 1386 N N . CYS A 1 175 ? -0.315 -0.621 -20.948 1.00 87.88 175 CYS A N 1
ATOM 1387 C CA . CYS A 1 175 ? 0.980 -0.417 -21.600 1.00 87.88 175 CYS A CA 1
ATOM 1388 C C . CYS A 1 175 ? 2.012 -1.476 -21.169 1.00 87.88 175 CYS A C 1
ATOM 1390 O O . CYS A 1 175 ? 1.834 -2.119 -20.135 1.00 87.88 175 CYS A O 1
ATOM 1392 N N . PRO A 1 176 ? 3.082 -1.712 -21.953 1.00 92.38 176 PRO A N 1
ATOM 1393 C CA . PRO A 1 176 ? 4.096 -2.692 -21.580 1.00 92.38 176 PRO A CA 1
ATOM 1394 C C . PRO A 1 176 ? 4.783 -2.366 -20.245 1.00 92.38 176 PRO A C 1
ATOM 1396 O O . PRO A 1 176 ? 5.130 -1.216 -19.949 1.00 92.38 176 PRO A O 1
ATOM 1399 N N . LEU A 1 177 ? 5.034 -3.395 -19.434 1.00 94.00 177 LEU A N 1
ATOM 1400 C CA . LEU A 1 177 ? 5.770 -3.268 -18.178 1.00 94.00 177 LEU A CA 1
ATOM 1401 C C . LEU A 1 177 ? 7.259 -3.532 -18.405 1.00 94.00 177 LEU A C 1
ATOM 1403 O O . LEU A 1 177 ? 7.658 -4.647 -18.730 1.00 94.00 177 LEU A O 1
ATOM 1407 N N . LYS A 1 178 ? 8.093 -2.522 -18.159 1.00 90.50 178 LYS A N 1
ATOM 1408 C CA . LYS A 1 178 ? 9.550 -2.672 -18.108 1.00 90.50 178 LYS A CA 1
ATOM 1409 C C . LYS A 1 178 ? 9.979 -3.134 -16.719 1.00 90.50 178 LYS A C 1
ATOM 1411 O O . LYS A 1 178 ? 9.578 -2.525 -15.726 1.00 90.50 178 LYS A O 1
ATOM 1416 N N . VAL A 1 179 ? 10.810 -4.171 -16.644 1.00 93.06 179 VAL A N 1
ATOM 1417 C CA . VAL A 1 179 ? 11.266 -4.783 -15.388 1.00 93.06 179 VAL A CA 1
ATOM 1418 C C . VAL A 1 179 ? 12.753 -5.103 -15.463 1.00 93.06 179 VAL A C 1
ATOM 1420 O O . VAL A 1 179 ? 13.178 -5.852 -16.333 1.00 93.06 179 VAL A O 1
ATOM 1423 N N . TYR A 1 180 ? 13.545 -4.592 -14.525 1.00 92.19 180 TYR A N 1
ATOM 1424 C CA . TYR A 1 180 ? 14.901 -5.077 -14.286 1.00 92.19 180 TYR A CA 1
ATOM 1425 C C . TYR A 1 180 ? 14.849 -6.305 -13.377 1.00 92.19 180 TYR A C 1
ATOM 1427 O O . TYR A 1 180 ? 14.389 -6.219 -12.235 1.00 92.19 180 TYR A O 1
ATOM 1435 N N . VAL A 1 181 ? 15.331 -7.441 -13.878 1.00 93.88 181 VAL A N 1
ATOM 1436 C CA . VAL A 1 181 ? 15.270 -8.740 -13.202 1.00 93.88 181 VAL A CA 1
ATOM 1437 C C . VAL A 1 181 ? 16.676 -9.246 -12.923 1.00 93.88 181 VAL A C 1
ATOM 1439 O O . VAL A 1 181 ? 17.508 -9.313 -13.823 1.00 93.88 181 VAL A O 1
ATOM 1442 N N . THR A 1 182 ? 16.942 -9.657 -11.686 1.00 90.19 182 THR A N 1
ATOM 1443 C CA . THR A 1 182 ? 18.141 -10.444 -11.371 1.00 90.19 182 THR A CA 1
ATOM 1444 C C . THR A 1 182 ? 17.789 -11.915 -11.160 1.00 90.19 182 THR A C 1
ATOM 1446 O O . THR A 1 182 ? 16.759 -12.255 -10.568 1.00 90.19 182 THR A O 1
ATOM 1449 N N . LYS A 1 183 ? 18.659 -12.804 -11.649 1.00 90.06 183 LYS A N 1
ATOM 1450 C CA . LYS A 1 183 ? 18.611 -14.250 -11.368 1.00 90.06 183 LYS A CA 1
ATOM 1451 C C . LYS A 1 183 ? 19.410 -14.618 -10.117 1.00 90.06 183 LYS A C 1
ATOM 1453 O O . LYS A 1 183 ? 19.349 -15.762 -9.664 1.00 90.06 183 LYS A O 1
ATOM 1458 N N . GLU A 1 184 ? 20.176 -13.674 -9.576 1.00 85.06 184 GLU A N 1
ATOM 1459 C CA . GLU A 1 184 ? 20.960 -13.891 -8.373 1.00 85.06 184 GLU A CA 1
ATOM 1460 C C . GLU A 1 184 ? 20.099 -13.804 -7.114 1.00 85.06 184 GLU A C 1
ATOM 1462 O O . GLU A 1 184 ? 19.096 -13.092 -7.051 1.00 85.06 184 GLU A O 1
ATOM 1467 N N . SER A 1 185 ? 20.510 -14.533 -6.076 1.00 77.50 185 SER A N 1
ATOM 1468 C CA . SER A 1 185 ? 19.821 -14.485 -4.793 1.00 77.50 185 SER A CA 1
ATOM 1469 C C . SER A 1 185 ? 20.052 -13.135 -4.121 1.00 77.50 185 SER A C 1
ATOM 1471 O O . SER A 1 185 ? 21.182 -12.806 -3.752 1.00 77.50 185 SER A O 1
ATOM 1473 N N . ILE A 1 186 ? 18.966 -12.410 -3.864 1.00 75.06 186 ILE A N 1
ATOM 1474 C CA . ILE A 1 186 ? 18.947 -11.284 -2.928 1.00 75.06 186 ILE A CA 1
ATOM 1475 C C . ILE A 1 186 ? 18.265 -11.716 -1.637 1.00 75.06 186 ILE A C 1
ATOM 1477 O O . ILE A 1 186 ? 17.379 -12.571 -1.635 1.00 75.06 186 ILE A O 1
ATOM 1481 N N . THR A 1 187 ? 18.693 -11.146 -0.517 1.00 71.25 187 THR A N 1
ATOM 1482 C CA . THR A 1 187 ? 18.012 -11.369 0.758 1.00 71.25 187 THR A CA 1
ATOM 1483 C C . THR A 1 187 ? 16.749 -10.511 0.823 1.00 71.25 187 THR A C 1
ATOM 1485 O O . THR A 1 187 ? 16.653 -9.475 0.160 1.00 71.25 187 THR A O 1
ATOM 1488 N N . HIS A 1 188 ? 15.797 -10.904 1.675 1.00 71.06 188 HIS A N 1
ATOM 1489 C CA . HIS A 1 188 ? 14.643 -10.061 2.002 1.00 71.06 188 HIS A CA 1
ATOM 1490 C C . HIS A 1 188 ? 15.085 -8.657 2.444 1.00 71.06 188 HIS A C 1
ATOM 1492 O O . HIS A 1 188 ? 14.524 -7.669 1.989 1.00 71.06 188 HIS A O 1
ATOM 1498 N N . PHE A 1 189 ? 16.152 -8.579 3.246 1.00 66.25 189 PHE A N 1
ATOM 1499 C CA . PHE A 1 189 ? 16.730 -7.322 3.714 1.00 66.25 189 PHE A CA 1
ATOM 1500 C C . PHE A 1 189 ? 17.189 -6.408 2.566 1.00 66.25 189 PHE A C 1
ATOM 1502 O O . PHE A 1 189 ? 16.824 -5.238 2.548 1.00 66.25 189 PHE A O 1
ATOM 1509 N N . HIS A 1 190 ? 17.934 -6.914 1.577 1.00 67.25 190 HIS A N 1
ATOM 1510 C CA . HIS A 1 190 ? 18.396 -6.075 0.460 1.00 67.25 190 HIS A CA 1
ATOM 1511 C C . HIS A 1 190 ? 17.258 -5.657 -0.475 1.00 67.25 190 HIS A C 1
ATOM 1513 O O . HIS A 1 190 ? 17.235 -4.518 -0.940 1.00 67.25 190 HIS A O 1
ATOM 1519 N N . ALA A 1 191 ? 16.295 -6.549 -0.722 1.00 71.94 191 ALA A N 1
ATOM 1520 C CA . ALA A 1 191 ? 15.097 -6.222 -1.491 1.00 71.94 191 ALA A CA 1
ATOM 1521 C C . ALA A 1 191 ? 14.277 -5.114 -0.806 1.00 71.94 191 ALA A C 1
ATOM 1523 O O . ALA A 1 191 ? 13.859 -4.156 -1.456 1.00 71.94 191 ALA A O 1
ATOM 1524 N N . GLN A 1 192 ? 14.103 -5.221 0.515 1.00 67.62 192 GLN A N 1
ATOM 1525 C CA . GLN A 1 192 ? 13.412 -4.223 1.323 1.00 67.62 192 GLN A CA 1
ATOM 1526 C C . GLN A 1 192 ? 14.177 -2.900 1.353 1.00 67.62 192 GLN A C 1
ATOM 1528 O O . GLN A 1 192 ? 13.568 -1.863 1.145 1.00 67.62 192 GLN A O 1
ATOM 1533 N N . LEU A 1 193 ? 15.505 -2.919 1.508 1.00 66.31 193 LEU A N 1
ATOM 1534 C CA . LEU A 1 193 ? 16.334 -1.711 1.479 1.00 66.31 193 LEU A CA 1
ATOM 1535 C C . LEU A 1 193 ? 16.205 -0.953 0.148 1.00 66.31 193 LEU A C 1
ATOM 1537 O O . LEU A 1 193 ? 16.108 0.273 0.141 1.00 66.31 193 LEU A O 1
ATOM 1541 N N . ALA A 1 194 ? 16.196 -1.674 -0.977 1.00 70.12 194 ALA A N 1
ATOM 1542 C CA . ALA A 1 194 ? 15.990 -1.078 -2.295 1.00 70.12 194 ALA A CA 1
ATOM 1543 C C . ALA A 1 194 ? 14.586 -0.472 -2.431 1.00 70.12 194 ALA A C 1
ATOM 1545 O O . ALA A 1 194 ? 14.447 0.650 -2.918 1.00 70.12 194 ALA A O 1
ATOM 1546 N N . SER A 1 195 ? 13.561 -1.197 -1.970 1.00 69.88 195 SER A N 1
ATOM 1547 C CA . SER A 1 195 ? 12.181 -0.710 -1.938 1.00 69.88 195 SER A CA 1
ATOM 1548 C C . SER A 1 195 ? 12.050 0.535 -1.058 1.00 69.88 195 SER A C 1
ATOM 1550 O O . SER A 1 195 ? 11.501 1.532 -1.512 1.00 69.88 195 SER A O 1
ATOM 1552 N N . ASP A 1 196 ? 12.569 0.512 0.169 1.00 65.06 196 ASP A N 1
ATOM 1553 C CA . ASP A 1 196 ? 12.520 1.631 1.115 1.00 65.06 196 ASP A CA 1
ATOM 1554 C C . ASP A 1 196 ? 13.167 2.871 0.494 1.00 65.06 196 ASP A C 1
ATOM 1556 O O . ASP A 1 196 ? 12.488 3.874 0.288 1.00 65.06 196 ASP A O 1
ATOM 1560 N N . LYS A 1 197 ? 14.422 2.756 0.040 1.00 66.38 197 LYS A N 1
ATOM 1561 C CA . LYS A 1 197 ? 15.170 3.870 -0.560 1.00 66.38 197 LYS A CA 1
ATOM 1562 C C . LYS A 1 197 ? 14.475 4.476 -1.781 1.00 66.38 197 LYS A C 1
ATOM 1564 O O . LYS A 1 197 ? 14.439 5.695 -1.937 1.00 66.38 197 LYS A O 1
ATOM 1569 N N . ASN A 1 198 ? 13.917 3.641 -2.659 1.00 65.50 198 ASN A N 1
ATOM 1570 C CA . ASN A 1 198 ? 13.193 4.123 -3.837 1.00 65.50 198 ASN A CA 1
ATOM 1571 C C . ASN A 1 198 ? 11.861 4.787 -3.472 1.00 65.50 198 ASN A C 1
ATOM 1573 O O . ASN A 1 198 ? 11.365 5.597 -4.248 1.00 65.50 198 ASN A O 1
ATOM 1577 N N . ASN A 1 199 ? 11.286 4.474 -2.310 1.00 65.50 199 ASN A N 1
ATOM 1578 C CA . ASN A 1 199 ? 10.020 5.028 -1.839 1.00 65.50 199 ASN A CA 1
ATOM 1579 C C . ASN A 1 199 ? 10.196 6.081 -0.727 1.00 65.50 199 ASN A C 1
ATOM 1581 O O . ASN A 1 199 ? 9.189 6.600 -0.258 1.00 65.50 199 ASN A O 1
ATOM 1585 N N . ASP A 1 200 ? 11.423 6.456 -0.344 1.00 61.78 200 ASP A N 1
ATOM 1586 C CA . ASP A 1 200 ? 11.699 7.435 0.727 1.00 61.78 200 ASP A CA 1
ATOM 1587 C C . ASP A 1 200 ? 11.031 8.801 0.484 1.00 61.78 200 ASP A C 1
ATOM 1589 O O . ASP A 1 200 ? 10.630 9.489 1.423 1.00 61.78 200 ASP A O 1
ATOM 1593 N N . HIS A 1 201 ? 10.879 9.187 -0.785 1.00 55.94 201 HIS A N 1
ATOM 1594 C CA . HIS A 1 201 ? 10.212 10.425 -1.195 1.00 55.94 201 HIS A CA 1
ATOM 1595 C C . HIS A 1 201 ? 8.676 10.314 -1.207 1.00 55.94 201 HIS A C 1
ATOM 1597 O O . HIS A 1 201 ? 7.980 11.328 -1.259 1.00 55.94 201 HIS A O 1
ATOM 1603 N N . LEU A 1 202 ? 8.129 9.096 -1.159 1.00 59.66 202 LEU A N 1
ATOM 1604 C CA . LEU A 1 202 ? 6.694 8.843 -1.160 1.00 59.66 202 LEU A CA 1
ATOM 1605 C C . LEU A 1 202 ? 6.196 8.679 0.275 1.00 59.66 202 LEU A C 1
ATOM 1607 O O . LEU A 1 202 ? 6.661 7.843 1.048 1.00 59.66 202 LEU A O 1
ATOM 1611 N N . THR A 1 203 ? 5.162 9.436 0.634 1.00 60.81 203 THR A N 1
ATOM 1612 C CA . THR A 1 203 ? 4.435 9.211 1.882 1.00 60.81 203 THR A CA 1
ATOM 1613 C C . THR A 1 203 ? 3.680 7.886 1.787 1.00 60.81 203 THR A C 1
ATOM 1615 O O . THR A 1 203 ? 2.566 7.809 1.272 1.00 60.81 203 THR A O 1
ATOM 1618 N N . ASN A 1 204 ? 4.291 6.807 2.283 1.00 66.19 204 ASN A N 1
ATOM 1619 C CA . ASN A 1 204 ? 3.599 5.530 2.444 1.00 66.19 204 ASN A CA 1
ATOM 1620 C C . ASN A 1 204 ? 2.291 5.733 3.228 1.00 66.19 204 ASN A C 1
ATOM 1622 O O . ASN A 1 204 ? 2.224 6.539 4.174 1.00 66.19 204 ASN A O 1
ATOM 1626 N N . GLY A 1 205 ? 1.252 4.998 2.822 1.00 81.00 205 GLY A N 1
ATOM 1627 C CA . GLY A 1 205 ? -0.059 5.046 3.463 1.00 81.00 205 GLY A CA 1
ATOM 1628 C C . GLY A 1 205 ? 0.049 4.717 4.951 1.00 81.00 205 GLY A C 1
ATOM 1629 O O . GLY A 1 205 ? 1.022 4.098 5.395 1.00 81.00 205 GLY A O 1
ATOM 1630 N N . PHE A 1 206 ? -0.927 5.149 5.751 1.00 90.50 206 PHE A N 1
ATOM 1631 C CA . PHE A 1 206 ? -0.903 4.878 7.191 1.00 90.50 206 PHE A CA 1
ATOM 1632 C C . PHE A 1 206 ? -0.823 3.373 7.473 1.00 90.50 206 PHE A C 1
ATOM 1634 O O . PHE A 1 206 ? -0.040 2.969 8.325 1.00 90.50 206 PHE A O 1
ATOM 1641 N N . LEU A 1 207 ? -1.587 2.555 6.740 1.00 90.81 207 LEU A N 1
ATOM 1642 C CA . LEU A 1 207 ? -1.639 1.103 6.936 1.00 90.81 207 LEU A CA 1
ATOM 1643 C C . LEU A 1 207 ? -0.331 0.397 6.548 1.00 90.81 207 LEU A C 1
ATOM 1645 O O . LEU A 1 207 ? 0.134 -0.454 7.298 1.00 90.81 207 LEU A O 1
ATOM 1649 N N . ASP A 1 208 ? 0.314 0.795 5.448 1.00 86.88 208 ASP A N 1
ATOM 1650 C CA . ASP A 1 208 ? 1.629 0.248 5.072 1.00 86.88 208 ASP A CA 1
ATOM 1651 C C . ASP A 1 208 ? 2.676 0.570 6.153 1.00 86.88 208 ASP A C 1
ATOM 1653 O O . ASP A 1 208 ? 3.419 -0.298 6.613 1.00 86.88 208 ASP A O 1
ATOM 1657 N N . ARG A 1 209 ? 2.696 1.826 6.633 1.00 87.00 209 ARG A N 1
ATOM 1658 C CA . ARG A 1 209 ? 3.588 2.227 7.732 1.00 87.00 209 ARG A CA 1
ATOM 1659 C C . ARG A 1 209 ? 3.251 1.506 9.031 1.00 87.00 209 ARG A C 1
ATOM 1661 O O . ARG A 1 209 ? 4.172 1.139 9.756 1.00 87.00 209 ARG A O 1
ATOM 1668 N N . ARG A 1 210 ? 1.968 1.280 9.318 1.00 91.38 210 ARG A N 1
ATOM 1669 C CA . ARG A 1 210 ? 1.512 0.516 10.481 1.00 91.38 210 ARG A CA 1
ATOM 1670 C C . ARG A 1 210 ? 2.131 -0.880 10.478 1.00 91.38 210 ARG A C 1
ATOM 1672 O O . ARG A 1 210 ? 2.799 -1.219 11.450 1.00 91.38 210 ARG A O 1
ATOM 1679 N N . GLU A 1 211 ? 1.974 -1.650 9.400 1.00 87.81 211 GLU A N 1
ATOM 1680 C CA . GLU A 1 211 ? 2.543 -3.005 9.307 1.00 87.81 211 GLU A CA 1
ATOM 1681 C C . GLU A 1 211 ? 4.073 -2.991 9.416 1.00 87.81 211 GLU A C 1
ATOM 1683 O O . GLU A 1 211 ? 4.649 -3.750 10.196 1.00 87.81 211 GLU A O 1
ATOM 1688 N N . MET A 1 212 ? 4.740 -2.063 8.717 1.00 85.38 212 MET A N 1
ATOM 1689 C CA . MET A 1 212 ? 6.197 -1.921 8.785 1.00 85.38 212 MET A CA 1
ATOM 1690 C C . MET A 1 212 ? 6.683 -1.679 10.223 1.00 85.38 212 MET A C 1
ATOM 1692 O O . MET A 1 212 ? 7.614 -2.340 10.687 1.00 85.38 212 MET A O 1
ATOM 1696 N N . TYR A 1 213 ? 6.079 -0.728 10.943 1.00 89.12 213 TYR A N 1
ATOM 1697 C CA . TYR A 1 213 ? 6.501 -0.408 12.307 1.00 89.12 213 TYR A CA 1
ATOM 1698 C C . TYR A 1 213 ? 6.105 -1.489 13.313 1.00 89.12 213 TYR A C 1
ATOM 1700 O O . TYR A 1 213 ? 6.897 -1.762 14.211 1.00 89.12 213 TYR A O 1
ATOM 1708 N N . ILE A 1 214 ? 4.955 -2.150 13.151 1.00 90.94 214 ILE A N 1
ATOM 1709 C CA . ILE A 1 214 ? 4.582 -3.307 13.979 1.00 90.94 214 ILE A CA 1
ATOM 1710 C C . ILE A 1 214 ? 5.597 -4.437 13.798 1.00 90.94 214 ILE A C 1
ATOM 1712 O O . ILE A 1 214 ? 6.072 -4.984 14.789 1.00 90.94 214 ILE A O 1
ATOM 1716 N N . SER A 1 215 ? 5.999 -4.743 12.560 1.00 86.94 215 SER A N 1
ATOM 1717 C CA . SER A 1 215 ? 7.034 -5.748 12.301 1.00 86.94 215 SER A CA 1
ATOM 1718 C C . SER A 1 215 ? 8.351 -5.379 12.984 1.00 86.94 215 SER A C 1
ATOM 1720 O O . SER A 1 215 ? 8.945 -6.219 13.654 1.00 86.94 215 SER A O 1
ATOM 1722 N N . LYS A 1 216 ? 8.792 -4.117 12.873 1.00 86.94 216 LYS A N 1
ATOM 1723 C CA . LYS A 1 216 ? 10.017 -3.637 13.535 1.00 86.94 216 LYS A CA 1
ATOM 1724 C C . LYS A 1 216 ? 9.920 -3.723 15.063 1.00 86.94 216 LYS A C 1
ATOM 1726 O O . LYS A 1 216 ? 10.892 -4.115 15.703 1.00 86.94 216 LYS A O 1
ATOM 1731 N N . VAL A 1 217 ? 8.766 -3.392 15.648 1.00 91.81 217 VAL A N 1
ATOM 1732 C CA . VAL A 1 217 ? 8.515 -3.536 17.093 1.00 91.81 217 VAL A CA 1
ATOM 1733 C C . VAL A 1 217 ? 8.604 -5.001 17.515 1.00 91.81 217 VAL A C 1
ATOM 1735 O O . VAL A 1 217 ? 9.367 -5.302 18.428 1.00 91.81 217 VAL A O 1
ATOM 1738 N N . ASN A 1 218 ? 7.920 -5.909 16.814 1.00 90.00 218 ASN A N 1
ATOM 1739 C CA . ASN A 1 218 ? 7.952 -7.342 17.118 1.00 90.00 218 ASN A CA 1
ATOM 1740 C C . ASN A 1 218 ? 9.381 -7.901 17.037 1.00 90.00 218 ASN A C 1
ATOM 1742 O O . ASN A 1 218 ? 9.797 -8.658 17.908 1.00 90.00 218 ASN A O 1
ATOM 1746 N N . SER A 1 219 ? 10.161 -7.506 16.022 1.00 86.88 219 SER A N 1
ATOM 1747 C CA . SER A 1 219 ? 11.563 -7.922 15.893 1.00 86.88 219 SER A CA 1
ATOM 1748 C C . SER A 1 219 ? 12.425 -7.421 17.051 1.00 86.88 219 SER A C 1
ATOM 1750 O O . SER A 1 219 ? 13.233 -8.179 17.580 1.00 86.88 219 SER A O 1
ATOM 1752 N N . LEU A 1 220 ? 12.247 -6.164 17.470 1.00 88.50 220 LEU A N 1
ATOM 1753 C CA . LEU A 1 220 ? 12.962 -5.614 18.621 1.00 88.50 220 LEU A CA 1
ATOM 1754 C C . LEU A 1 220 ? 12.578 -6.334 19.913 1.00 88.50 220 LEU A C 1
ATOM 1756 O O . LEU A 1 220 ? 13.461 -6.678 20.689 1.00 88.50 220 LEU A O 1
ATOM 1760 N N . GLN A 1 221 ? 11.289 -6.582 20.138 1.00 88.88 221 GLN A N 1
ATOM 1761 C CA . GLN A 1 221 ? 10.815 -7.304 21.319 1.00 88.88 221 GLN A CA 1
ATOM 1762 C C . GLN A 1 221 ? 11.342 -8.739 21.346 1.00 88.88 221 GLN A C 1
ATOM 1764 O O . GLN A 1 221 ? 11.837 -9.183 22.375 1.00 88.88 221 GLN A O 1
ATOM 1769 N N . HIS A 1 222 ? 11.338 -9.434 20.207 1.00 87.19 222 HIS A N 1
ATOM 1770 C CA . HIS A 1 222 ? 11.908 -10.774 20.104 1.00 87.19 222 HIS A CA 1
ATOM 1771 C C . HIS A 1 222 ? 13.412 -10.793 20.416 1.00 87.19 222 HIS A C 1
ATOM 1773 O O . HIS A 1 222 ? 13.884 -11.676 21.124 1.00 87.19 222 HIS A O 1
ATOM 1779 N N . GLN A 1 223 ? 14.169 -9.793 19.951 1.00 86.94 223 GLN A N 1
ATOM 1780 C CA . GLN A 1 223 ? 15.586 -9.659 20.303 1.00 86.94 223 GLN A CA 1
ATOM 1781 C C . GLN A 1 223 ? 15.792 -9.452 21.807 1.00 86.94 223 GLN A C 1
ATOM 1783 O O . GLN A 1 223 ? 16.681 -10.081 22.367 1.00 86.94 223 GLN A O 1
ATOM 1788 N N . GLN A 1 224 ? 14.971 -8.617 22.457 1.00 88.62 224 GLN A N 1
ATOM 1789 C CA . GLN A 1 224 ? 15.038 -8.415 23.912 1.00 88.62 224 GLN A CA 1
ATOM 1790 C C . GLN A 1 224 ? 14.729 -9.713 24.668 1.00 88.62 224 GLN A C 1
ATOM 1792 O O . GLN A 1 224 ? 15.437 -10.062 25.604 1.00 88.62 224 GLN A O 1
ATOM 1797 N N . GLN A 1 225 ? 13.730 -10.475 24.213 1.00 89.06 225 GLN A N 1
ATOM 1798 C CA . GLN A 1 225 ? 13.407 -11.783 24.786 1.00 89.06 225 GLN A CA 1
ATOM 1799 C C . GLN A 1 225 ? 14.583 -12.763 24.666 1.00 89.06 225 GLN A C 1
ATOM 1801 O O . GLN A 1 225 ? 14.925 -13.427 25.640 1.00 89.06 225 GLN A O 1
ATOM 1806 N N . LEU A 1 226 ? 15.241 -12.825 23.501 1.00 91.69 226 LEU A N 1
ATOM 1807 C CA . LEU A 1 226 ? 16.413 -13.682 23.290 1.00 91.69 226 LEU A CA 1
ATOM 1808 C C . LEU A 1 226 ? 17.617 -13.265 24.144 1.00 91.69 226 LEU A C 1
ATOM 1810 O O . LEU A 1 226 ? 18.369 -14.130 24.589 1.00 91.69 226 LEU A O 1
ATOM 1814 N N . SER A 1 227 ? 17.803 -11.965 24.387 1.00 90.12 227 SER A N 1
ATOM 1815 C CA . SER A 1 227 ? 18.873 -11.454 25.251 1.00 90.12 227 SER A CA 1
ATOM 1816 C C . SER A 1 227 ? 18.500 -11.395 26.737 1.00 90.12 227 SER A C 1
ATOM 1818 O O . SER A 1 227 ? 19.327 -10.982 27.547 1.00 90.12 227 SER A O 1
ATOM 1820 N N . SER A 1 228 ? 17.295 -11.846 27.117 1.00 90.00 228 SER A N 1
ATOM 1821 C CA . SER A 1 228 ? 16.747 -11.721 28.480 1.00 90.00 228 SER A CA 1
ATOM 1822 C C . SER A 1 228 ? 16.730 -10.274 29.003 1.00 90.00 228 SER A C 1
ATOM 1824 O O . SER A 1 228 ? 16.789 -10.030 30.208 1.00 90.00 228 SER A O 1
ATOM 1826 N N . GLU A 1 229 ? 16.651 -9.304 28.093 1.00 87.69 229 GLU A N 1
ATOM 1827 C CA . GLU A 1 229 ? 16.486 -7.891 28.412 1.00 87.69 229 GLU A CA 1
ATOM 1828 C C . GLU A 1 229 ? 15.004 -7.564 28.679 1.00 87.69 229 GLU A C 1
ATOM 1830 O O . GLU A 1 229 ? 14.108 -8.189 28.101 1.00 87.69 229 GLU A O 1
ATOM 1835 N N . PRO A 1 230 ? 14.713 -6.579 29.549 1.00 88.88 230 PRO A N 1
ATOM 1836 C CA . PRO A 1 230 ? 13.342 -6.179 29.840 1.00 88.88 230 PRO A CA 1
ATOM 1837 C C . PRO A 1 230 ? 12.652 -5.583 28.608 1.00 88.88 230 PRO A C 1
ATOM 1839 O O . PRO A 1 230 ? 13.269 -4.898 27.790 1.00 88.88 230 PRO A O 1
ATOM 1842 N N . GLU A 1 231 ? 11.336 -5.776 28.507 1.00 89.81 231 GLU A N 1
ATOM 1843 C CA . GLU A 1 231 ? 10.563 -5.181 27.421 1.00 89.81 231 GLU A CA 1
ATOM 1844 C C . GLU A 1 231 ? 10.657 -3.649 27.423 1.00 89.81 231 GLU A C 1
ATOM 1846 O O . GLU A 1 231 ? 10.546 -2.965 28.445 1.00 89.81 231 GLU A O 1
ATOM 1851 N N . LEU A 1 232 ? 10.841 -3.090 26.229 1.00 90.12 232 LEU A N 1
ATOM 1852 C CA . LEU A 1 232 ? 10.966 -1.653 26.046 1.00 90.12 232 LEU A CA 1
ATOM 1853 C C . LEU A 1 232 ? 9.594 -0.975 26.123 1.00 90.12 232 LEU A C 1
ATOM 1855 O O . LEU A 1 232 ? 8.661 -1.342 25.413 1.00 90.12 232 LEU A O 1
ATOM 1859 N N . SER A 1 233 ? 9.501 0.104 26.905 1.00 92.75 233 SER A N 1
ATOM 1860 C CA . SER A 1 233 ? 8.324 0.985 26.881 1.00 92.75 233 SER A CA 1
ATOM 1861 C C . SER A 1 233 ? 8.078 1.578 25.484 1.00 92.75 233 SER A C 1
ATOM 1863 O O . SER A 1 233 ? 9.016 1.791 24.714 1.00 92.75 233 SER A O 1
ATOM 1865 N N . GLU A 1 234 ? 6.834 1.970 25.178 1.00 92.00 234 GLU A N 1
ATOM 1866 C CA . GLU A 1 234 ? 6.480 2.612 23.896 1.00 92.00 234 GLU A CA 1
ATOM 1867 C C . GLU A 1 234 ? 7.359 3.845 23.596 1.00 92.00 234 GLU A C 1
ATOM 1869 O O . GLU A 1 234 ? 7.753 4.088 22.456 1.00 92.00 234 GLU A O 1
ATOM 1874 N N . ARG A 1 235 ? 7.735 4.611 24.633 1.00 94.19 235 ARG A N 1
ATOM 1875 C CA . ARG A 1 235 ? 8.639 5.766 24.501 1.00 94.19 235 ARG A CA 1
ATOM 1876 C C . ARG A 1 235 ? 10.051 5.340 24.085 1.00 94.19 235 ARG A C 1
ATOM 1878 O O . ARG A 1 235 ? 10.664 6.013 23.257 1.00 94.19 235 ARG A O 1
ATOM 1885 N N . ALA A 1 236 ? 10.564 4.254 24.658 1.00 93.12 236 ALA A N 1
ATOM 1886 C CA . ALA A 1 236 ? 11.874 3.713 24.311 1.00 93.12 236 ALA A CA 1
ATOM 1887 C C . ALA A 1 236 ? 11.872 3.102 22.900 1.00 93.12 236 ALA A C 1
ATOM 1889 O O . ALA A 1 236 ? 12.783 3.383 22.121 1.00 93.12 236 ALA A O 1
ATOM 1890 N N . LEU A 1 237 ? 10.815 2.365 22.536 1.00 93.56 237 LEU A N 1
ATOM 1891 C CA . LEU A 1 237 ? 10.609 1.841 21.182 1.00 93.56 237 LEU A CA 1
ATOM 1892 C C . LEU A 1 237 ? 10.579 2.967 20.144 1.00 93.56 237 LEU A C 1
ATOM 1894 O O . LEU A 1 237 ? 11.308 2.909 19.157 1.00 93.56 237 LEU A O 1
ATOM 1898 N N . ALA A 1 238 ? 9.809 4.030 20.393 1.00 93.00 238 ALA A N 1
ATOM 1899 C CA . ALA A 1 238 ? 9.730 5.196 19.515 1.00 93.00 238 ALA A CA 1
ATOM 1900 C C . ALA A 1 238 ? 11.106 5.844 19.281 1.00 93.00 238 ALA A C 1
ATOM 1902 O O . ALA A 1 238 ? 11.472 6.121 18.138 1.00 93.00 238 ALA A O 1
ATOM 1903 N N . LYS A 1 239 ? 11.901 6.013 20.349 1.00 93.31 239 LYS A N 1
ATOM 1904 C CA . LYS A 1 239 ? 13.271 6.540 20.258 1.00 93.31 239 LYS A CA 1
ATOM 1905 C C . LYS A 1 239 ? 14.184 5.616 19.443 1.00 93.31 239 LYS A C 1
ATOM 1907 O O . LYS A 1 239 ? 14.890 6.104 18.568 1.00 93.31 239 LYS A O 1
ATOM 1912 N N . LYS A 1 240 ? 14.153 4.302 19.699 1.00 89.75 240 LYS A N 1
ATOM 1913 C CA . LYS A 1 240 ? 14.988 3.300 19.004 1.00 89.75 240 LYS A CA 1
ATOM 1914 C C . LYS A 1 240 ? 14.644 3.194 17.513 1.00 89.75 240 LYS A C 1
ATOM 1916 O O . LYS A 1 240 ? 15.526 2.958 16.698 1.00 89.75 240 LYS A O 1
ATOM 1921 N N . LEU A 1 241 ? 13.377 3.410 17.160 1.00 85.75 241 LEU A N 1
ATOM 1922 C CA . LEU A 1 241 ? 12.863 3.371 15.787 1.00 85.75 241 LEU A CA 1
ATOM 1923 C C . LEU A 1 241 ? 12.916 4.724 15.056 1.00 85.75 241 LEU A C 1
ATOM 1925 O O . LEU A 1 241 ? 12.515 4.789 13.894 1.00 85.75 241 LEU A O 1
ATOM 1929 N N . GLY A 1 242 ? 13.360 5.798 15.718 1.00 88.25 242 GLY A N 1
ATOM 1930 C CA . GLY A 1 242 ? 13.438 7.135 15.120 1.00 88.25 242 GLY A CA 1
ATOM 1931 C C . GLY A 1 242 ? 12.078 7.715 14.709 1.00 88.25 242 GLY A C 1
ATOM 1932 O O . GLY A 1 242 ? 11.992 8.444 13.726 1.00 88.25 242 GLY A O 1
ATOM 1933 N N . ILE A 1 243 ? 11.002 7.381 15.429 1.00 88.62 243 ILE A N 1
ATOM 1934 C CA . ILE A 1 243 ? 9.629 7.809 15.121 1.00 88.62 243 ILE A CA 1
ATOM 1935 C C . ILE A 1 243 ? 9.006 8.572 16.295 1.00 88.62 243 ILE A C 1
ATOM 1937 O O . ILE A 1 243 ? 9.257 8.284 17.462 1.00 88.62 243 ILE A O 1
ATOM 1941 N N . HIS A 1 244 ? 8.136 9.540 15.997 1.00 91.69 244 HIS A N 1
ATOM 1942 C CA . HIS A 1 244 ? 7.377 10.258 17.017 1.00 91.69 244 HIS A CA 1
ATOM 1943 C C . HIS A 1 244 ? 6.460 9.312 17.819 1.00 91.69 244 HIS A C 1
ATOM 1945 O O . HIS A 1 244 ? 5.646 8.595 17.233 1.00 91.69 244 HIS A O 1
ATOM 1951 N N . LYS A 1 245 ? 6.503 9.378 19.161 1.00 93.69 245 LYS A N 1
ATOM 1952 C CA . LYS A 1 245 ? 5.728 8.501 20.068 1.00 93.69 245 LYS A CA 1
ATOM 1953 C C . LYS A 1 245 ? 4.243 8.420 19.699 1.00 93.69 245 LYS A C 1
ATOM 1955 O O . LYS A 1 245 ? 3.718 7.331 19.524 1.00 93.69 245 LYS A O 1
ATOM 1960 N N . MET A 1 246 ? 3.572 9.565 19.526 1.00 90.69 246 MET A N 1
ATOM 1961 C CA . MET A 1 246 ? 2.140 9.586 19.169 1.00 90.69 246 MET A CA 1
ATOM 1962 C C . MET A 1 246 ? 1.823 8.815 17.880 1.00 90.69 246 MET A C 1
ATOM 1964 O O . MET A 1 246 ? 0.734 8.267 17.750 1.00 90.69 246 MET A O 1
ATOM 1968 N N . LEU A 1 247 ? 2.752 8.794 16.920 1.00 90.50 247 LEU A N 1
ATOM 1969 C CA . LEU A 1 247 ? 2.553 8.088 15.660 1.00 90.50 247 LEU A CA 1
ATOM 1970 C C . LEU A 1 247 ? 2.723 6.578 15.853 1.00 90.50 247 LEU A C 1
ATOM 1972 O O . LEU A 1 247 ? 1.879 5.822 15.385 1.00 90.50 247 LEU A O 1
ATOM 1976 N N . LEU A 1 248 ? 3.742 6.157 16.613 1.00 93.06 248 LEU A N 1
ATOM 1977 C CA . LEU A 1 248 ? 3.903 4.755 16.999 1.00 93.06 248 LEU A CA 1
ATOM 1978 C C . LEU A 1 248 ? 2.685 4.247 17.785 1.00 93.06 248 LEU A C 1
ATOM 1980 O O . LEU A 1 248 ? 2.134 3.207 17.441 1.00 93.06 248 LEU A O 1
ATOM 1984 N N . SER A 1 249 ? 2.214 5.014 18.772 1.00 92.25 249 SER A N 1
ATOM 1985 C CA . SER A 1 249 ? 1.023 4.669 19.559 1.00 92.25 249 SER A CA 1
ATOM 1986 C C . SER A 1 249 ? -0.217 4.503 18.680 1.00 92.25 249 SER A C 1
ATOM 1988 O O . SER A 1 249 ? -0.975 3.550 18.839 1.00 92.25 249 SER A O 1
ATOM 1990 N N . ALA A 1 250 ? -0.411 5.398 17.703 1.00 91.88 250 ALA A N 1
ATOM 1991 C CA . ALA A 1 250 ? -1.515 5.287 16.755 1.00 91.88 250 ALA A CA 1
ATOM 1992 C C . ALA A 1 250 ? -1.428 3.995 15.927 1.00 91.88 250 ALA A C 1
ATOM 1994 O O . ALA A 1 250 ? -2.445 3.327 15.760 1.00 91.88 250 ALA A O 1
ATOM 1995 N N . TYR A 1 251 ? -0.235 3.614 15.452 1.00 93.50 251 TYR A N 1
ATOM 1996 C CA . TYR A 1 251 ? -0.044 2.352 14.733 1.00 93.50 251 TYR A CA 1
ATOM 1997 C C . TYR A 1 251 ? -0.379 1.143 15.604 1.00 93.50 251 TYR A C 1
ATOM 1999 O O . TYR A 1 251 ? -1.183 0.312 15.184 1.00 93.50 251 TYR A O 1
ATOM 2007 N N . LEU A 1 252 ? 0.160 1.085 16.825 1.00 93.06 252 LEU A N 1
ATOM 2008 C CA . LEU A 1 252 ? -0.075 -0.022 17.755 1.00 93.06 252 LEU A CA 1
ATOM 2009 C C . LEU A 1 252 ? -1.564 -0.176 18.089 1.00 93.06 252 LEU A C 1
ATOM 2011 O O . LEU A 1 252 ? -2.116 -1.258 17.919 1.00 93.06 252 LEU A O 1
ATOM 2015 N N . LYS A 1 253 ? -2.245 0.915 18.459 1.00 92.38 253 LYS A N 1
ATOM 2016 C CA . LYS A 1 253 ? -3.680 0.889 18.792 1.00 92.38 253 LYS A CA 1
ATOM 2017 C C . LYS A 1 253 ? -4.563 0.536 17.598 1.00 92.38 253 LYS A C 1
ATOM 2019 O O . LYS A 1 253 ? -5.557 -0.165 17.738 1.00 92.38 253 LYS A O 1
ATOM 2024 N N . SER A 1 254 ? -4.195 0.999 16.404 1.00 92.94 254 SER A N 1
ATOM 2025 C CA . SER A 1 254 ? -4.951 0.704 15.182 1.00 92.94 254 SER A CA 1
ATOM 2026 C C . SER A 1 254 ? -4.831 -0.745 14.701 1.00 92.94 254 SER A C 1
ATOM 2028 O O . SER A 1 254 ? -5.557 -1.123 13.785 1.00 92.94 254 SER A O 1
ATOM 2030 N N . LYS A 1 255 ? -3.929 -1.552 15.282 1.00 91.88 255 LYS A N 1
ATOM 2031 C CA . LYS A 1 255 ? -3.797 -2.987 14.981 1.00 91.88 255 LYS A CA 1
ATOM 2032 C C . LYS A 1 255 ? -5.055 -3.771 15.360 1.00 91.88 255 LYS A C 1
ATOM 2034 O O . LYS A 1 255 ? -5.359 -4.763 14.716 1.00 91.88 255 LYS A O 1
ATOM 2039 N N . ALA A 1 256 ? -5.766 -3.322 16.391 1.00 89.81 256 ALA A N 1
ATOM 2040 C CA . ALA A 1 256 ? -6.968 -3.988 16.876 1.00 89.81 256 ALA A CA 1
ATOM 2041 C C . ALA A 1 256 ? -8.198 -3.765 15.979 1.00 89.81 256 ALA A C 1
ATOM 2043 O O . ALA A 1 256 ? -9.183 -4.475 16.129 1.00 89.81 256 ALA A O 1
ATOM 2044 N N . ILE A 1 257 ? -8.146 -2.810 15.040 1.00 92.00 257 ILE A N 1
ATOM 2045 C CA . ILE A 1 257 ? -9.242 -2.589 14.091 1.00 92.00 257 ILE A CA 1
ATOM 2046 C C . ILE A 1 257 ? -9.309 -3.790 13.130 1.00 92.00 257 ILE A C 1
ATOM 2048 O O . ILE A 1 257 ? -8.294 -4.070 12.485 1.00 92.00 257 ILE A O 1
ATOM 2052 N N . PRO A 1 258 ? -10.477 -4.445 12.963 1.00 91.75 258 PRO A N 1
ATOM 2053 C CA . PRO A 1 258 ? -10.639 -5.566 12.044 1.00 91.75 258 PRO A CA 1
ATOM 2054 C C . PRO A 1 258 ? -10.243 -5.201 10.614 1.00 91.75 258 PRO A C 1
ATOM 2056 O O . PRO A 1 258 ? -10.693 -4.190 10.059 1.00 91.75 258 PRO A O 1
ATOM 2059 N N . ASP A 1 259 ? -9.419 -6.041 9.997 1.00 92.06 259 ASP A N 1
ATOM 2060 C CA . ASP A 1 259 ? -8.945 -5.804 8.637 1.00 92.06 259 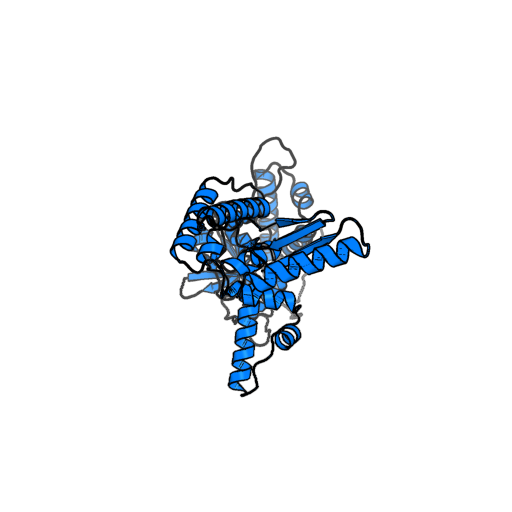ASP A CA 1
ATOM 2061 C C . ASP A 1 259 ? -10.088 -5.842 7.629 1.00 92.06 259 ASP A C 1
ATOM 2063 O O . ASP A 1 259 ? -10.084 -5.067 6.680 1.00 92.06 259 ASP A O 1
ATOM 2067 N N . GLU A 1 260 ? -11.105 -6.672 7.850 1.00 92.56 260 GLU A N 1
ATOM 2068 C CA . GLU A 1 260 ? -12.276 -6.771 6.983 1.00 92.56 260 GLU A CA 1
ATOM 2069 C C . GLU A 1 260 ? -13.029 -5.439 6.891 1.00 92.56 260 GLU A C 1
ATOM 2071 O O . GLU A 1 260 ? -13.553 -5.099 5.829 1.00 92.56 260 GLU A O 1
ATOM 2076 N N . LEU A 1 261 ? -13.046 -4.659 7.979 1.00 93.25 261 LEU A N 1
ATOM 2077 C CA . LEU A 1 261 ? -13.611 -3.311 7.991 1.00 93.25 261 LEU A CA 1
ATOM 2078 C C . LEU A 1 261 ? -12.738 -2.339 7.198 1.00 93.25 261 LEU A C 1
ATOM 2080 O O . LEU A 1 261 ? -13.255 -1.570 6.391 1.00 93.25 261 LEU A O 1
ATOM 2084 N N . LEU A 1 262 ? -11.420 -2.379 7.416 1.00 94.44 262 LEU A N 1
ATOM 2085 C CA . LEU A 1 262 ? -10.477 -1.510 6.711 1.00 94.44 262 LEU A CA 1
ATOM 2086 C C . LEU A 1 262 ? -10.500 -1.775 5.204 1.00 94.44 262 LEU A C 1
ATOM 2088 O O . LEU A 1 262 ? -10.530 -0.828 4.430 1.00 94.44 262 LEU A O 1
ATOM 2092 N N . ILE A 1 263 ? -10.544 -3.045 4.799 1.00 94.00 263 ILE A N 1
ATOM 2093 C CA . ILE A 1 263 ? -10.622 -3.497 3.404 1.00 94.00 263 ILE A CA 1
ATOM 2094 C C . ILE A 1 263 ? -11.954 -3.094 2.761 1.00 94.00 263 ILE A C 1
ATOM 2096 O O . ILE A 1 263 ? -12.002 -2.832 1.562 1.00 94.00 263 ILE A O 1
ATOM 2100 N N . ALA A 1 264 ? -13.038 -3.022 3.538 1.00 94.62 264 ALA A N 1
ATOM 2101 C CA . ALA A 1 264 ? -14.338 -2.600 3.030 1.00 94.62 264 ALA A CA 1
ATOM 2102 C C . ALA A 1 264 ? -14.412 -1.095 2.713 1.00 94.62 264 ALA A C 1
ATOM 2104 O O . ALA A 1 264 ? -15.362 -0.670 2.057 1.00 94.62 264 ALA A O 1
ATOM 2105 N N . LEU A 1 265 ? -13.447 -0.276 3.145 1.00 94.69 265 LEU A N 1
ATOM 2106 C CA . LEU A 1 265 ? -13.413 1.148 2.804 1.00 94.69 265 LEU A CA 1
ATOM 2107 C C . LEU A 1 265 ? -13.024 1.365 1.326 1.00 94.69 265 LEU A C 1
ATOM 2109 O O . LEU A 1 265 ? -12.281 0.556 0.773 1.00 94.69 265 LEU A O 1
ATOM 2113 N N . PRO A 1 266 ? -13.492 2.453 0.679 1.00 94.06 266 PRO A N 1
ATOM 2114 C CA . PRO A 1 266 ? -13.256 2.701 -0.745 1.00 94.06 266 PRO A CA 1
ATOM 2115 C C . PRO A 1 266 ? -11.786 2.664 -1.167 1.00 94.06 266 PRO A C 1
ATOM 2117 O O . PRO A 1 266 ? -11.470 2.101 -2.207 1.00 94.06 266 PRO A O 1
ATOM 2120 N N . SER A 1 267 ? -10.895 3.272 -0.377 1.00 92.44 267 SER A N 1
ATOM 2121 C CA . SER A 1 267 ? -9.454 3.282 -0.646 1.00 92.44 267 SER A CA 1
ATOM 2122 C C . SER A 1 267 ? -8.664 3.160 0.654 1.00 92.44 267 SER A C 1
ATOM 2124 O O . SER A 1 267 ? -8.281 4.165 1.264 1.00 92.44 267 SER A O 1
ATOM 2126 N N . PRO A 1 268 ? -8.418 1.931 1.125 1.00 92.69 268 PRO A N 1
ATOM 2127 C CA . PRO A 1 268 ? -7.787 1.712 2.420 1.00 92.69 268 PRO A CA 1
ATOM 2128 C C . PRO A 1 268 ? -6.363 2.295 2.488 1.00 92.69 268 PRO A C 1
ATOM 2130 O O . PRO A 1 268 ? -5.926 2.758 3.544 1.00 92.69 268 PRO A O 1
ATOM 2133 N N . THR A 1 269 ? -5.646 2.353 1.357 1.00 88.56 269 THR A N 1
ATOM 2134 C CA . THR A 1 269 ? -4.274 2.889 1.303 1.00 88.56 269 THR A CA 1
ATOM 2135 C C . THR A 1 269 ? -4.181 4.390 1.597 1.00 88.56 269 THR A C 1
ATOM 2137 O O . THR A 1 269 ? -3.125 4.845 2.049 1.00 88.56 269 THR A O 1
ATOM 2140 N N . THR A 1 270 ? -5.261 5.164 1.401 1.00 88.44 270 THR A N 1
ATOM 2141 C CA . THR A 1 270 ? -5.267 6.615 1.677 1.00 88.44 270 THR A CA 1
ATOM 2142 C C . THR A 1 270 ? -5.826 6.991 3.040 1.00 88.44 270 THR A C 1
ATOM 2144 O O . THR A 1 270 ? -5.920 8.174 3.372 1.00 88.44 270 THR A O 1
ATOM 2147 N N . LEU A 1 271 ? -6.152 6.010 3.884 1.00 89.25 271 LEU A N 1
ATOM 2148 C CA . LEU A 1 271 ? -6.591 6.296 5.244 1.00 89.25 271 LEU A CA 1
ATOM 2149 C C . LEU A 1 271 ? -5.494 7.040 6.005 1.00 89.25 271 LEU A C 1
ATOM 2151 O O . LEU A 1 271 ? -4.374 6.562 6.170 1.00 89.25 271 LEU A O 1
ATOM 2155 N N . GLY A 1 272 ? -5.827 8.240 6.469 1.00 87.75 272 GLY A N 1
ATOM 2156 C CA . GLY A 1 272 ? -4.960 9.047 7.315 1.00 87.75 272 GLY A CA 1
ATOM 2157 C C . GLY A 1 272 ? -5.221 8.810 8.801 1.00 87.75 272 GLY A C 1
ATOM 2158 O O . GLY A 1 272 ? -6.278 8.316 9.202 1.00 87.75 272 GLY A O 1
ATOM 2159 N N . ARG A 1 273 ? -4.288 9.279 9.640 1.00 88.69 273 ARG A N 1
ATOM 2160 C CA . ARG A 1 273 ? -4.432 9.252 11.106 1.00 88.69 273 ARG A CA 1
ATOM 2161 C C . ARG A 1 273 ? -5.782 9.806 11.595 1.00 88.69 273 ARG A C 1
ATOM 2163 O O . ARG A 1 273 ? -6.364 9.154 12.450 1.00 88.69 273 ARG A O 1
ATOM 2170 N N . PRO A 1 274 ? -6.330 10.926 11.068 1.00 88.00 274 PRO A N 1
ATOM 2171 C CA . PRO A 1 274 ? -7.614 11.449 11.543 1.00 88.00 274 PRO A CA 1
ATOM 2172 C C . PRO A 1 274 ? -8.785 10.470 11.389 1.00 88.00 274 PRO A C 1
ATOM 2174 O O . PRO A 1 274 ? -9.630 10.400 12.275 1.00 88.00 274 PRO A O 1
ATOM 2177 N N . LEU A 1 275 ? -8.833 9.705 10.292 1.00 88.44 275 LEU A N 1
ATOM 2178 C CA . LEU A 1 275 ? -9.883 8.705 10.078 1.00 88.44 275 LEU A CA 1
ATOM 2179 C C . LEU A 1 275 ? -9.656 7.478 10.963 1.00 88.44 275 LEU A C 1
ATOM 2181 O O . LEU A 1 275 ? -10.582 7.029 11.629 1.00 88.44 275 LEU A O 1
ATOM 2185 N N . ILE A 1 276 ? -8.415 6.994 11.049 1.00 91.06 276 ILE A N 1
ATOM 2186 C CA . ILE A 1 276 ? -8.066 5.862 11.917 1.00 91.06 276 ILE A CA 1
ATOM 2187 C C . ILE A 1 276 ? -8.369 6.173 13.388 1.00 91.06 276 ILE A C 1
ATOM 2189 O O . ILE A 1 276 ? -8.953 5.348 14.083 1.00 91.06 276 ILE A O 1
ATOM 2193 N N . SER A 1 277 ? -8.051 7.379 13.861 1.00 88.62 277 SER A N 1
ATOM 2194 C CA . SER A 1 277 ? -8.345 7.806 15.232 1.00 88.62 277 SER A CA 1
ATOM 2195 C C . SER A 1 277 ? -9.839 7.819 15.558 1.00 88.62 277 SER A C 1
ATOM 2197 O O . SER A 1 277 ? -10.179 7.630 16.719 1.00 88.62 277 SER A O 1
ATOM 2199 N N . LYS A 1 278 ? -10.726 7.991 14.567 1.00 88.81 278 LYS A N 1
ATOM 2200 C CA . LYS A 1 278 ? -12.181 7.858 14.752 1.00 88.81 278 LYS A CA 1
ATOM 2201 C C . LYS A 1 278 ? -12.639 6.401 14.852 1.00 88.81 278 LYS A C 1
ATOM 2203 O O . LYS A 1 278 ? -13.657 6.136 15.476 1.00 88.81 278 LYS A O 1
ATOM 2208 N N . LEU A 1 279 ? -11.905 5.470 14.241 1.00 89.88 279 LEU A N 1
ATOM 2209 C CA . LEU A 1 279 ? -12.229 4.042 14.255 1.00 89.88 279 LEU A CA 1
ATOM 2210 C C . LEU A 1 279 ? -11.725 3.330 15.517 1.00 89.88 279 LEU A C 1
ATOM 2212 O O . LEU A 1 279 ? -12.372 2.389 15.963 1.00 89.88 279 LEU A O 1
ATOM 2216 N N . ILE A 1 280 ? -10.609 3.777 16.109 1.00 90.00 280 ILE A N 1
ATOM 2217 C CA . ILE A 1 280 ? -10.012 3.139 17.300 1.00 90.00 280 ILE A CA 1
ATOM 2218 C C . ILE A 1 280 ? -11.004 3.017 18.475 1.00 90.00 280 ILE A C 1
ATOM 2220 O O . ILE A 1 280 ? -11.118 1.916 18.997 1.00 90.00 280 ILE A O 1
ATOM 2224 N N . PRO A 1 281 ? -11.751 4.059 18.895 1.00 87.00 281 PRO A N 1
ATOM 2225 C CA . PRO A 1 281 ? -12.687 3.928 20.020 1.00 87.00 281 PRO A CA 1
ATOM 2226 C C . PRO A 1 281 ? -13.851 2.963 19.752 1.00 87.00 281 PRO A C 1
ATOM 2228 O O . PRO A 1 281 ? -14.462 2.446 20.678 1.00 87.00 281 PRO A O 1
ATOM 2231 N N . LEU A 1 282 ? -14.173 2.727 18.479 1.00 86.19 282 LEU A N 1
ATOM 2232 C CA . LEU A 1 282 ? -15.317 1.913 18.077 1.00 86.19 282 LEU A CA 1
ATOM 2233 C C . LEU A 1 282 ? -14.938 0.445 17.897 1.00 86.19 282 LEU A C 1
ATOM 2235 O O . LEU A 1 282 ? -15.652 -0.437 18.357 1.00 86.19 282 LEU A O 1
ATOM 2239 N N . PHE A 1 283 ? -13.822 0.201 17.213 1.00 87.19 283 PHE A N 1
ATOM 2240 C CA . PHE A 1 283 ? -13.423 -1.121 16.731 1.00 87.19 283 PHE A CA 1
ATOM 2241 C C . PHE A 1 283 ? -12.039 -1.554 17.222 1.00 87.19 283 PHE A C 1
ATOM 2243 O O . PHE A 1 283 ? -11.578 -2.626 16.854 1.00 87.19 283 PHE A O 1
ATOM 2250 N N . GLY A 1 284 ? -11.337 -0.708 17.977 1.00 84.19 284 GLY A N 1
ATOM 2251 C CA . GLY A 1 284 ? -10.068 -1.066 18.599 1.00 84.19 284 GLY A CA 1
ATOM 2252 C C . GLY A 1 284 ? -10.253 -1.955 19.829 1.00 84.19 284 GLY A C 1
ATOM 2253 O O . GLY A 1 284 ? -11.356 -2.379 20.167 1.00 84.19 284 GLY A O 1
ATOM 2254 N N . GLU A 1 285 ? -9.151 -2.224 20.521 1.00 80.44 285 GLU A N 1
ATOM 2255 C CA . GLU A 1 285 ? -9.156 -3.024 21.745 1.00 80.44 285 GLU A CA 1
ATOM 2256 C C . GLU A 1 285 ? -9.994 -2.331 22.830 1.00 80.44 285 GLU A C 1
ATOM 2258 O O . GLU A 1 285 ? -9.763 -1.163 23.144 1.00 80.44 285 GLU A O 1
ATOM 2263 N N . GLY A 1 286 ? -10.998 -3.038 23.361 1.00 74.75 286 GLY A N 1
ATOM 2264 C CA . GLY A 1 286 ? -11.976 -2.467 24.295 1.00 74.75 286 GLY A CA 1
ATOM 2265 C C . GLY A 1 286 ? -12.973 -1.492 23.654 1.00 74.75 286 GLY A C 1
ATOM 2266 O O . GLY A 1 286 ? -13.624 -0.739 24.373 1.00 74.75 286 GLY A O 1
ATOM 2267 N N . GLY A 1 287 ? -13.073 -1.473 22.321 1.00 76.94 287 GLY A N 1
ATOM 2268 C CA . GLY A 1 287 ? -13.976 -0.594 21.588 1.00 76.94 287 GLY A CA 1
ATOM 2269 C C . GLY A 1 287 ? -15.456 -0.938 21.768 1.00 76.94 287 GLY A C 1
ATOM 2270 O O . GLY A 1 287 ? -15.830 -2.076 22.054 1.00 76.94 287 GLY A O 1
ATOM 2271 N N . GLU A 1 288 ? -16.304 0.069 21.558 1.00 69.00 288 GLU A N 1
ATOM 2272 C CA . GLU A 1 288 ? -17.753 0.011 21.810 1.00 69.00 288 GLU A CA 1
ATOM 2273 C C . GLU A 1 288 ? -18.500 -1.043 20.970 1.00 69.00 288 GLU A C 1
ATOM 2275 O O . GLU A 1 288 ? -19.611 -1.433 21.319 1.00 69.00 288 GLU A O 1
ATOM 2280 N N . LEU A 1 289 ? -17.927 -1.493 19.848 1.00 69.81 289 LEU A N 1
ATOM 2281 C CA . LEU A 1 289 ? -18.610 -2.323 18.852 1.00 69.81 289 LEU A CA 1
ATOM 2282 C C . LEU A 1 289 ? -18.041 -3.738 18.746 1.00 69.81 289 LEU A C 1
ATOM 2284 O O . LEU A 1 289 ? -17.944 -4.295 17.653 1.00 69.81 289 LEU A O 1
ATOM 2288 N N . ASN A 1 290 ? -17.724 -4.348 19.887 1.00 61.28 290 ASN A N 1
ATOM 2289 C CA . ASN A 1 290 ? -17.252 -5.735 19.964 1.00 61.28 290 ASN A CA 1
ATOM 2290 C C . ASN A 1 290 ? -18.348 -6.799 19.674 1.00 61.28 290 ASN A C 1
ATOM 2292 O O . ASN A 1 290 ? -18.151 -7.985 19.927 1.00 61.28 290 ASN A O 1
ATOM 2296 N N . ASP A 1 291 ? -19.513 -6.401 19.144 1.00 68.38 291 ASP A N 1
ATOM 2297 C CA . ASP A 1 291 ? -20.532 -7.318 18.622 1.00 68.38 291 ASP A CA 1
ATOM 2298 C C . ASP A 1 291 ? -20.260 -7.600 17.135 1.00 68.38 291 ASP A C 1
ATOM 2300 O O . ASP A 1 291 ? -20.463 -6.748 16.260 1.00 68.38 291 ASP A O 1
ATOM 2304 N N . GLY A 1 292 ? -19.823 -8.826 16.834 1.00 77.25 292 GLY A N 1
ATOM 2305 C CA . GLY A 1 292 ? -19.540 -9.280 15.471 1.00 77.25 292 GLY A CA 1
ATOM 2306 C C . GLY A 1 292 ? -20.702 -9.078 14.484 1.00 77.25 292 GLY A C 1
ATOM 2307 O O . GLY A 1 292 ? -20.457 -8.930 13.284 1.00 77.25 292 GLY A O 1
ATOM 2308 N N . LYS A 1 293 ? -21.960 -8.993 14.953 1.00 83.56 293 LYS A N 1
ATOM 2309 C CA . LYS A 1 293 ? -23.121 -8.707 14.089 1.00 83.56 293 LYS A CA 1
ATOM 2310 C C . LYS A 1 293 ? -23.113 -7.280 13.551 1.00 83.56 293 LYS A C 1
ATOM 2312 O O . LYS A 1 293 ? -23.361 -7.068 12.361 1.00 83.56 293 LYS A O 1
ATOM 2317 N N . LEU A 1 294 ? -22.818 -6.294 14.398 1.00 84.44 294 LEU A N 1
ATOM 2318 C CA . LEU A 1 294 ? -22.772 -4.897 13.974 1.00 84.44 294 LEU A CA 1
ATOM 2319 C C . LEU A 1 294 ? -21.578 -4.643 13.048 1.00 84.44 294 LEU A C 1
ATOM 2321 O O . LEU A 1 294 ? -21.727 -3.939 12.048 1.00 84.44 294 LEU A O 1
ATOM 2325 N N . LEU A 1 295 ? -20.433 -5.280 13.313 1.00 88.19 295 LEU A N 1
ATOM 2326 C CA . LEU A 1 295 ? -19.284 -5.268 12.405 1.00 88.19 295 LEU A CA 1
ATOM 2327 C C . LEU A 1 295 ? -19.658 -5.806 11.012 1.00 88.19 295 LEU A C 1
ATOM 2329 O O . LEU A 1 295 ? -19.381 -5.154 10.003 1.00 88.19 295 LEU A O 1
ATOM 2333 N N . ALA A 1 296 ? -20.349 -6.947 10.940 1.00 90.44 296 ALA A N 1
ATOM 2334 C CA . ALA A 1 296 ? -20.802 -7.520 9.671 1.00 90.44 296 ALA A CA 1
ATOM 2335 C C . ALA A 1 296 ? -21.778 -6.594 8.919 1.00 90.44 296 ALA A C 1
ATOM 2337 O O . ALA A 1 296 ? -21.660 -6.418 7.700 1.00 90.44 296 ALA A O 1
ATOM 2338 N N . LYS A 1 297 ? -22.705 -5.943 9.638 1.00 91.19 297 LYS A N 1
ATOM 2339 C CA . LYS A 1 297 ? -23.618 -4.937 9.068 1.00 91.19 297 LYS A CA 1
ATOM 2340 C C . LYS A 1 297 ? -22.847 -3.744 8.497 1.00 91.19 297 LYS A C 1
ATOM 2342 O O . LYS A 1 297 ? -23.100 -3.334 7.367 1.00 91.19 297 LYS A O 1
ATOM 2347 N N . CYS A 1 298 ? -21.867 -3.234 9.241 1.00 91.94 298 CYS A N 1
ATOM 2348 C CA . CYS A 1 298 ? -20.990 -2.146 8.811 1.00 91.94 298 CYS A CA 1
ATOM 2349 C C . CYS A 1 298 ? -20.239 -2.493 7.518 1.00 91.94 298 CYS A C 1
ATOM 2351 O O . CYS A 1 298 ? -20.279 -1.731 6.552 1.00 91.94 298 CYS A O 1
ATOM 2353 N N . ILE A 1 299 ? -19.611 -3.671 7.469 1.00 93.62 299 ILE A N 1
ATOM 2354 C CA . ILE A 1 299 ? -18.889 -4.162 6.288 1.00 93.62 299 ILE A CA 1
ATOM 2355 C C . ILE A 1 299 ? -19.824 -4.280 5.079 1.00 93.62 299 ILE A C 1
ATOM 2357 O O . ILE A 1 299 ? -19.453 -3.892 3.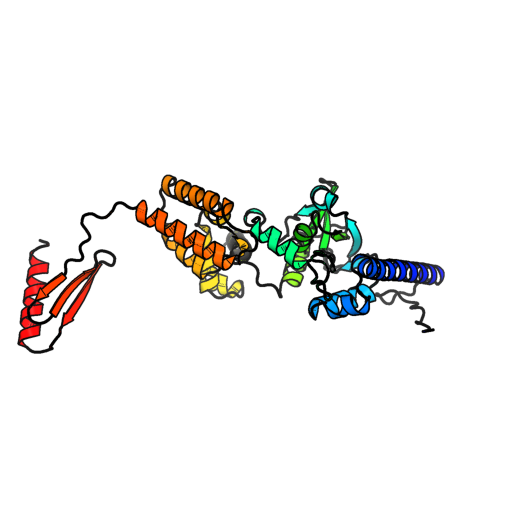972 1.00 93.62 299 ILE A O 1
ATOM 2361 N N . THR A 1 300 ? -21.040 -4.793 5.279 1.00 94.69 300 THR A N 1
ATOM 2362 C CA . THR A 1 300 ? -22.028 -4.958 4.201 1.00 94.69 300 THR A CA 1
ATOM 2363 C C . THR A 1 300 ? -22.418 -3.610 3.600 1.00 94.69 300 THR A C 1
ATOM 2365 O O . THR A 1 300 ? -22.316 -3.427 2.388 1.00 94.69 300 THR A O 1
ATOM 2368 N N . VAL A 1 301 ? -22.752 -2.629 4.444 1.00 94.25 301 VAL A N 1
ATOM 2369 C CA . VAL A 1 301 ? -23.127 -1.279 3.993 1.00 94.25 301 VAL A CA 1
ATOM 2370 C C . VAL A 1 301 ? -21.984 -0.583 3.253 1.00 94.25 301 VAL A C 1
ATOM 2372 O O . VAL A 1 301 ? -22.225 0.111 2.261 1.00 94.25 301 VAL A O 1
ATOM 2375 N N . LEU A 1 302 ? -20.742 -0.765 3.710 1.00 95.25 302 LEU A N 1
ATOM 2376 C CA . LEU A 1 302 ? -19.561 -0.229 3.035 1.00 95.25 302 LEU A CA 1
ATOM 2377 C C . LEU A 1 302 ? -19.354 -0.870 1.656 1.00 95.25 302 LEU A C 1
ATOM 2379 O O . LEU A 1 302 ? -19.168 -0.158 0.673 1.00 95.25 302 LEU A O 1
ATOM 2383 N N . LYS A 1 303 ? -19.469 -2.199 1.548 1.00 94.06 303 LYS A N 1
ATOM 2384 C CA . LYS A 1 303 ? -19.360 -2.908 0.263 1.00 94.06 303 LYS A CA 1
ATOM 2385 C C . LYS A 1 303 ? -20.435 -2.471 -0.732 1.00 94.06 303 LYS A C 1
ATOM 2387 O O . LYS A 1 303 ? -20.130 -2.261 -1.902 1.00 94.06 303 LYS A O 1
ATOM 2392 N N . GLU A 1 304 ? -21.679 -2.318 -0.285 1.00 93.75 304 GLU A N 1
ATOM 2393 C CA . GLU A 1 304 ? -22.772 -1.808 -1.123 1.00 93.75 304 GLU A CA 1
ATOM 2394 C C . GLU A 1 304 ? -22.529 -0.366 -1.563 1.00 93.75 304 GLU A C 1
ATOM 2396 O O . GLU A 1 304 ? -22.740 -0.027 -2.724 1.00 93.75 304 GLU A O 1
ATOM 2401 N N . PHE A 1 305 ? -22.036 0.477 -0.654 1.00 93.88 305 PHE A N 1
ATOM 2402 C CA . PHE A 1 305 ? -21.666 1.846 -0.984 1.00 93.88 305 PHE A CA 1
ATOM 2403 C C . PHE A 1 305 ? -20.567 1.893 -2.049 1.00 93.88 305 PHE A C 1
ATOM 2405 O O . PHE A 1 305 ? -20.719 2.616 -3.031 1.00 93.88 305 PHE A O 1
ATOM 2412 N N . ASN A 1 306 ? -19.521 1.073 -1.920 1.00 92.38 306 ASN A N 1
ATOM 2413 C CA . ASN A 1 306 ? -18.421 1.035 -2.884 1.00 92.38 306 ASN A CA 1
ATOM 2414 C C . ASN A 1 306 ? -18.883 0.670 -4.298 1.00 92.38 306 ASN A C 1
ATOM 2416 O O . ASN A 1 306 ? -18.381 1.249 -5.254 1.00 92.38 306 ASN A O 1
ATOM 2420 N N . LYS A 1 307 ? -19.875 -0.219 -4.444 1.00 91.12 307 LYS A N 1
ATOM 2421 C CA . LYS A 1 307 ? -20.451 -0.567 -5.758 1.00 91.12 307 LYS A CA 1
ATOM 2422 C C . LYS A 1 307 ? -21.120 0.618 -6.463 1.00 91.12 307 LYS A C 1
ATOM 2424 O O . LYS A 1 307 ? -21.261 0.591 -7.678 1.00 91.12 307 LYS A O 1
ATOM 2429 N N . SER A 1 308 ? -21.557 1.626 -5.709 1.00 89.81 308 SER A N 1
ATOM 2430 C CA . SER A 1 308 ? -22.219 2.825 -6.241 1.00 89.81 308 SER A CA 1
ATOM 2431 C C . SER A 1 308 ? -21.270 3.999 -6.498 1.00 89.81 308 SER A C 1
ATOM 2433 O O . SER A 1 308 ? -21.709 5.043 -6.975 1.00 89.81 308 SER A O 1
ATOM 2435 N N . LEU A 1 309 ? -19.989 3.868 -6.141 1.00 91.56 309 LEU A N 1
ATOM 2436 C CA . LEU A 1 309 ? -19.021 4.952 -6.257 1.00 91.56 309 LEU A CA 1
ATOM 2437 C C . LEU A 1 309 ? -18.401 5.020 -7.653 1.00 91.56 309 LEU A C 1
ATOM 2439 O O . LEU A 1 309 ? -17.994 4.011 -8.220 1.00 91.56 309 LEU A O 1
ATOM 2443 N N . ASP A 1 310 ? -18.243 6.244 -8.152 1.00 91.06 310 ASP A N 1
ATOM 2444 C CA . ASP A 1 310 ? -17.405 6.529 -9.315 1.00 91.06 310 ASP A CA 1
ATOM 2445 C C . ASP A 1 310 ? -15.922 6.457 -8.913 1.00 91.06 310 ASP A C 1
ATOM 2447 O O . ASP A 1 310 ? -15.484 7.192 -8.019 1.00 91.06 310 ASP A O 1
ATOM 2451 N N . LEU A 1 311 ? -15.151 5.598 -9.589 1.00 89.19 311 LEU A N 1
ATOM 2452 C CA . LEU A 1 311 ? -13.717 5.394 -9.352 1.00 89.19 311 LEU A CA 1
ATOM 2453 C C . LEU A 1 311 ? -12.863 6.639 -9.644 1.00 89.19 311 LEU A C 1
ATOM 2455 O O . LEU A 1 311 ? -11.742 6.732 -9.144 1.00 89.19 311 LEU A O 1
ATOM 2459 N N . ASN A 1 312 ? -13.393 7.617 -10.385 1.00 86.69 312 ASN A N 1
ATOM 2460 C CA . ASN A 1 312 ? -12.743 8.913 -10.602 1.00 86.69 312 ASN A CA 1
ATOM 2461 C C . ASN A 1 312 ? -12.899 9.870 -9.408 1.00 86.69 312 ASN A C 1
ATOM 2463 O O . ASN A 1 312 ? -12.255 10.921 -9.350 1.00 86.69 312 ASN A O 1
ATOM 2467 N N . THR A 1 313 ? -13.736 9.523 -8.425 1.00 88.56 313 THR A N 1
ATOM 2468 C CA . THR A 1 313 ? -13.892 10.316 -7.201 1.00 88.56 313 THR A CA 1
ATOM 2469 C C . THR A 1 313 ? -12.570 10.381 -6.437 1.00 88.56 313 THR A C 1
ATOM 2471 O O . THR A 1 313 ? -11.871 9.382 -6.277 1.00 88.56 313 THR A O 1
ATOM 2474 N N . ASN A 1 314 ? -12.244 11.548 -5.871 1.00 89.31 314 ASN A N 1
ATOM 2475 C CA . ASN A 1 314 ? -11.096 11.667 -4.973 1.00 89.31 314 ASN A CA 1
ATOM 2476 C C . ASN A 1 314 ? -11.207 10.650 -3.808 1.00 89.31 314 ASN A C 1
ATOM 2478 O O . ASN A 1 314 ? -12.198 10.688 -3.068 1.00 89.31 314 ASN A O 1
ATOM 2482 N N . PRO A 1 315 ? -10.203 9.780 -3.583 1.00 89.19 315 PRO A N 1
ATOM 2483 C CA . PRO A 1 315 ? -10.340 8.708 -2.594 1.00 89.19 315 PRO A CA 1
ATOM 2484 C C . PRO A 1 315 ? -10.479 9.147 -1.141 1.00 89.19 315 PRO A C 1
ATOM 2486 O O . PRO A 1 315 ? -11.144 8.468 -0.362 1.00 89.19 315 PRO A O 1
ATOM 2489 N N . ASP A 1 316 ? -9.934 10.303 -0.767 1.00 88.50 316 ASP A N 1
ATOM 2490 C CA . ASP A 1 316 ? -10.112 10.825 0.589 1.00 88.50 316 ASP A CA 1
ATOM 2491 C C . ASP A 1 316 ? -11.551 11.296 0.797 1.00 88.50 316 ASP A C 1
ATOM 2493 O O . ASP A 1 316 ? -12.131 11.086 1.863 1.00 88.50 316 ASP A O 1
ATOM 2497 N N . THR A 1 317 ? -12.161 11.878 -0.237 1.00 90.31 317 THR A N 1
ATOM 2498 C CA . THR A 1 317 ? -13.588 12.219 -0.244 1.00 90.31 317 THR A CA 1
ATOM 2499 C C . THR A 1 317 ? -14.458 10.965 -0.196 1.00 90.31 317 THR A C 1
ATOM 2501 O O . THR A 1 317 ? -15.411 10.922 0.583 1.00 90.31 317 THR A O 1
ATOM 2504 N N . ALA A 1 318 ? -14.125 9.932 -0.975 1.00 92.56 318 ALA A N 1
ATOM 2505 C CA . ALA A 1 318 ? -14.836 8.655 -0.946 1.00 92.56 318 ALA A CA 1
ATOM 2506 C C . ALA A 1 318 ? -14.782 8.016 0.453 1.00 92.56 318 ALA A C 1
ATOM 2508 O O . ALA A 1 318 ? -15.822 7.677 1.020 1.00 92.56 318 ALA A O 1
ATOM 2509 N N . ASN A 1 319 ? -13.590 7.943 1.054 1.00 93.50 319 ASN A N 1
ATOM 2510 C CA . ASN A 1 319 ? -13.398 7.430 2.409 1.00 93.50 319 ASN A CA 1
ATOM 2511 C C . ASN A 1 319 ? -14.158 8.253 3.458 1.00 93.50 319 ASN A C 1
ATOM 2513 O O . ASN A 1 319 ? -14.782 7.673 4.342 1.00 93.50 319 ASN A O 1
ATOM 2517 N N . LYS A 1 320 ? -14.159 9.591 3.371 1.00 91.44 320 LYS A N 1
ATOM 2518 C CA . LYS A 1 320 ? -14.938 10.444 4.290 1.00 91.44 320 LYS A CA 1
ATOM 2519 C C . LYS A 1 320 ? -16.432 10.110 4.245 1.00 91.44 320 LYS A C 1
ATOM 2521 O O . LYS A 1 320 ? -17.013 9.853 5.295 1.00 91.44 320 LYS A O 1
ATOM 2526 N N . LYS A 1 321 ? -17.020 10.023 3.046 1.00 92.62 321 LYS A N 1
ATOM 2527 C CA . LYS A 1 321 ? -18.437 9.656 2.862 1.00 92.62 321 LYS A CA 1
ATOM 2528 C C . LYS A 1 321 ? -18.742 8.244 3.368 1.00 92.62 321 LYS A C 1
ATOM 2530 O O . LYS A 1 321 ? -19.768 8.017 4.004 1.00 92.62 321 LYS A O 1
ATOM 2535 N N . ALA A 1 322 ? -17.843 7.293 3.115 1.00 94.00 322 ALA A N 1
ATOM 2536 C CA . ALA A 1 322 ? -17.976 5.924 3.607 1.00 94.00 322 ALA A CA 1
ATOM 2537 C C . ALA A 1 322 ? -17.998 5.876 5.142 1.00 94.00 322 ALA A C 1
ATOM 2539 O O . ALA A 1 322 ? -18.838 5.202 5.735 1.00 94.00 322 ALA A O 1
ATOM 2540 N N . ILE A 1 323 ? -17.120 6.648 5.785 1.00 91.38 323 ILE A N 1
ATOM 2541 C CA . ILE A 1 323 ? -17.060 6.775 7.241 1.00 91.38 323 ILE A CA 1
ATOM 2542 C C . ILE A 1 323 ? -18.326 7.445 7.789 1.00 91.38 323 ILE A C 1
ATOM 2544 O O . ILE A 1 323 ? -18.885 6.958 8.762 1.00 91.38 323 ILE A O 1
ATOM 2548 N N . GLU A 1 324 ? -18.841 8.506 7.168 1.00 90.88 324 GLU A N 1
ATOM 2549 C CA . GLU A 1 324 ? -20.121 9.117 7.571 1.00 90.88 324 GLU A CA 1
ATOM 2550 C C . GLU A 1 324 ? -21.279 8.110 7.522 1.00 90.88 324 GLU A C 1
ATOM 2552 O O . GLU A 1 324 ? -22.076 8.019 8.459 1.00 90.88 324 GLU A O 1
ATOM 2557 N N . LYS A 1 325 ? -21.337 7.295 6.463 1.00 91.69 325 LYS A N 1
ATOM 2558 C CA . LYS A 1 325 ? -22.348 6.243 6.314 1.00 91.69 325 LYS A CA 1
ATOM 2559 C C . LYS A 1 325 ? -22.191 5.146 7.369 1.00 91.69 325 LYS A C 1
ATOM 2561 O O . LYS A 1 325 ? -23.186 4.704 7.938 1.00 91.69 325 LYS A O 1
ATOM 2566 N N . LEU A 1 326 ? -20.952 4.757 7.668 1.00 91.12 326 LEU A N 1
ATOM 2567 C CA . LEU A 1 326 ? -20.618 3.841 8.757 1.00 91.12 326 LEU A CA 1
ATOM 2568 C C . LEU A 1 326 ? -21.122 4.377 10.105 1.00 91.12 326 LEU A C 1
ATOM 2570 O O . LEU A 1 326 ? -21.822 3.669 10.824 1.00 91.12 326 LEU A O 1
ATOM 2574 N N . PHE A 1 327 ? -20.827 5.640 10.424 1.00 87.94 327 PHE A N 1
ATOM 2575 C CA . PHE A 1 327 ? -21.282 6.280 11.660 1.00 87.94 327 PHE A CA 1
ATOM 2576 C C . PHE A 1 327 ? -22.807 6.320 11.763 1.00 87.94 327 PHE A C 1
ATOM 2578 O O . PHE A 1 327 ? -23.341 6.014 12.824 1.00 87.94 327 PHE A O 1
ATOM 2585 N N . LYS A 1 328 ? -23.514 6.605 10.665 1.00 88.56 328 LYS A N 1
ATOM 2586 C CA . LYS A 1 328 ? -24.981 6.574 10.639 1.00 88.56 328 LYS A CA 1
ATOM 2587 C C . LYS A 1 328 ? -25.535 5.193 11.013 1.00 88.56 328 LYS A C 1
ATOM 2589 O O . LYS A 1 328 ? -26.393 5.103 11.884 1.00 88.56 328 LYS A O 1
ATOM 2594 N N . VAL A 1 329 ? -24.991 4.122 10.429 1.00 88.50 329 VAL A N 1
ATOM 2595 C CA . VAL A 1 329 ? -25.389 2.737 10.754 1.00 88.50 329 VAL A CA 1
ATOM 2596 C C . VAL A 1 329 ? -25.138 2.417 12.223 1.00 88.50 329 VAL A C 1
ATOM 2598 O O . VAL A 1 329 ? -25.968 1.772 12.863 1.00 88.50 329 VAL A O 1
ATOM 2601 N N . ILE A 1 330 ? -24.003 2.862 12.760 1.00 86.25 330 ILE A N 1
ATOM 2602 C CA . ILE A 1 330 ? -23.645 2.659 14.164 1.00 86.25 330 ILE A CA 1
ATOM 2603 C C . ILE A 1 330 ? -24.644 3.376 15.072 1.00 86.25 330 ILE A C 1
ATOM 2605 O O . ILE A 1 330 ? -25.160 2.757 15.996 1.00 86.25 330 ILE A O 1
ATOM 2609 N N . THR A 1 331 ? -24.953 4.645 14.802 1.00 84.56 331 THR A N 1
ATOM 2610 C CA . THR A 1 331 ? -25.919 5.423 15.590 1.00 84.56 331 THR A CA 1
ATOM 2611 C C . THR A 1 331 ? -27.323 4.824 15.532 1.00 84.56 331 THR A C 1
ATOM 2613 O O . THR A 1 331 ? -27.983 4.750 16.559 1.00 84.56 331 THR A O 1
ATOM 2616 N N . GLU A 1 332 ? -27.768 4.352 14.367 1.00 83.81 332 GLU A N 1
ATOM 2617 C CA . GLU A 1 332 ? -29.085 3.718 14.192 1.00 83.81 332 GLU A CA 1
ATOM 2618 C C . GLU A 1 332 ? -29.189 2.329 14.834 1.00 83.81 332 GLU A C 1
ATOM 2620 O O . GLU A 1 332 ? -30.290 1.869 15.122 1.00 83.81 332 GLU A O 1
ATOM 2625 N N . SER A 1 333 ? -28.062 1.636 15.011 1.00 76.88 333 SER A N 1
ATOM 2626 C CA . SER A 1 333 ? -28.030 0.279 15.575 1.00 76.88 333 SER A CA 1
ATOM 2627 C C . SER A 1 333 ? -27.778 0.265 17.080 1.00 76.88 333 SER A C 1
ATOM 2629 O O . SER A 1 333 ? -27.894 -0.791 17.699 1.00 76.88 333 SER A O 1
ATOM 2631 N N . ARG A 1 334 ? -27.426 1.411 17.673 1.00 71.50 334 ARG A N 1
ATOM 2632 C CA . ARG A 1 334 ? -27.437 1.560 19.126 1.00 71.50 334 ARG A CA 1
ATOM 2633 C C . ARG A 1 334 ? -28.892 1.572 19.590 1.00 71.50 334 ARG A C 1
ATOM 2635 O O . ARG A 1 334 ? -29.726 2.175 18.906 1.00 71.50 334 ARG A O 1
ATOM 2642 N N . PRO A 1 335 ? -29.211 0.944 20.733 1.00 58.50 335 PRO A N 1
ATOM 2643 C CA . PRO A 1 335 ? -30.466 1.235 21.404 1.00 58.50 335 PRO A CA 1
ATOM 2644 C C . PRO A 1 335 ? -30.569 2.757 21.516 1.00 58.50 335 PRO A C 1
ATOM 2646 O O . PRO A 1 335 ? -29.599 3.413 21.902 1.00 58.50 335 PRO A O 1
ATOM 2649 N N . LYS A 1 336 ? -31.704 3.339 21.119 1.00 49.19 336 LYS A N 1
ATOM 2650 C CA . LYS A 1 336 ? -32.005 4.683 21.603 1.00 49.19 336 LYS A CA 1
ATOM 2651 C C . LYS A 1 336 ? -32.047 4.526 23.115 1.00 49.19 336 LYS A C 1
ATOM 2653 O O . LYS A 1 336 ? -32.887 3.771 23.594 1.00 49.19 336 LYS A O 1
ATOM 2658 N N . ASP A 1 337 ? -31.131 5.161 23.834 1.00 44.28 337 ASP A N 1
ATOM 2659 C CA . ASP A 1 337 ? -31.320 5.345 25.265 1.00 44.28 337 ASP A CA 1
ATOM 2660 C C . ASP A 1 337 ? -32.637 6.114 25.398 1.00 44.28 337 ASP A C 1
ATOM 2662 O O . ASP A 1 337 ? -32.690 7.319 25.146 1.00 44.28 337 ASP A O 1
ATOM 2666 N N . GLU A 1 338 ? -33.728 5.410 25.707 1.00 42.31 3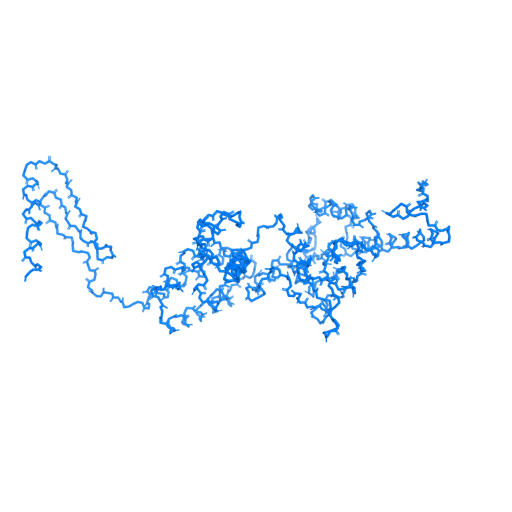38 GLU A N 1
ATOM 2667 C CA . GLU A 1 338 ? -35.020 6.044 25.979 1.00 42.31 338 GLU A CA 1
ATOM 2668 C C . GLU A 1 338 ? -34.955 6.915 27.249 1.00 42.31 338 GLU A C 1
ATOM 2670 O O . GLU A 1 338 ? -35.861 7.710 27.474 1.00 42.31 338 GLU A O 1
ATOM 2675 N N . ASP A 1 339 ? -33.832 6.892 27.985 1.00 42.81 339 ASP A N 1
ATOM 2676 C CA . ASP A 1 339 ? -33.644 7.611 29.248 1.00 42.81 339 ASP A CA 1
ATOM 2677 C C . ASP A 1 339 ? -32.543 8.689 29.276 1.00 42.81 339 ASP A C 1
ATOM 2679 O O . ASP A 1 339 ? -32.363 9.338 30.304 1.00 42.81 339 ASP A O 1
ATOM 2683 N N . SER A 1 340 ? -31.824 8.993 28.187 1.00 42.66 340 SER A N 1
ATOM 2684 C CA . SER A 1 340 ? -30.815 10.071 28.232 1.00 42.66 340 SER A CA 1
ATOM 2685 C C . SER A 1 340 ? -31.403 11.445 27.873 1.00 42.66 340 SER A C 1
ATOM 2687 O O . SER A 1 340 ? -30.982 12.096 26.912 1.00 42.66 340 SER A O 1
ATOM 2689 N N . LYS A 1 341 ? -32.389 11.924 28.638 1.00 45.62 341 LYS A N 1
ATOM 2690 C CA . LYS A 1 341 ? -32.564 13.378 28.756 1.00 45.62 341 LYS A CA 1
ATOM 2691 C C . LYS A 1 341 ? -31.503 13.859 29.735 1.00 45.62 341 LYS A C 1
ATOM 2693 O O . LYS A 1 341 ? -31.554 13.488 30.902 1.00 45.62 341 LYS A O 1
ATOM 2698 N N . ASP A 1 342 ? -30.562 14.683 29.275 1.00 47.59 342 ASP A N 1
ATOM 2699 C CA . ASP A 1 342 ? -29.734 15.460 30.196 1.00 47.59 342 ASP A CA 1
ATOM 2700 C C . ASP A 1 342 ? -30.683 16.180 31.166 1.00 47.59 342 ASP A C 1
ATOM 2702 O O . ASP A 1 342 ? -31.541 16.970 30.757 1.00 47.59 342 ASP A O 1
ATOM 2706 N N . SER A 1 343 ? -30.598 15.844 32.453 1.00 53.44 343 SER A N 1
ATOM 2707 C CA . SER A 1 343 ? -31.424 16.472 33.473 1.00 53.44 343 SER A CA 1
ATOM 2708 C C . SER A 1 343 ? -30.865 17.871 33.703 1.00 53.44 343 SER A C 1
ATOM 2710 O O . SER A 1 343 ? -29.873 18.046 34.413 1.00 53.44 343 SER A O 1
ATOM 2712 N N . SER A 1 344 ? -31.456 18.863 33.044 1.00 59.97 344 SER A N 1
ATOM 2713 C CA . SER A 1 344 ? -31.197 20.267 33.338 1.00 59.97 344 SER A CA 1
ATOM 2714 C C . SER A 1 344 ? -32.185 20.713 34.403 1.00 59.97 344 SER A C 1
ATOM 2716 O O . SER A 1 344 ? -33.383 20.790 34.136 1.00 59.97 344 SER A O 1
ATOM 2718 N N . ILE A 1 345 ? -31.687 21.005 35.601 1.00 69.88 345 ILE A N 1
ATOM 2719 C CA . ILE A 1 345 ? -32.471 21.609 36.675 1.00 69.88 345 ILE A CA 1
ATOM 2720 C C . ILE A 1 345 ? -32.276 23.125 36.563 1.00 69.88 345 ILE A C 1
ATOM 2722 O O . ILE A 1 345 ? -31.182 23.623 36.860 1.00 69.88 345 ILE A O 1
ATOM 2726 N N . PRO A 1 346 ? -33.283 23.876 36.084 1.00 67.69 346 PRO A N 1
ATOM 2727 C CA . PRO A 1 346 ? -33.238 25.326 36.152 1.00 67.69 346 PRO A CA 1
ATOM 2728 C C . PRO A 1 346 ? -33.396 25.777 37.608 1.00 67.69 346 PRO A C 1
ATOM 2730 O O . PRO A 1 346 ? -34.171 25.197 38.368 1.00 67.69 346 PRO A O 1
ATOM 2733 N N . TYR A 1 347 ? -32.682 26.833 37.981 1.00 74.19 347 TYR A N 1
ATOM 2734 C CA . TYR A 1 347 ? -32.941 27.602 39.197 1.00 74.19 347 TYR A CA 1
ATOM 2735 C C . TYR A 1 347 ? -32.870 29.093 38.855 1.00 74.19 347 TYR A C 1
ATOM 2737 O O . TYR A 1 347 ? -32.333 29.465 37.813 1.00 74.19 347 TYR A O 1
ATOM 2745 N N . ASP A 1 348 ? -33.399 29.959 39.716 1.00 72.44 348 ASP A N 1
ATOM 2746 C CA . ASP A 1 348 ? -33.652 31.377 39.393 1.00 72.44 348 ASP A CA 1
ATOM 2747 C C . ASP A 1 348 ? -32.417 32.178 38.930 1.00 72.44 348 ASP A C 1
ATOM 2749 O O . ASP A 1 348 ? -32.554 33.235 38.317 1.00 72.44 348 ASP A O 1
ATOM 2753 N N . TYR A 1 349 ? -31.205 31.670 39.176 1.00 75.38 349 TYR A N 1
ATOM 2754 C CA . TYR A 1 349 ? -29.940 32.334 38.852 1.00 75.38 349 TYR A CA 1
ATOM 2755 C C . TYR A 1 349 ? -29.033 31.513 37.925 1.00 75.38 349 TYR A C 1
ATOM 2757 O O . TYR A 1 349 ? -27.848 31.834 37.797 1.00 75.38 349 TYR A O 1
ATOM 2765 N N . GLY A 1 350 ? -29.547 30.456 37.287 1.00 80.50 350 GLY A N 1
ATOM 2766 C CA . GLY A 1 350 ? -28.717 29.596 36.452 1.00 80.50 350 GLY A CA 1
ATOM 2767 C C . GLY A 1 350 ? -29.310 28.238 36.087 1.00 80.50 350 GLY A C 1
ATOM 2768 O O . GLY A 1 350 ? -30.518 28.011 36.109 1.00 80.50 350 GLY A O 1
ATOM 2769 N N . SER A 1 351 ? -28.430 27.307 35.726 1.00 80.81 351 SER A N 1
ATOM 2770 C CA . SER A 1 351 ? -28.807 25.915 35.471 1.00 80.81 351 SER A CA 1
ATOM 2771 C C . SER A 1 351 ? -27.717 24.953 35.920 1.00 80.81 351 SER A C 1
ATOM 2773 O O . SER A 1 351 ? -26.523 25.248 35.828 1.00 80.81 351 SER A O 1
ATOM 2775 N N . ILE A 1 352 ? -28.146 23.792 36.409 1.00 78.81 352 ILE A N 1
ATOM 2776 C CA . ILE A 1 352 ? -27.278 22.649 36.679 1.00 78.81 352 ILE A CA 1
ATOM 2777 C C . ILE A 1 352 ? -27.677 21.570 35.684 1.00 78.81 352 ILE A C 1
ATOM 2779 O O . ILE A 1 352 ? -28.836 21.160 35.649 1.00 78.81 352 ILE A O 1
ATOM 2783 N N . SER A 1 353 ? -26.731 21.116 34.871 1.00 75.62 353 SER A N 1
ATOM 2784 C CA . SER A 1 353 ? -26.947 20.014 33.935 1.00 75.62 353 SER A CA 1
ATOM 2785 C C . SER A 1 353 ? -25.946 18.902 34.201 1.00 75.62 353 SER A C 1
ATOM 2787 O O . SER A 1 353 ? -24.776 19.155 34.489 1.00 75.62 353 SER A O 1
ATOM 2789 N N . ARG A 1 354 ? -26.408 17.655 34.118 1.00 68.50 354 ARG A N 1
ATOM 2790 C CA . ARG A 1 354 ? -25.551 16.472 34.198 1.00 68.50 354 ARG A CA 1
ATOM 2791 C C . ARG A 1 354 ? -25.475 15.844 32.818 1.00 68.50 354 ARG A C 1
ATOM 2793 O O . ARG A 1 354 ? -26.499 15.440 32.274 1.00 68.50 354 ARG A O 1
ATOM 2800 N N . SER A 1 355 ? -24.267 15.770 32.269 1.00 62.09 355 SER A N 1
ATOM 2801 C CA . SER A 1 355 ? -24.009 15.059 31.021 1.00 62.09 355 SER A CA 1
ATOM 2802 C C . SER A 1 355 ? -24.132 13.566 31.279 1.00 62.09 355 SER A C 1
ATOM 2804 O O . SER A 1 355 ? -23.303 12.968 31.966 1.00 62.09 355 SER A O 1
ATOM 2806 N N . SER A 1 356 ? -25.154 12.954 30.695 1.00 54.41 356 SER A N 1
ATOM 2807 C CA . SER A 1 356 ? -25.362 11.501 30.745 1.00 54.41 356 SER A CA 1
ATOM 2808 C C . SER A 1 356 ? -24.203 10.705 30.116 1.00 54.41 356 SER A C 1
ATOM 2810 O O . SER A 1 356 ? -23.949 9.568 30.502 1.00 54.41 356 SER A O 1
ATOM 2812 N N . LYS A 1 357 ? -23.450 11.315 29.187 1.00 50.56 357 LYS A N 1
ATOM 2813 C CA . LYS A 1 357 ? -22.361 10.669 28.430 1.00 50.56 357 LYS A CA 1
ATOM 2814 C C . LYS A 1 357 ? -20.988 10.763 29.088 1.00 50.56 357 LYS A C 1
ATOM 2816 O O . LYS A 1 357 ? -20.181 9.853 28.933 1.00 50.56 357 LYS A O 1
ATOM 2821 N N . THR A 1 358 ? -20.697 11.870 29.767 1.00 58.94 358 THR A N 1
ATOM 2822 C CA . THR A 1 358 ? -19.383 12.115 30.398 1.00 58.94 358 THR A CA 1
ATOM 2823 C C . THR A 1 358 ? -19.441 12.055 31.921 1.00 58.94 358 THR A C 1
ATOM 2825 O O . THR A 1 358 ? -18.402 12.079 32.574 1.00 58.94 358 THR A O 1
ATOM 2828 N N . ASN A 1 359 ? -20.649 11.947 32.488 1.00 59.97 359 ASN A N 1
ATOM 2829 C CA . ASN A 1 359 ? -20.936 12.055 33.918 1.00 59.97 359 ASN A CA 1
ATOM 2830 C C . ASN A 1 359 ? -20.443 13.380 34.541 1.00 59.97 359 ASN A C 1
ATOM 2832 O O . ASN A 1 359 ? -20.295 13.489 35.756 1.00 59.97 359 ASN A O 1
ATOM 2836 N N . GLU A 1 360 ? -20.186 14.389 33.705 1.00 67.38 360 GLU A N 1
ATOM 2837 C CA . GLU A 1 360 ? -19.770 15.726 34.119 1.00 67.38 360 GLU A CA 1
ATOM 2838 C C . GLU A 1 360 ? -20.984 16.549 34.548 1.00 67.38 360 GLU A C 1
ATOM 2840 O O . GLU A 1 360 ? -22.037 16.527 33.901 1.00 67.38 360 GLU A O 1
ATOM 2845 N N . VAL A 1 361 ? -20.821 17.307 35.630 1.00 73.62 361 VAL A N 1
ATOM 2846 C CA . VAL A 1 361 ? -21.811 18.277 36.101 1.00 73.62 361 VAL A CA 1
ATOM 2847 C C . VAL A 1 361 ? -21.388 19.660 35.618 1.00 73.62 361 VAL A C 1
ATOM 2849 O O . VAL A 1 361 ? -20.329 20.156 35.996 1.00 73.62 361 VAL A O 1
ATOM 2852 N N . ASN A 1 362 ? -22.223 20.286 34.794 1.00 76.81 362 ASN A N 1
ATOM 2853 C CA . ASN A 1 362 ? -22.030 21.646 34.308 1.00 76.81 362 ASN A CA 1
ATOM 2854 C C . ASN A 1 362 ? -22.951 22.594 35.075 1.00 76.81 362 ASN A C 1
ATOM 2856 O O . ASN A 1 362 ? -24.173 22.437 35.056 1.00 76.81 362 ASN A O 1
ATOM 2860 N N . ILE A 1 363 ? -22.358 23.593 35.727 1.00 82.06 363 ILE A N 1
ATOM 2861 C CA . ILE A 1 363 ? -23.074 24.625 36.477 1.00 82.06 363 ILE A CA 1
ATOM 2862 C C . ILE A 1 363 ? -22.897 25.949 35.741 1.00 82.06 363 ILE A C 1
ATOM 2864 O O . ILE A 1 363 ? -21.774 26.410 35.549 1.00 82.06 363 ILE A O 1
ATOM 2868 N N . THR A 1 364 ? -24.008 26.566 35.351 1.00 80.81 364 THR A N 1
ATOM 2869 C CA . THR A 1 364 ? -24.026 27.915 34.777 1.00 80.81 364 THR A CA 1
ATOM 2870 C C . THR A 1 364 ? -24.663 28.862 35.780 1.00 80.81 364 THR A C 1
ATOM 2872 O O . THR A 1 364 ? -25.796 28.620 36.185 1.00 80.81 364 THR A O 1
ATOM 2875 N N . ILE A 1 365 ? -23.957 29.931 36.160 1.00 81.88 365 ILE A N 1
ATOM 2876 C CA . ILE A 1 365 ? -24.458 30.988 37.050 1.00 81.88 365 ILE A CA 1
ATOM 2877 C C . ILE A 1 365 ? -24.536 32.281 36.239 1.00 81.88 365 ILE A C 1
ATOM 2879 O O . ILE A 1 365 ? -23.519 32.727 35.712 1.00 81.88 365 ILE A O 1
ATOM 2883 N N . ASN A 1 366 ? -25.727 32.872 36.144 1.00 79.81 366 ASN A N 1
ATOM 2884 C CA . ASN A 1 366 ? -25.944 34.088 35.356 1.00 79.81 366 ASN A CA 1
ATOM 2885 C C . ASN A 1 366 ? -25.450 35.347 36.088 1.00 79.81 366 ASN A C 1
ATOM 2887 O O . ASN A 1 366 ? -24.886 36.222 35.445 1.00 79.81 366 ASN A O 1
ATOM 2891 N N . ASP A 1 367 ? -25.594 35.401 37.419 1.00 80.75 367 ASP A N 1
ATOM 2892 C CA . ASP A 1 367 ? -25.131 36.511 38.263 1.00 80.75 367 ASP A CA 1
ATOM 2893 C C . ASP A 1 367 ? -24.507 35.991 39.561 1.00 80.75 367 ASP A C 1
ATOM 2895 O O . ASP A 1 367 ? -25.176 35.335 40.359 1.00 80.75 367 ASP A O 1
ATOM 2899 N N . LEU A 1 368 ? -23.231 36.306 39.806 1.00 77.94 368 LEU A N 1
ATOM 2900 C CA . LEU A 1 368 ? -22.506 35.830 40.985 1.00 77.94 368 LEU A CA 1
ATOM 2901 C C . LEU A 1 368 ? -22.737 36.754 42.193 1.00 77.94 368 LEU A C 1
ATOM 2903 O O . LEU A 1 368 ? -22.040 37.747 42.387 1.00 77.94 368 LEU A O 1
ATOM 2907 N N . ASN A 1 369 ? -23.712 36.407 43.032 1.00 83.06 369 ASN A N 1
ATOM 2908 C CA . ASN A 1 369 ? -24.002 37.094 44.296 1.00 83.06 369 ASN A CA 1
ATOM 2909 C C . ASN A 1 369 ? -24.313 36.109 45.441 1.00 83.06 369 ASN A C 1
ATOM 2911 O O . ASN A 1 369 ? -24.548 34.919 45.221 1.00 83.06 369 ASN A O 1
ATOM 2915 N N . THR A 1 370 ? -24.345 36.596 46.684 1.00 82.31 370 THR A N 1
ATOM 2916 C CA . THR A 1 370 ? -24.564 35.764 47.883 1.00 82.31 370 THR A CA 1
ATOM 2917 C C . THR A 1 370 ? -25.857 34.943 47.826 1.00 82.31 370 THR A C 1
ATOM 2919 O O . THR A 1 370 ? -25.899 33.829 48.348 1.00 82.31 370 THR A O 1
ATOM 2922 N N . THR A 1 371 ? -26.905 35.464 47.187 1.00 81.50 371 THR A N 1
ATOM 2923 C CA . THR A 1 371 ? -28.189 34.770 47.019 1.00 81.50 371 THR A CA 1
ATOM 2924 C C . THR A 1 371 ? -28.065 33.626 46.010 1.00 81.50 371 THR A C 1
ATOM 2926 O O . THR A 1 371 ? -28.440 32.499 46.326 1.00 81.50 371 THR A O 1
ATOM 2929 N N . SER A 1 372 ? -27.438 33.871 44.853 1.00 80.69 372 SER A N 1
ATOM 2930 C CA . SER A 1 372 ? -27.210 32.864 43.803 1.00 80.69 372 SER A CA 1
ATOM 2931 C C . SER A 1 372 ? -26.395 31.659 44.294 1.00 80.69 372 SER A C 1
ATOM 2933 O O . SER A 1 372 ? -26.696 30.520 43.943 1.00 80.69 372 SER A O 1
ATOM 2935 N N . VAL A 1 373 ? -25.403 31.891 45.164 1.00 80.69 373 VAL A N 1
ATOM 2936 C CA . VAL A 1 373 ? -24.552 30.833 45.726 1.00 80.69 373 VAL A CA 1
ATOM 2937 C C . VAL A 1 373 ? -25.325 29.988 46.742 1.00 80.69 373 VAL A C 1
ATOM 2939 O O . VAL A 1 373 ? -25.167 28.770 46.768 1.00 80.69 373 VAL A O 1
ATOM 2942 N N . LYS A 1 374 ? -26.193 30.601 47.559 1.00 83.00 374 LYS A N 1
ATOM 2943 C CA . LYS A 1 374 ? -27.035 29.867 48.520 1.00 83.00 374 LYS A CA 1
ATOM 2944 C C . LYS A 1 374 ? -28.051 28.964 47.821 1.00 83.00 374 LYS A C 1
ATOM 2946 O O . LYS A 1 374 ? -28.198 27.812 48.223 1.00 83.00 374 LYS A O 1
ATOM 2951 N N . GLU A 1 375 ? -28.704 29.460 46.773 1.00 79.94 375 GLU A N 1
ATOM 2952 C CA . GLU A 1 375 ? -29.654 28.668 45.978 1.00 79.94 375 GLU A CA 1
ATOM 2953 C C . GLU A 1 375 ? -28.955 27.528 45.222 1.00 79.94 375 GLU A C 1
ATOM 2955 O O . GLU A 1 375 ? -29.427 26.392 45.252 1.00 79.94 375 GLU A O 1
ATOM 2960 N N . LEU A 1 376 ? -27.769 27.776 44.649 1.00 81.81 376 LEU A N 1
ATOM 2961 C CA . LEU A 1 376 ? -26.951 26.725 44.035 1.00 81.81 376 LEU A CA 1
ATOM 2962 C C . LEU A 1 376 ? -26.580 25.622 45.041 1.00 81.81 376 LEU A C 1
ATOM 2964 O O . LEU A 1 376 ? -26.739 24.437 44.751 1.00 81.81 376 LEU A O 1
ATOM 2968 N N . MET A 1 377 ? -26.115 25.993 46.237 1.00 81.94 377 MET A N 1
ATOM 2969 C CA . MET A 1 377 ? -25.760 25.024 47.282 1.00 81.94 377 MET A CA 1
ATOM 2970 C C . MET A 1 377 ? -26.962 24.184 47.723 1.00 81.94 377 MET A C 1
ATOM 2972 O O . MET A 1 377 ? -26.821 22.980 47.928 1.00 81.94 377 MET A O 1
ATOM 2976 N N . LYS A 1 378 ? -28.147 24.793 47.823 1.00 83.75 378 LYS A N 1
ATOM 2977 C CA . LYS A 1 378 ? -29.397 24.096 48.148 1.00 83.75 378 LYS A CA 1
ATOM 2978 C C . LYS A 1 378 ? -29.796 23.105 47.050 1.00 83.75 378 LYS A C 1
ATOM 2980 O O . LYS A 1 378 ? -30.162 21.974 47.365 1.00 83.75 378 LYS A O 1
ATOM 2985 N N . ALA A 1 379 ? -29.677 23.494 45.780 1.00 76.25 379 ALA A N 1
ATOM 2986 C CA . ALA A 1 379 ? -29.939 22.614 44.642 1.00 76.25 379 ALA A CA 1
ATOM 2987 C C . ALA A 1 379 ? -28.974 21.413 44.613 1.00 76.25 379 ALA A C 1
ATOM 2989 O O . ALA A 1 379 ? -29.414 20.272 44.476 1.00 76.25 379 ALA A O 1
ATOM 2990 N N . LEU A 1 380 ? -27.675 21.645 44.838 1.00 79.62 380 LEU A N 1
ATOM 2991 C CA . LEU A 1 380 ? -26.666 20.581 44.909 1.00 79.62 380 LEU A CA 1
ATOM 2992 C C . LEU A 1 380 ? -26.887 19.633 46.102 1.00 79.62 380 LEU A C 1
ATOM 2994 O O . LEU A 1 380 ? -26.743 18.422 45.956 1.00 79.62 380 LEU A O 1
ATOM 2998 N N . GLN A 1 381 ? -27.276 20.152 47.272 1.00 82.19 381 GLN A N 1
ATOM 2999 C CA . GLN A 1 381 ? -27.611 19.327 48.442 1.00 82.19 381 GLN A CA 1
ATOM 3000 C C . GLN A 1 381 ? -28.858 18.467 48.218 1.00 82.19 381 GLN A C 1
ATOM 3002 O O . GLN A 1 381 ? -28.884 17.314 48.646 1.00 82.19 381 GLN A O 1
ATOM 3007 N N . GLY A 1 382 ? -29.867 18.998 47.522 1.00 76.00 382 GLY A N 1
ATOM 3008 C CA . GLY A 1 382 ? -31.039 18.226 47.112 1.00 76.00 382 GLY A CA 1
ATOM 3009 C C . GLY A 1 382 ? -30.658 17.037 46.228 1.00 76.00 382 GLY A C 1
ATOM 3010 O O . GLY A 1 382 ? -31.105 15.927 46.494 1.00 76.00 382 GLY A O 1
ATOM 3011 N N . MET A 1 383 ? -29.761 17.247 45.257 1.00 70.56 383 MET A N 1
ATOM 3012 C CA . MET A 1 383 ? -29.252 16.178 44.383 1.00 70.56 383 MET A CA 1
ATOM 3013 C C . MET A 1 383 ? -28.438 15.119 45.141 1.00 70.56 383 MET A C 1
ATOM 3015 O O . MET A 1 383 ? -28.544 13.935 44.848 1.00 70.56 383 MET A O 1
ATOM 3019 N N . LEU A 1 384 ? -27.641 15.529 46.132 1.00 70.75 384 LEU A N 1
ATOM 3020 C CA . LEU A 1 384 ? -26.863 14.601 46.966 1.00 70.75 384 LEU A CA 1
ATOM 3021 C C . LEU A 1 384 ? -27.737 13.765 47.911 1.00 70.75 384 LEU A C 1
ATOM 3023 O O . LEU A 1 384 ? -27.310 12.701 48.342 1.00 70.75 384 LEU A O 1
ATOM 3027 N N . SER A 1 385 ? -28.937 14.251 48.238 1.00 69.44 385 SER A N 1
ATOM 3028 C CA . SER A 1 385 ? -29.869 13.590 49.161 1.00 69.44 385 SER A CA 1
ATOM 3029 C C . SER A 1 385 ? -30.871 12.673 48.447 1.00 69.44 385 SER A C 1
ATOM 3031 O O . SER A 1 385 ? -31.540 11.885 49.104 1.00 69.44 385 SER A O 1
ATOM 3033 N N . SER A 1 386 ? -31.009 12.789 47.120 1.00 56.38 386 SER A N 1
ATOM 3034 C CA . SER A 1 386 ? -31.878 11.943 46.287 1.00 56.38 386 SER A CA 1
ATOM 3035 C C . SER A 1 386 ? -31.203 10.666 45.767 1.00 56.38 386 SER A C 1
ATOM 3037 O O . SER A 1 386 ? -31.891 9.818 45.208 1.00 56.38 386 SER A O 1
ATOM 3039 N N . ASP A 1 387 ? -29.884 10.537 45.951 1.00 47.50 387 ASP A N 1
ATOM 3040 C CA . ASP A 1 387 ? -29.062 9.386 45.530 1.00 47.50 387 ASP A CA 1
ATOM 3041 C C . ASP A 1 387 ? -28.704 8.434 46.705 1.00 47.50 387 ASP A C 1
ATOM 3043 O O . ASP A 1 387 ? -27.830 7.573 46.574 1.00 47.50 387 ASP A O 1
ATOM 3047 N N . SER A 1 388 ? -29.382 8.568 47.854 1.00 38.34 388 SER A N 1
ATOM 3048 C CA . SER A 1 388 ? -29.311 7.679 49.032 1.00 38.34 388 SER A CA 1
ATOM 3049 C C . SER A 1 388 ? -30.685 7.130 49.371 1.00 38.34 388 SER A C 1
ATOM 3051 O O . SER A 1 388 ? -30.776 5.919 49.675 1.00 38.34 388 SER A O 1
#

Radius of gyration: 30.37 Å; chains: 1; bounding box: 75×59×85 Å

Foldseek 3Di:
DDPDDQPLADVVRHGDDPVVSVVVVVLLVVLLVVVVVVLVVLCVVLVHDSVRVLVQQDPVLNVQLCVCSVCSDQWDWFLQDVVRDTFIWGKDKAFQACLVLAEDADPLALDDCLLCAVLLLVVLLVVQWDDRPVPPDPDTAGDDSHAFEFEQDPVSRHTHTLADVSPSSNSRVHHIHMYTYGPDDGDSVSSNVVRCVVCVVPDWFLQSVLVVLVVVLVVVQVVCVVVVHDRDDLVRSCVVVVHDSVSNVLSVQLVQADSLLLSLQLRSRNDDSVLSVVRSLQRTDVHPPPDVVLVVVLSVQSNVLNVVDDSPDDRVVSRVVSSVSSVVSVVVPDPPPPPPPFDWDDDPFWIWTQHPVPRDIDTDGNDDDPVSVVRVVVVVVVVVVVVD

pLDDT: mean 75.28, std 18.33, range [25.73, 96.62]

Sequence (388 aa):
MAKRGINKTNNLGVELDESTVRRNAVSEVKVIADRLSNAINAAEKTGMSFDDVVAQLTPDQKAIFEKEVKSGAQTIHLPLGRDFRMIPFELHEIPPDEIEEKTCLHAANIRVLKYFSDFDKQKCKEMLKLTDPNGKENKEVYVNTTPTLATWDKKKEQFAIFDGLRRRFGAMGQCPLKVYVTKESITHFHAQLASDKNNDHLTNGFLDRREMYISKVNSLQHQQQLSSEPELSERALAKKLGIHKMLLSAYLKSKAIPDELLIALPSPTTLGRPLISKLIPLFGEGGELNDGKLLAKCITVLKEFNKSLDLNTNPDTANKKAIEKLFKVITESRPKDEDSKDSSIPYDYGSISRSSKTNEVNITINDLNTTSVKELMKALQGMLSSDS

Secondary structure (DSSP, 8-state):
--------B-TTSPBPPHHHHHHHHHHHHHHHHHHHHHHHHHHHHHT--HHHHHHTS-HHHHHHHHHHHHH--SEEEES-SGGG--EEEEEEEE-GGGHHHHEEE-TT-SS-GGG--HHHHHHHHHTTEEP-TT-SS---EE---S-EEEEEETTTTEEEEEE-HHHHHHHTTTSPEEEEEE-S---HHHHHHHHHHHHTTS---HHHHHHHHHHHHHHHHHHHHHTTPPPPPHHHHHHHTT--HHHHHHHHHHTTS-HHHHHTSS-GGG--HHHHHHHHHHHSTT-TT--HHHHHHHHHHHHHHHHTS-TTS-HHHHHHHHHHHHHHHHHHHS---TT---EEEEETTEEEEE-TTT-PEEEEESS-SHHHHHHHHHHHHHHHHS--